Protein AF-0000000079760447 (afdb_homodimer)

Radius of gyration: 30.05 Å; Cα contacts (8 Å, |Δi|>4): 1840; chains: 2; bounding box: 47×90×66 Å

InterPro domains:
  IPR002328 Alcohol dehydrogenase, zinc-type, conserved site [PS00059] (59-73)
  IPR011032 GroES-like superfamily [SSF50129] (3-175)
  IPR013149 Alcohol dehydrogenase-like, C-terminal [PF00107] (178-305)
  IPR013154 Alcohol dehydrogenase-like, N-terminal [PF08240] (27-137)
  IPR036291 NAD(P)-binding domain superfamily [SSF51735] (146-305)
  IPR050129 Zinc-containing alcohol dehydrogenase [PTHR43401] (5-331)

Nearest PDB structures (foldseek):
  2dfv-assembly3_C  TM=8.912E-01  e=3.024E-33  Pyrococcus horikoshii OT3
  5k1s-assembly2_C  TM=8.774E-01  e=3.872E-32  Myxococcus xanthus DK 1622
  3gfb-assembly1_D  TM=8.968E-01  e=3.859E-30  Thermococcus kodakarensis KOD1
  2d8a-assembly1_A  TM=8.804E-01  e=3.202E-30  Pyrococcus horikoshii OT3
  4c4o-assembly1_A  TM=8.806E-01  e=7.138E-26  Candida parapsilosis

Structure (mmCIF, N/CA/C/O backbone):
data_AF-0000000079760447-model_v1
#
loop_
_entity.id
_entity.type
_entity.pdbx_description
1 polymer 'Putative zinc-type alcohol dehydrogenase-like protein YjmD'
#
loop_
_atom_site.group_PDB
_atom_site.id
_atom_site.type_symbol
_atom_site.label_atom_id
_atom_site.label_alt_id
_atom_site.label_comp_id
_atom_site.label_asym_id
_atom_site.label_entity_id
_atom_site.label_seq_id
_atom_site.pdbx_PDB_ins_code
_atom_site.Cartn_x
_atom_site.Cartn_y
_atom_site.Cartn_z
_atom_site.occupancy
_atom_site.B_iso_or_equiv
_atom_site.auth_seq_id
_atom_site.auth_comp_id
_atom_site.auth_asym_id
_atom_site.auth_atom_id
_atom_site.pdbx_PDB_model_num
ATOM 1 N N . MET A 1 1 ? 22.594 -48.438 -17.547 1 74 1 MET A N 1
ATOM 2 C CA . MET A 1 1 ? 22.047 -47.469 -16.594 1 74 1 MET A CA 1
ATOM 3 C C . MET A 1 1 ? 20.609 -47.094 -16.953 1 74 1 MET A C 1
ATOM 5 O O . MET A 1 1 ? 20.234 -47.062 -18.125 1 74 1 MET A O 1
ATOM 9 N N . GLU A 1 2 ? 19.734 -47 -15.984 1 92.75 2 GLU A N 1
ATOM 10 C CA . GLU A 1 2 ? 18.328 -46.688 -16.219 1 92.75 2 GLU A CA 1
ATOM 11 C C . GLU A 1 2 ? 18.156 -45.25 -16.672 1 92.75 2 GLU A C 1
ATOM 13 O O . GLU A 1 2 ? 18.859 -44.344 -16.203 1 92.75 2 GLU A O 1
ATOM 18 N N . THR A 1 3 ? 17.438 -45 -17.719 1 96.19 3 THR A N 1
ATOM 19 C CA . THR A 1 3 ? 17.156 -43.656 -18.219 1 96.19 3 THR A CA 1
ATOM 20 C C . THR A 1 3 ? 15.68 -43.312 -18.062 1 96.19 3 THR A C 1
ATOM 22 O O . THR A 1 3 ? 14.867 -44.188 -17.734 1 96.19 3 THR A O 1
ATOM 25 N N . PHE A 1 4 ? 15.336 -42.094 -18.141 1 96 4 PHE A N 1
ATOM 26 C CA . PHE A 1 4 ? 13.953 -41.656 -18.125 1 96 4 PHE A CA 1
ATOM 27 C C . PHE A 1 4 ? 13.742 -40.531 -19.156 1 96 4 PHE A C 1
ATOM 29 O O . PHE A 1 4 ? 14.711 -39.969 -19.656 1 96 4 PHE A O 1
ATOM 36 N N . LYS A 1 5 ? 12.492 -40.25 -19.391 1 96.88 5 LYS A N 1
ATOM 37 C CA . LYS A 1 5 ? 12.094 -39.344 -20.469 1 96.88 5 LYS A CA 1
ATOM 38 C C . LYS A 1 5 ? 11.906 -37.906 -19.938 1 96.88 5 LYS A C 1
ATOM 40 O O . LYS A 1 5 ? 11.258 -37.688 -18.906 1 96.88 5 LYS A O 1
ATOM 45 N N . VAL A 1 6 ? 12.531 -36.938 -20.641 1 96.94 6 VAL A N 1
ATOM 46 C CA . VAL A 1 6 ? 12.352 -35.531 -20.391 1 96.94 6 VAL A CA 1
ATOM 47 C C . VAL A 1 6 ? 11.852 -34.844 -21.672 1 96.94 6 VAL A C 1
ATOM 49 O O . VAL A 1 6 ? 12.438 -35 -22.734 1 96.94 6 VAL A O 1
ATOM 52 N N . ALA A 1 7 ? 10.734 -34.188 -21.594 1 97.56 7 ALA A N 1
ATOM 53 C CA . ALA A 1 7 ? 10.258 -33.406 -22.734 1 97.56 7 ALA A CA 1
ATOM 54 C C . ALA A 1 7 ? 10.891 -32.031 -22.75 1 97.56 7 ALA A C 1
ATOM 56 O O . ALA A 1 7 ? 10.992 -31.359 -21.703 1 97.56 7 ALA A O 1
ATOM 57 N N . VAL A 1 8 ? 11.336 -31.594 -23.859 1 97 8 VAL A N 1
ATOM 58 C CA . VAL A 1 8 ? 12.016 -30.312 -24.031 1 97 8 VAL A CA 1
ATOM 59 C C . VAL A 1 8 ? 11.375 -29.531 -25.188 1 97 8 VAL A C 1
ATOM 61 O O . VAL A 1 8 ? 11.141 -30.078 -26.266 1 97 8 VAL A O 1
ATOM 64 N N . LEU A 1 9 ? 10.922 -28.328 -24.922 1 97.06 9 LEU A N 1
ATOM 65 C CA . LEU A 1 9 ? 10.555 -27.422 -26 1 97.06 9 LEU A CA 1
ATOM 66 C C . LEU A 1 9 ? 11.781 -26.984 -26.797 1 97.06 9 LEU A C 1
ATOM 68 O O . LEU A 1 9 ? 12.594 -26.203 -26.312 1 97.06 9 LEU A O 1
ATOM 72 N N . GLU A 1 10 ? 11.875 -27.469 -28 1 97 10 GLU A N 1
ATOM 73 C CA . GLU A 1 10 ? 13.094 -27.281 -28.781 1 97 10 GLU A CA 1
ATOM 74 C C . GLU A 1 10 ? 13.039 -26.016 -29.609 1 97 10 GLU A C 1
ATOM 76 O O . GLU A 1 10 ? 14.055 -25.344 -29.797 1 97 10 GLU A O 1
ATOM 81 N N . GLU A 1 11 ? 11.969 -25.797 -30.219 1 95.88 11 GLU A N 1
ATOM 82 C CA . GLU A 1 11 ? 11.625 -24.625 -31.016 1 95.88 11 GLU A CA 1
ATOM 83 C C . GLU A 1 11 ? 10.125 -24.344 -30.969 1 95.88 11 GLU A C 1
ATOM 85 O O . GLU A 1 11 ? 9.391 -24.984 -30.203 1 95.88 11 GLU A O 1
ATOM 90 N N . GLU A 1 12 ? 9.742 -23.281 -31.656 1 96.38 12 GLU A N 1
ATOM 91 C CA . GLU A 1 12 ? 8.32 -22.984 -31.734 1 96.38 12 GLU A CA 1
ATOM 92 C C . GLU A 1 12 ? 7.512 -24.188 -32.188 1 96.38 12 GLU A C 1
ATOM 94 O O . GLU A 1 12 ? 7.801 -24.781 -33.219 1 96.38 12 GLU A O 1
ATOM 99 N N . ARG A 1 13 ? 6.613 -24.625 -31.328 1 96.25 13 ARG A N 1
ATOM 100 C CA . ARG A 1 13 ? 5.664 -25.703 -31.578 1 96.25 13 ARG A CA 1
ATOM 101 C C . ARG A 1 13 ? 6.391 -27.016 -31.891 1 96.25 13 ARG A C 1
ATOM 103 O O . ARG A 1 13 ? 5.91 -27.812 -32.688 1 96.25 13 ARG A O 1
ATOM 110 N N . LYS A 1 14 ? 7.551 -27.172 -31.328 1 96.56 14 LYS A N 1
ATOM 111 C CA . LYS A 1 14 ? 8.32 -28.406 -31.484 1 96.56 14 LYS A CA 1
ATOM 112 C C . LYS A 1 14 ? 8.773 -28.953 -30.141 1 96.56 14 LYS A C 1
ATOM 114 O O . LYS A 1 14 ? 9.477 -28.266 -29.391 1 96.56 14 LYS A O 1
ATOM 119 N N . ILE A 1 15 ? 8.336 -30.141 -29.891 1 97.25 15 ILE A N 1
ATOM 120 C CA . ILE A 1 15 ? 8.688 -30.797 -28.641 1 97.25 15 ILE A CA 1
ATOM 121 C C . ILE A 1 15 ? 9.562 -32 -28.922 1 97.25 15 ILE A C 1
ATOM 123 O O . ILE A 1 15 ? 9.266 -32.812 -29.812 1 97.25 15 ILE A O 1
ATOM 127 N N . GLY A 1 16 ? 10.648 -32.031 -28.281 1 97.06 16 GLY A N 1
ATOM 128 C CA . GLY A 1 16 ? 11.516 -33.188 -28.328 1 97.06 16 GLY A CA 1
ATOM 129 C C . GLY A 1 16 ? 11.555 -33.969 -27.031 1 97.06 16 GLY A C 1
ATOM 130 O O . GLY A 1 16 ? 11.305 -33.406 -25.953 1 97.06 16 GLY A O 1
ATOM 131 N N . TYR A 1 17 ? 11.844 -35.25 -27.109 1 96.81 17 TYR A N 1
ATOM 132 C CA . TYR A 1 17 ? 11.992 -36.125 -25.953 1 96.81 17 TYR A CA 1
ATOM 133 C C . TYR A 1 17 ? 13.43 -36.625 -25.812 1 96.81 17 TYR A C 1
ATOM 135 O O . TYR A 1 17 ? 14.008 -37.125 -26.766 1 96.81 17 TYR A O 1
ATOM 143 N N . HIS A 1 18 ? 13.938 -36.375 -24.688 1 96.62 18 HIS A N 1
ATOM 144 C CA . HIS A 1 18 ? 15.312 -36.781 -24.406 1 96.62 18 HIS A CA 1
ATOM 145 C C . HIS A 1 18 ? 15.367 -37.844 -23.328 1 96.62 18 HIS A C 1
ATOM 147 O O . HIS A 1 18 ? 14.586 -37.812 -22.375 1 96.62 18 HIS A O 1
ATOM 153 N N . GLU A 1 19 ? 16.312 -38.781 -23.531 1 96.56 19 GLU A N 1
ATOM 154 C CA . GLU A 1 19 ? 16.594 -39.75 -22.5 1 96.56 19 GLU A CA 1
ATOM 155 C C . GLU A 1 19 ? 17.75 -39.312 -21.609 1 96.56 19 GLU A C 1
ATOM 157 O O . GLU A 1 19 ? 18.859 -39.031 -22.078 1 96.56 19 GLU A O 1
ATOM 162 N N . VAL A 1 20 ? 17.438 -39.25 -20.375 1 95.69 20 VAL A N 1
ATOM 163 C CA . VAL A 1 20 ? 18.422 -38.781 -19.391 1 95.69 20 VAL A CA 1
ATOM 164 C C . VAL A 1 20 ? 18.719 -39.906 -18.391 1 95.69 20 VAL A C 1
ATOM 166 O O . VAL A 1 20 ? 17.828 -40.688 -18.031 1 95.69 20 VAL A O 1
ATOM 169 N N . GLU A 1 21 ? 19.938 -40 -17.953 1 95.5 21 GLU A N 1
ATOM 170 C CA . GLU A 1 21 ? 20.328 -41.031 -16.984 1 95.5 21 GLU A CA 1
ATOM 171 C C . GLU A 1 21 ? 19.672 -40.781 -15.625 1 95.5 21 GLU A C 1
ATOM 173 O O . GLU A 1 21 ? 19.656 -39.656 -15.133 1 95.5 21 GLU A O 1
ATOM 178 N N . LYS A 1 22 ? 19.078 -41.844 -15.078 1 96.62 22 LYS A N 1
ATOM 179 C CA . LYS A 1 22 ? 18.5 -41.75 -13.742 1 96.62 22 LYS A CA 1
ATOM 180 C C . LYS A 1 22 ? 19.562 -41.938 -12.672 1 96.62 22 LYS A C 1
ATOM 182 O O . LYS A 1 22 ? 19.891 -43.062 -12.289 1 96.62 22 LYS A O 1
ATOM 187 N N . LYS A 1 23 ? 20.031 -40.844 -12.141 1 95.5 23 LYS A N 1
ATOM 188 C CA . LYS A 1 23 ? 21.078 -40.875 -11.125 1 95.5 23 LYS A CA 1
ATOM 189 C C . LYS A 1 23 ? 20.5 -40.969 -9.719 1 95.5 23 LYS A C 1
ATOM 191 O O . LYS A 1 23 ? 19.344 -40.625 -9.5 1 95.5 23 LYS A O 1
ATOM 196 N N . GLN A 1 24 ? 21.297 -41.562 -8.883 1 95.81 24 GLN A N 1
ATOM 197 C CA . GLN A 1 24 ? 20.922 -41.562 -7.469 1 95.81 24 GLN A CA 1
ATOM 198 C C . GLN A 1 24 ? 21.203 -40.188 -6.832 1 95.81 24 GLN A C 1
ATOM 200 O O . GLN A 1 24 ? 22.203 -39.531 -7.125 1 95.81 24 GLN A O 1
ATOM 205 N N . PRO A 1 25 ? 20.266 -39.75 -5.969 1 96.88 25 PRO A N 1
ATOM 206 C CA . PRO A 1 25 ? 20.453 -38.438 -5.336 1 96.88 25 PRO A CA 1
ATOM 207 C C . PRO A 1 25 ? 21.609 -38.438 -4.34 1 96.88 25 PRO A C 1
ATOM 209 O O . PRO A 1 25 ? 21.828 -39.438 -3.627 1 96.88 25 PRO A O 1
ATOM 212 N N . LYS A 1 26 ? 22.312 -37.312 -4.305 1 96 26 LYS A N 1
ATOM 213 C CA . LYS A 1 26 ? 23.406 -37.125 -3.363 1 96 26 LYS A CA 1
ATOM 214 C C . LYS A 1 26 ? 23.078 -36 -2.361 1 96 26 LYS A C 1
ATOM 216 O O . LYS A 1 26 ? 22.312 -35.094 -2.67 1 96 26 LYS A O 1
ATOM 221 N N . ASP A 1 27 ? 23.641 -36.156 -1.084 1 95.69 27 ASP A N 1
ATOM 222 C CA . ASP A 1 27 ? 23.625 -35.125 -0.057 1 95.69 27 ASP A CA 1
ATOM 223 C C . ASP A 1 27 ? 22.203 -34.594 0.195 1 95.69 27 ASP A C 1
ATOM 225 O O . ASP A 1 27 ? 21.344 -35.344 0.679 1 95.69 27 ASP A O 1
ATOM 229 N N . LYS A 1 28 ? 21.891 -33.375 -0.307 1 95.81 28 LYS A N 1
ATOM 230 C CA . LYS A 1 28 ? 20.594 -32.75 -0.016 1 95.81 28 LYS A CA 1
ATOM 231 C C . LYS A 1 28 ? 19.672 -32.844 -1.221 1 95.81 28 LYS A C 1
ATOM 233 O O . LYS A 1 28 ? 18.688 -32.125 -1.311 1 95.81 28 LYS A O 1
ATOM 238 N N . GLN A 1 29 ? 19.938 -33.844 -2.029 1 97 29 GLN A N 1
ATOM 239 C CA . GLN A 1 29 ? 19.141 -34 -3.238 1 97 29 GLN A CA 1
ATOM 240 C C . GLN A 1 29 ? 18 -34.969 -3.021 1 97 29 GLN A C 1
ATOM 242 O O . GLN A 1 29 ? 18.109 -35.875 -2.184 1 97 29 GLN A O 1
ATOM 247 N N . VAL A 1 30 ? 16.953 -34.812 -3.744 1 97.38 30 VAL A N 1
ATOM 248 C CA . VAL A 1 30 ? 15.773 -35.688 -3.736 1 97.38 30 VAL A CA 1
ATOM 249 C C . VAL A 1 30 ? 15.383 -36.031 -5.168 1 97.38 30 VAL A C 1
ATOM 251 O O . VAL A 1 30 ? 15.266 -35.156 -6.027 1 97.38 30 VAL A O 1
ATOM 254 N N . LEU A 1 31 ? 15.266 -37.25 -5.41 1 98 31 LEU A N 1
ATOM 255 C CA . LEU A 1 31 ? 14.734 -37.719 -6.684 1 98 31 LEU A CA 1
ATOM 256 C C . LEU A 1 31 ? 13.227 -37.906 -6.617 1 98 31 LEU A C 1
ATOM 258 O O . LEU A 1 31 ? 12.727 -38.688 -5.789 1 98 31 LEU A O 1
ATOM 262 N N . ILE A 1 32 ? 12.562 -37.219 -7.445 1 98.12 32 ILE A N 1
ATOM 263 C CA . ILE A 1 32 ? 11.102 -37.25 -7.461 1 98.12 32 ILE A CA 1
ATOM 264 C C . ILE A 1 32 ? 10.609 -38 -8.703 1 98.12 32 ILE A C 1
ATOM 266 O O . ILE A 1 32 ? 11.07 -37.719 -9.812 1 98.12 32 ILE A O 1
ATOM 270 N N . LYS A 1 33 ? 9.789 -38.969 -8.531 1 98.5 33 LYS A N 1
ATOM 271 C CA . LYS A 1 33 ? 9 -39.469 -9.641 1 98.5 33 LYS A CA 1
ATOM 272 C C . LYS A 1 33 ? 7.793 -38.594 -9.922 1 98.5 33 LYS A C 1
ATOM 274 O O . LYS A 1 33 ? 6.84 -38.562 -9.141 1 98.5 33 LYS A O 1
ATOM 279 N N . VAL A 1 34 ? 7.809 -37.938 -11.047 1 98.56 34 VAL A N 1
ATOM 280 C CA . VAL A 1 34 ? 6.77 -36.969 -11.359 1 98.56 34 VAL A CA 1
ATOM 281 C C . VAL A 1 34 ? 5.453 -37.688 -11.641 1 98.56 34 VAL A C 1
ATOM 283 O O . VAL A 1 34 ? 5.426 -38.688 -12.352 1 98.56 34 VAL A O 1
ATOM 286 N N . ASP A 1 35 ? 4.449 -37.25 -10.977 1 98.5 35 ASP A N 1
ATOM 287 C CA . ASP A 1 35 ? 3.113 -37.812 -11.227 1 98.5 35 ASP A CA 1
ATOM 288 C C . ASP A 1 35 ? 2.299 -36.875 -12.109 1 98.5 35 ASP A C 1
ATOM 290 O O . ASP A 1 35 ? 1.688 -37.281 -13.086 1 98.5 35 ASP A O 1
ATOM 294 N N . SER A 1 36 ? 2.305 -35.625 -11.797 1 98.62 36 SER A N 1
ATOM 295 C CA . SER A 1 36 ? 1.492 -34.625 -12.469 1 98.62 36 SER A CA 1
ATOM 296 C C . SER A 1 36 ? 2.268 -33.312 -12.648 1 98.62 36 SER A C 1
ATOM 298 O O . SER A 1 36 ? 3.004 -32.875 -11.758 1 98.62 36 SER A O 1
ATOM 300 N N . CYS A 1 37 ? 2.154 -32.656 -13.773 1 98.5 37 CYS A N 1
ATOM 301 C CA . CYS A 1 37 ? 2.695 -31.344 -14.086 1 98.5 37 CYS A CA 1
ATOM 302 C C . CYS A 1 37 ? 1.715 -30.531 -14.922 1 98.5 37 CYS A C 1
ATOM 304 O O . CYS A 1 37 ? 1.365 -30.938 -16.031 1 98.5 37 CYS A O 1
ATOM 306 N N . ALA A 1 38 ? 1.253 -29.438 -14.375 1 98.31 38 ALA A N 1
ATOM 307 C CA . ALA A 1 38 ? 0.299 -28.625 -15.117 1 98.31 38 ALA A CA 1
ATOM 308 C C . ALA A 1 38 ? 1.018 -27.656 -16.062 1 98.31 38 ALA A C 1
ATOM 310 O O . ALA A 1 38 ? 2.123 -27.203 -15.773 1 98.31 38 ALA A O 1
ATOM 311 N N . ILE A 1 39 ? 0.434 -27.391 -17.188 1 97.69 39 ILE A N 1
ATOM 312 C CA . ILE A 1 39 ? 0.999 -26.469 -18.188 1 97.69 39 ILE A CA 1
ATOM 313 C C . ILE A 1 39 ? 0.559 -25.047 -17.875 1 97.69 39 ILE A C 1
ATOM 315 O O . ILE A 1 39 ? -0.637 -24.734 -17.891 1 97.69 39 ILE A O 1
ATOM 319 N N . CYS A 1 40 ? 1.49 -24.219 -17.609 1 95.31 40 CYS A N 1
ATOM 320 C CA . CYS A 1 40 ? 1.245 -22.812 -17.281 1 95.31 40 CYS A CA 1
ATOM 321 C C . CYS A 1 40 ? 1.332 -21.953 -18.531 1 95.31 40 CYS A C 1
ATOM 323 O O . CYS A 1 40 ? 1.808 -22.406 -19.578 1 95.31 40 CYS A O 1
ATOM 325 N N . THR A 1 41 ? 0.83 -20.75 -18.438 1 91.88 41 THR A N 1
ATOM 326 C CA . THR A 1 41 ? 0.905 -19.781 -19.531 1 91.88 41 THR A CA 1
ATOM 327 C C . THR A 1 41 ? 2.355 -19.531 -19.922 1 91.88 41 THR A C 1
ATOM 329 O O . THR A 1 41 ? 2.652 -19.281 -21.094 1 91.88 41 THR A O 1
ATOM 332 N N . LEU A 1 42 ? 3.27 -19.609 -18.953 1 89.94 42 LEU A N 1
ATOM 333 C CA . LEU A 1 42 ? 4.688 -19.453 -19.25 1 89.94 42 LEU A CA 1
ATOM 334 C C . LEU A 1 42 ? 5.129 -20.438 -20.312 1 89.94 42 LEU A C 1
ATOM 336 O O . LEU A 1 42 ? 5.723 -20.062 -21.328 1 89.94 42 LEU A O 1
ATOM 340 N N . GLU A 1 43 ? 4.863 -21.672 -20.172 1 93.62 43 GLU A N 1
ATOM 341 C CA . GLU A 1 43 ? 5.234 -22.703 -21.141 1 93.62 43 GLU A CA 1
ATOM 342 C C . GLU A 1 43 ? 4.484 -22.516 -22.453 1 93.62 43 GLU A C 1
ATOM 344 O O . GLU A 1 43 ? 5.016 -22.812 -23.531 1 93.62 43 GLU A O 1
ATOM 349 N N . GLN A 1 44 ? 3.223 -22.078 -22.297 1 95.62 44 GLN A N 1
ATOM 350 C CA . GLN A 1 44 ? 2.449 -21.812 -23.516 1 95.62 44 GLN A CA 1
ATOM 351 C C . GLN A 1 44 ? 3.127 -20.75 -24.375 1 95.62 44 GLN A C 1
ATOM 353 O O . GLN A 1 44 ? 3.223 -20.906 -25.594 1 95.62 44 GLN A O 1
ATOM 358 N N . ARG A 1 45 ? 3.588 -19.703 -23.719 1 94 45 ARG A N 1
ATOM 359 C CA . ARG A 1 45 ? 4.254 -18.625 -24.453 1 94 45 ARG A CA 1
ATOM 360 C C . ARG A 1 45 ? 5.543 -19.125 -25.094 1 94 45 ARG A C 1
ATOM 362 O O . ARG A 1 45 ? 5.883 -18.719 -26.203 1 94 45 ARG A O 1
ATOM 369 N N . VAL A 1 46 ? 6.277 -19.969 -24.406 1 94.69 46 VAL A N 1
ATOM 370 C CA . VAL A 1 46 ? 7.488 -20.547 -24.969 1 94.69 46 VAL A CA 1
ATOM 371 C C . VAL A 1 46 ? 7.125 -21.453 -26.156 1 94.69 46 VAL A C 1
ATOM 373 O O . VAL A 1 46 ? 7.723 -21.344 -27.234 1 94.69 46 VAL A O 1
ATOM 376 N N . TYR A 1 47 ? 6.07 -22.281 -26 1 97.25 47 TYR A N 1
ATOM 377 C CA . TYR A 1 47 ? 5.613 -23.203 -27.047 1 97.25 47 TYR A CA 1
ATOM 378 C C . TYR A 1 47 ? 5.191 -22.453 -28.297 1 97.25 47 TYR A C 1
ATOM 380 O O . TYR A 1 47 ? 5.484 -22.875 -29.406 1 97.25 47 TYR A O 1
ATOM 388 N N . LEU A 1 48 ? 4.629 -21.281 -28.062 1 96.25 48 LEU A N 1
ATOM 389 C CA . LEU A 1 48 ? 4.09 -20.484 -29.172 1 96.25 48 LEU A CA 1
ATOM 390 C C . LEU A 1 48 ? 5.164 -19.578 -29.766 1 96.25 48 LEU A C 1
ATOM 392 O O . LEU A 1 48 ? 4.918 -18.875 -30.75 1 96.25 48 LEU A O 1
ATOM 396 N N . GLY A 1 49 ? 6.34 -19.562 -29.188 1 94.62 49 GLY A N 1
ATOM 397 C CA . GLY A 1 49 ? 7.438 -18.75 -29.688 1 94.62 49 GLY A CA 1
ATOM 398 C C . GLY A 1 49 ? 7.355 -17.297 -29.281 1 94.62 49 GLY A C 1
ATOM 399 O O . GLY A 1 49 ? 8.148 -16.469 -29.719 1 94.62 49 GLY A O 1
ATOM 400 N N . VAL A 1 50 ? 6.41 -16.969 -28.453 1 91.31 50 VAL A N 1
ATOM 401 C CA . VAL A 1 50 ? 6.297 -15.617 -27.922 1 91.31 50 VAL A CA 1
ATOM 402 C C . VAL A 1 50 ? 7.496 -15.312 -27.031 1 91.31 50 VAL A C 1
ATOM 404 O O . VAL A 1 50 ? 8.016 -14.195 -27.047 1 91.31 50 VAL A O 1
ATOM 407 N N . MET A 1 51 ? 7.898 -16.266 -26.234 1 90.12 51 MET A N 1
ATOM 408 C CA . MET A 1 51 ? 9.117 -16.203 -25.438 1 90.12 51 MET A CA 1
ATOM 409 C C . MET A 1 51 ? 10.188 -17.125 -26 1 90.12 51 MET A C 1
ATOM 411 O O . MET A 1 51 ? 10 -18.344 -26.047 1 90.12 51 MET A O 1
ATOM 415 N N . ASN A 1 52 ? 11.266 -16.594 -26.422 1 90.38 52 ASN A N 1
ATOM 416 C CA . ASN A 1 52 ? 12.336 -17.375 -27.031 1 90.38 52 ASN A CA 1
ATOM 417 C C . ASN A 1 52 ? 13.328 -17.891 -26 1 90.38 52 ASN A C 1
ATOM 419 O O . ASN A 1 52 ? 14.312 -17.219 -25.688 1 90.38 52 ASN A O 1
ATOM 423 N N . ARG A 1 53 ? 13.102 -19.062 -25.453 1 90.38 53 ARG A N 1
ATOM 424 C CA . ARG A 1 53 ? 13.961 -19.688 -24.453 1 90.38 53 ARG A CA 1
ATOM 425 C C . ARG A 1 53 ? 14.312 -21.125 -24.859 1 90.38 53 ARG A C 1
ATOM 427 O O . ARG A 1 53 ? 13.992 -22.062 -24.141 1 90.38 53 ARG A O 1
ATOM 434 N N . TYR A 1 54 ? 14.719 -21.328 -26.047 1 93 54 TYR A N 1
ATOM 435 C CA . TYR A 1 54 ? 14.984 -22.688 -26.516 1 93 54 TYR A CA 1
ATOM 436 C C . TYR A 1 54 ? 16.453 -23.031 -26.375 1 93 54 TYR A C 1
ATOM 438 O O . TYR A 1 54 ? 17.328 -22.156 -26.531 1 93 54 TYR A O 1
ATOM 446 N N . PRO A 1 55 ? 16.672 -24.391 -26.172 1 94.69 55 PRO A N 1
ATOM 447 C CA . PRO A 1 55 ? 15.781 -25.422 -25.672 1 94.69 55 PRO A CA 1
ATOM 448 C C . PRO A 1 55 ? 15.328 -25.188 -24.234 1 94.69 55 PRO A C 1
ATOM 450 O O . PRO A 1 55 ? 16.078 -24.625 -23.422 1 94.69 55 PRO A O 1
ATOM 453 N N . PHE A 1 56 ? 14.086 -25.578 -23.953 1 94.44 56 PHE A N 1
ATOM 454 C CA . PHE A 1 56 ? 13.5 -25.266 -22.641 1 94.44 56 PHE A CA 1
ATOM 455 C C . PHE A 1 56 ? 12.805 -26.5 -22.062 1 94.44 56 PHE A C 1
ATOM 457 O O . PHE A 1 56 ? 11.836 -27 -22.641 1 94.44 56 PHE A O 1
ATOM 464 N N . ALA A 1 57 ? 13.383 -27.062 -21 1 94.75 57 ALA A N 1
ATOM 465 C CA . ALA A 1 57 ? 12.656 -28.078 -20.234 1 94.75 57 ALA A CA 1
ATOM 466 C C . ALA A 1 57 ? 11.586 -27.438 -19.359 1 94.75 57 ALA A C 1
ATOM 468 O O . ALA A 1 57 ? 11.859 -27.016 -18.234 1 94.75 57 ALA A O 1
ATOM 469 N N . GLY A 1 58 ? 10.367 -27.406 -19.781 1 93.75 58 GLY A N 1
ATOM 470 C CA . GLY A 1 58 ? 9.289 -26.703 -19.094 1 93.75 58 GLY A CA 1
ATOM 471 C C . GLY A 1 58 ? 8.695 -27.5 -17.953 1 93.75 58 GLY A C 1
ATOM 472 O O . GLY A 1 58 ? 9.156 -28.609 -17.656 1 93.75 58 GLY A O 1
ATOM 473 N N . GLY A 1 59 ? 7.715 -26.859 -17.266 1 95.88 59 GLY A N 1
ATOM 474 C CA . GLY A 1 59 ? 6.965 -27.516 -16.219 1 95.88 59 GLY A CA 1
ATOM 475 C C . GLY A 1 59 ? 7.363 -27.047 -14.828 1 95.88 59 GLY A C 1
ATOM 476 O O . GLY A 1 59 ? 8.141 -27.719 -14.141 1 95.88 59 GLY A O 1
ATOM 477 N N . HIS A 1 60 ? 6.793 -25.938 -14.352 1 95.75 60 HIS A N 1
ATOM 478 C CA . HIS A 1 60 ? 7.133 -25.469 -13.016 1 95.75 60 HIS A CA 1
ATOM 479 C C . HIS A 1 60 ? 5.984 -25.703 -12.039 1 95.75 60 HIS A C 1
ATOM 481 O O . HIS A 1 60 ? 6.09 -25.375 -10.859 1 95.75 60 HIS A O 1
ATOM 487 N N . GLU A 1 61 ? 4.895 -26.297 -12.484 1 97.88 61 GLU A N 1
ATOM 488 C CA . GLU A 1 61 ? 3.766 -26.719 -11.664 1 97.88 61 GLU A CA 1
ATOM 489 C C . GLU A 1 61 ? 3.73 -28.234 -11.508 1 97.88 61 GLU A C 1
ATOM 491 O O . GLU A 1 61 ? 2.969 -28.922 -12.195 1 97.88 61 GLU A O 1
ATOM 496 N N . ALA A 1 62 ? 4.516 -28.719 -10.539 1 97.88 62 ALA A N 1
ATOM 497 C CA . ALA A 1 62 ? 4.777 -30.156 -10.539 1 97.88 62 ALA A CA 1
ATOM 498 C C . ALA A 1 62 ? 4.508 -30.75 -9.164 1 97.88 62 ALA A C 1
ATOM 500 O O . ALA A 1 62 ? 4.719 -30.109 -8.141 1 97.88 62 ALA A O 1
ATOM 501 N N . ALA A 1 63 ? 4.023 -31.984 -9.164 1 98.62 63 ALA A N 1
ATOM 502 C CA . ALA A 1 63 ? 3.832 -32.844 -7.996 1 98.62 63 ALA A CA 1
ATOM 503 C C . ALA A 1 63 ? 4.215 -34.281 -8.305 1 98.62 63 ALA A C 1
ATOM 505 O O . ALA A 1 63 ? 4.191 -34.719 -9.461 1 98.62 63 ALA A O 1
ATOM 506 N N . GLY A 1 64 ? 4.578 -35 -7.297 1 98.5 64 GLY A N 1
ATOM 507 C CA . GLY A 1 64 ? 4.98 -36.375 -7.496 1 98.5 64 GLY A CA 1
ATOM 508 C C . GLY A 1 64 ? 5.227 -37.125 -6.195 1 98.5 64 GLY A C 1
ATOM 509 O O . GLY A 1 64 ? 4.668 -36.781 -5.156 1 98.5 64 GLY A O 1
ATOM 510 N N . VAL A 1 65 ? 5.973 -38.188 -6.363 1 98.62 65 VAL A N 1
ATOM 511 C CA . VAL A 1 65 ? 6.309 -39.062 -5.23 1 98.62 65 VAL A CA 1
ATOM 512 C C . VAL A 1 65 ? 7.824 -39.156 -5.078 1 98.62 65 VAL A C 1
ATOM 514 O O . VAL A 1 65 ? 8.547 -39.281 -6.066 1 98.62 65 VAL A O 1
ATOM 517 N N . VAL A 1 66 ? 8.258 -39.031 -3.816 1 98.62 66 VAL A N 1
ATOM 518 C CA . VAL A 1 66 ? 9.68 -39.156 -3.557 1 98.62 66 VAL A CA 1
ATOM 519 C C . VAL A 1 66 ? 10.125 -40.594 -3.889 1 98.62 66 VAL A C 1
ATOM 521 O O . VAL A 1 66 ? 9.594 -41.562 -3.338 1 98.62 66 VAL A O 1
ATOM 524 N N . GLU A 1 67 ? 11.031 -40.688 -4.785 1 98.31 67 GLU A N 1
ATOM 525 C CA . GLU A 1 67 ? 11.57 -41.969 -5.18 1 98.31 67 GLU A CA 1
ATOM 526 C C . GLU A 1 67 ? 12.781 -42.344 -4.328 1 98.31 67 GLU A C 1
ATOM 528 O O . GLU A 1 67 ? 12.906 -43.5 -3.887 1 98.31 67 GLU A O 1
ATOM 533 N N . ALA A 1 68 ? 13.695 -41.438 -4.121 1 98.25 68 ALA A N 1
ATOM 534 C CA . ALA A 1 68 ? 14.922 -41.625 -3.346 1 98.25 68 ALA A CA 1
ATOM 535 C C . ALA A 1 68 ? 15.414 -40.281 -2.777 1 98.25 68 ALA A C 1
ATOM 537 O O . ALA A 1 68 ? 15.031 -39.219 -3.264 1 98.25 68 ALA A O 1
ATOM 538 N N . VAL A 1 69 ? 16.188 -40.375 -1.686 1 98.12 69 VAL A N 1
ATOM 539 C CA . VAL A 1 69 ? 16.719 -39.188 -1.058 1 98.12 69 VAL A CA 1
ATOM 540 C C . VAL A 1 69 ? 18.203 -39.344 -0.784 1 98.12 69 VAL A C 1
ATOM 542 O O . VAL A 1 69 ? 18.688 -40.469 -0.572 1 98.12 69 VAL A O 1
ATOM 545 N N . GLY A 1 70 ? 18.906 -38.219 -0.86 1 97.38 70 GLY A N 1
ATOM 546 C CA . GLY A 1 70 ? 20.297 -38.25 -0.43 1 97.38 70 GLY A CA 1
ATOM 547 C C . GLY A 1 70 ? 20.453 -38.438 1.066 1 97.38 70 GLY A C 1
ATOM 548 O O . GLY A 1 70 ? 19.484 -38.281 1.821 1 97.38 70 GLY A O 1
ATOM 549 N N . LYS A 1 71 ? 21.672 -38.594 1.535 1 96.88 71 LYS A N 1
ATOM 550 C CA . LYS A 1 71 ? 21.969 -39 2.902 1 96.88 71 LYS A CA 1
ATOM 551 C C . LYS A 1 71 ? 21.703 -37.875 3.889 1 96.88 71 LYS A C 1
ATOM 553 O O . LYS A 1 71 ? 21.484 -38.125 5.078 1 96.88 71 LYS A O 1
ATOM 558 N N . LYS A 1 72 ? 21.703 -36.625 3.414 1 96.62 72 LYS A N 1
ATOM 559 C CA . LYS A 1 72 ? 21.562 -35.5 4.328 1 96.62 72 LYS A CA 1
ATOM 560 C C . LYS A 1 72 ? 20.141 -34.969 4.332 1 96.62 72 LYS A C 1
ATOM 562 O O . LYS A 1 72 ? 19.875 -33.906 4.922 1 96.62 72 LYS A O 1
ATOM 567 N N . VAL A 1 73 ? 19.25 -35.656 3.641 1 96.38 73 VAL A N 1
ATOM 568 C CA . VAL A 1 73 ? 17.844 -35.25 3.582 1 96.38 73 VAL A CA 1
ATOM 569 C C . VAL A 1 73 ? 17.094 -35.781 4.793 1 96.38 73 VAL A C 1
ATOM 571 O O . VAL A 1 73 ? 17.188 -36.969 5.117 1 96.38 73 VAL A O 1
ATOM 574 N N . ALA A 1 74 ? 16.344 -34.906 5.57 1 92 74 ALA A N 1
ATOM 575 C CA . ALA A 1 74 ? 15.617 -35.344 6.762 1 92 74 ALA A CA 1
ATOM 576 C C . ALA A 1 74 ? 14.133 -35 6.648 1 92 74 ALA A C 1
ATOM 578 O O . ALA A 1 74 ? 13.297 -35.625 7.324 1 92 74 ALA A O 1
ATOM 579 N N . GLY A 1 75 ? 13.656 -34.25 5.809 1 92.12 75 GLY A N 1
ATOM 580 C CA . GLY A 1 75 ? 12.305 -33.719 5.816 1 92.12 75 GLY A CA 1
ATOM 581 C C . GLY A 1 75 ? 11.32 -34.562 5.023 1 92.12 75 GLY A C 1
ATOM 582 O O . GLY A 1 75 ? 10.109 -34.469 5.227 1 92.12 75 GLY A O 1
ATOM 583 N N . VAL A 1 76 ? 11.797 -35.469 4.141 1 96.75 76 VAL A N 1
ATOM 584 C CA . VAL A 1 76 ? 10.953 -36.344 3.328 1 96.75 76 VAL A CA 1
ATOM 585 C C . VAL A 1 76 ? 11.602 -37.719 3.201 1 96.75 76 VAL A C 1
ATOM 587 O O . VAL A 1 76 ? 12.797 -37.875 3.465 1 96.75 76 VAL A O 1
ATOM 590 N N . LYS A 1 77 ? 10.828 -38.719 2.836 1 97.12 77 LYS A N 1
ATOM 591 C CA . LYS A 1 77 ? 11.297 -40.094 2.6 1 97.12 77 LYS A CA 1
ATOM 592 C C . LYS A 1 77 ? 10.617 -40.688 1.374 1 97.12 77 LYS A C 1
ATOM 594 O O . LYS A 1 77 ? 9.578 -40.219 0.932 1 97.12 77 LYS A O 1
ATOM 599 N N . PRO A 1 78 ? 11.258 -41.781 0.803 1 98.25 78 PRO A N 1
ATOM 600 C CA . PRO A 1 78 ? 10.633 -42.438 -0.341 1 98.25 78 PRO A CA 1
ATOM 601 C C . PRO A 1 78 ? 9.18 -42.812 -0.077 1 98.25 78 PRO A C 1
ATOM 603 O O . PRO A 1 78 ? 8.859 -43.312 1 1 98.25 78 PRO A O 1
ATOM 606 N N . GLY A 1 79 ? 8.344 -42.531 -1.026 1 98.31 79 GLY A N 1
ATOM 607 C CA . GLY A 1 79 ? 6.926 -42.812 -0.888 1 98.31 79 GLY A CA 1
ATOM 608 C C . GLY A 1 79 ? 6.082 -41.625 -0.54 1 98.31 79 GLY A C 1
ATOM 609 O O . GLY A 1 79 ? 4.867 -41.625 -0.741 1 98.31 79 GLY A O 1
ATOM 610 N N . ASP A 1 80 ? 6.699 -40.594 -0.007 1 98.31 80 ASP A N 1
ATOM 611 C CA . ASP A 1 80 ? 5.969 -39.375 0.332 1 98.31 80 ASP A CA 1
ATOM 612 C C . ASP A 1 80 ? 5.445 -38.688 -0.923 1 98.31 80 ASP A C 1
ATOM 614 O O . ASP A 1 80 ? 6.156 -38.562 -1.923 1 98.31 80 ASP A O 1
ATOM 618 N N . LYS A 1 81 ? 4.168 -38.25 -0.939 1 98.69 81 LYS A N 1
ATOM 619 C CA . LYS A 1 81 ? 3.646 -37.344 -1.96 1 98.69 81 LYS A CA 1
ATOM 620 C C . LYS A 1 81 ? 4.09 -35.906 -1.701 1 98.69 81 LYS A C 1
ATOM 622 O O . LYS A 1 81 ? 4.109 -35.438 -0.554 1 98.69 81 LYS A O 1
ATOM 627 N N . VAL A 1 82 ? 4.496 -35.188 -2.76 1 98.69 82 VAL A N 1
ATOM 628 C CA . VAL A 1 82 ? 5.113 -33.906 -2.527 1 98.69 82 VAL A CA 1
ATOM 629 C C . VAL A 1 82 ? 4.715 -32.938 -3.639 1 98.69 82 VAL A C 1
ATOM 631 O O . VAL A 1 82 ? 4.414 -33.344 -4.758 1 98.69 82 VAL A O 1
ATOM 634 N N . ALA A 1 83 ? 4.582 -31.672 -3.363 1 98.56 83 ALA A N 1
ATOM 635 C CA . ALA A 1 83 ? 4.656 -30.562 -4.309 1 98.56 83 ALA A CA 1
ATOM 636 C C . ALA A 1 83 ? 6.086 -30.031 -4.434 1 98.56 83 ALA A C 1
ATOM 638 O O . ALA A 1 83 ? 6.84 -30.031 -3.461 1 98.56 83 ALA A O 1
ATOM 639 N N . VAL A 1 84 ? 6.5 -29.578 -5.602 1 97.31 84 VAL A N 1
ATOM 640 C CA . VAL A 1 84 ? 7.879 -29.156 -5.832 1 97.31 84 VAL A CA 1
ATOM 641 C C . VAL A 1 84 ? 7.918 -27.672 -6.215 1 97.31 84 VAL A C 1
ATOM 643 O O . VAL A 1 84 ? 7.254 -27.266 -7.168 1 97.31 84 VAL A O 1
ATOM 646 N N . ARG A 1 85 ? 8.641 -26.891 -5.484 1 95.56 85 ARG A N 1
ATOM 647 C CA . ARG A 1 85 ? 8.875 -25.484 -5.812 1 95.56 85 ARG A CA 1
ATOM 648 C C . ARG A 1 85 ? 10.047 -25.328 -6.777 1 95.56 85 ARG A C 1
ATOM 650 O O . ARG A 1 85 ? 11.195 -25.562 -6.406 1 95.56 85 ARG A O 1
ATOM 657 N N . LEU A 1 86 ? 9.812 -24.938 -8.031 1 93.12 86 LEU A N 1
ATOM 658 C CA . LEU A 1 86 ? 10.82 -25.062 -9.078 1 93.12 86 LEU A CA 1
ATOM 659 C C . LEU A 1 86 ? 11.273 -23.688 -9.547 1 93.12 86 LEU A C 1
ATOM 661 O O . LEU A 1 86 ? 12.219 -23.562 -10.336 1 93.12 86 LEU A O 1
ATOM 665 N N . LEU A 1 87 ? 10.672 -22.594 -9.25 1 87.62 87 LEU A N 1
ATOM 666 C CA . LEU A 1 87 ? 11.148 -21.234 -9.547 1 87.62 87 LEU A CA 1
ATOM 667 C C . LEU A 1 87 ? 11.891 -20.656 -8.352 1 87.62 87 LEU A C 1
ATOM 669 O O . LEU A 1 87 ? 11.352 -19.812 -7.621 1 87.62 87 LEU A O 1
ATOM 673 N N . ASN A 1 88 ? 13.172 -21.016 -8.289 1 84.69 88 ASN A N 1
ATOM 674 C CA . ASN A 1 88 ? 13.969 -20.812 -7.082 1 84.69 88 ASN A CA 1
ATOM 675 C C . ASN A 1 88 ? 14.594 -19.422 -7.055 1 84.69 88 ASN A C 1
ATOM 677 O O . ASN A 1 88 ? 14.594 -18.719 -8.062 1 84.69 88 ASN A O 1
ATOM 681 N N . SER A 1 89 ? 15.008 -19.078 -5.848 1 89.44 89 SER A N 1
ATOM 682 C CA . SER A 1 89 ? 15.727 -17.828 -5.586 1 89.44 89 SER A CA 1
ATOM 683 C C . SER A 1 89 ? 17.203 -18.094 -5.281 1 89.44 89 SER A C 1
ATOM 685 O O . SER A 1 89 ? 17.578 -19.219 -4.926 1 89.44 89 SER A O 1
ATOM 687 N N . CYS A 1 90 ? 18.078 -17.078 -5.379 1 88.69 90 CYS A N 1
ATOM 688 C CA . CYS A 1 90 ? 19.516 -17.25 -5.289 1 88.69 90 CYS A CA 1
ATOM 689 C C . CYS A 1 90 ? 19.969 -17.359 -3.836 1 88.69 90 CYS A C 1
ATOM 691 O O . CYS A 1 90 ? 21.031 -17.906 -3.549 1 88.69 90 CYS A O 1
ATOM 693 N N . GLY A 1 91 ? 19.25 -16.781 -3.006 1 88.44 91 GLY A N 1
ATOM 694 C CA . GLY A 1 91 ? 19.562 -16.875 -1.585 1 88.44 91 GLY A CA 1
ATOM 695 C C . GLY A 1 91 ? 20.578 -15.844 -1.134 1 88.44 91 GLY A C 1
ATOM 696 O O . GLY A 1 91 ? 20.844 -15.695 0.064 1 88.44 91 GLY A O 1
ATOM 697 N N . GLU A 1 92 ? 21.156 -15.07 -2.143 1 90.38 92 GLU A N 1
ATOM 698 C CA . GLU A 1 92 ? 22.281 -14.258 -1.715 1 90.38 92 GLU A CA 1
ATOM 699 C C . GLU A 1 92 ? 22.094 -12.789 -2.107 1 90.38 92 GLU A C 1
ATOM 701 O O . GLU A 1 92 ? 22.828 -11.914 -1.646 1 90.38 92 GLU A O 1
ATOM 706 N N . CYS A 1 93 ? 21.141 -12.523 -2.947 1 91.06 93 CYS A N 1
ATOM 707 C CA . CYS A 1 93 ? 20.953 -11.133 -3.346 1 91.06 93 CYS A CA 1
ATOM 708 C C . CYS A 1 93 ? 20.297 -10.336 -2.227 1 91.06 93 CYS A C 1
ATOM 710 O O . CYS A 1 93 ? 19.906 -10.891 -1.199 1 91.06 93 CYS A O 1
ATOM 712 N N . TYR A 1 94 ? 20.172 -9.039 -2.369 1 93.12 94 TYR A N 1
ATOM 713 C CA . TYR A 1 94 ? 19.609 -8.125 -1.378 1 93.12 94 TYR A CA 1
ATOM 714 C C . TYR A 1 94 ? 18.219 -8.594 -0.933 1 93.12 94 TYR A C 1
ATOM 716 O O . TYR A 1 94 ? 17.938 -8.656 0.265 1 93.12 94 TYR A O 1
ATOM 724 N N . TYR A 1 95 ? 17.422 -8.984 -1.847 1 94.44 95 TYR A N 1
ATOM 725 C CA . TYR A 1 95 ? 16.031 -9.336 -1.56 1 94.44 95 TYR A CA 1
ATOM 726 C C . TYR A 1 95 ? 15.945 -10.703 -0.89 1 94.44 95 TYR A C 1
ATOM 728 O O . TYR A 1 95 ? 15.148 -10.906 0.025 1 94.44 95 TYR A O 1
ATOM 736 N N . CYS A 1 96 ? 16.703 -11.664 -1.296 1 91.75 96 CYS A N 1
ATOM 737 C CA . CYS A 1 96 ? 16.734 -12.961 -0.628 1 91.75 96 CYS A CA 1
ATOM 738 C C . CYS A 1 96 ? 17.172 -12.812 0.828 1 91.75 96 CYS A C 1
ATOM 740 O O . CYS A 1 96 ? 16.625 -13.484 1.709 1 91.75 96 CYS A O 1
ATOM 742 N N . ARG A 1 97 ? 18.078 -11.891 1.007 1 91 97 ARG A N 1
ATOM 743 C CA . ARG A 1 97 ? 18.641 -11.758 2.35 1 91 97 ARG A CA 1
ATOM 744 C C . ARG A 1 97 ? 17.688 -10.977 3.258 1 91 97 ARG A C 1
ATOM 746 O O . ARG A 1 97 ? 17.812 -11.039 4.484 1 91 97 ARG A O 1
ATOM 753 N N . ASN A 1 98 ? 16.812 -10.227 2.639 1 89.88 98 ASN A N 1
ATOM 754 C CA . ASN A 1 98 ? 15.922 -9.438 3.49 1 89.88 98 ASN A CA 1
ATOM 755 C C . ASN A 1 98 ? 14.547 -10.078 3.615 1 89.88 98 ASN A C 1
ATOM 757 O O . ASN A 1 98 ? 13.57 -9.406 3.93 1 89.88 98 ASN A O 1
ATOM 761 N N . GLY A 1 99 ? 14.453 -11.344 3.268 1 90.69 99 GLY A N 1
ATOM 762 C CA . GLY A 1 99 ? 13.242 -12.109 3.512 1 90.69 99 GLY A CA 1
ATOM 763 C C . GLY A 1 99 ? 12.242 -12.023 2.375 1 90.69 99 GLY A C 1
ATOM 764 O O . GLY A 1 99 ? 11.102 -12.484 2.506 1 90.69 99 GLY A O 1
ATOM 765 N N . HIS A 1 100 ? 12.641 -11.359 1.313 1 94.12 100 HIS A N 1
ATOM 766 C CA . HIS A 1 100 ? 11.766 -11.227 0.153 1 94.12 100 HIS A CA 1
ATOM 767 C C . HIS A 1 100 ? 12.328 -11.984 -1.047 1 94.12 100 HIS A C 1
ATOM 769 O O . HIS A 1 100 ? 12.469 -11.414 -2.131 1 94.12 100 HIS A O 1
ATOM 775 N N . GLU A 1 101 ? 12.539 -13.305 -0.832 1 91.88 101 GLU A N 1
ATOM 776 C CA . GLU A 1 101 ? 13.164 -14.133 -1.859 1 91.88 101 GLU A CA 1
ATOM 777 C C . GLU A 1 101 ? 12.266 -14.25 -3.088 1 91.88 101 GLU A C 1
ATOM 779 O O . GLU A 1 101 ? 12.734 -14.617 -4.172 1 91.88 101 GLU A O 1
ATOM 784 N N . ASN A 1 102 ? 10.938 -13.969 -2.973 1 93.31 102 ASN A N 1
ATOM 785 C CA . ASN A 1 102 ? 10.062 -13.93 -4.137 1 93.31 102 ASN A CA 1
ATOM 786 C C . ASN A 1 102 ? 10.469 -12.836 -5.113 1 93.31 102 ASN A C 1
ATOM 788 O O . ASN A 1 102 ? 10.07 -12.859 -6.281 1 93.31 102 ASN A O 1
ATOM 792 N N . GLN A 1 103 ? 11.266 -11.844 -4.66 1 95 103 GLN A N 1
ATOM 793 C CA . GLN A 1 103 ? 11.719 -10.719 -5.477 1 95 103 GLN A CA 1
ATOM 794 C C . GLN A 1 103 ? 13.18 -10.898 -5.887 1 95 103 GLN A C 1
ATOM 796 O O . GLN A 1 103 ? 13.844 -9.93 -6.262 1 95 103 GLN A O 1
ATOM 801 N N . CYS A 1 104 ? 13.688 -12.141 -5.824 1 93.69 104 CYS A N 1
ATOM 802 C CA . CYS A 1 104 ? 15.07 -12.438 -6.18 1 93.69 104 CYS A CA 1
ATOM 803 C C . CYS A 1 104 ? 15.414 -11.875 -7.555 1 93.69 104 CYS A C 1
ATOM 805 O O . CYS A 1 104 ? 14.625 -11.984 -8.492 1 93.69 104 CYS A O 1
ATOM 807 N N . VAL A 1 105 ? 16.609 -11.32 -7.738 1 91.19 105 VAL A N 1
ATOM 808 C CA . VAL A 1 105 ? 16.984 -10.68 -9 1 91.19 105 VAL A CA 1
ATOM 809 C C . VAL A 1 105 ? 17.625 -11.703 -9.93 1 91.19 105 VAL A C 1
ATOM 811 O O . VAL A 1 105 ? 17.875 -11.414 -11.094 1 91.19 105 VAL A O 1
ATOM 814 N N . LYS A 1 106 ? 18.031 -12.875 -9.57 1 83.88 106 LYS A N 1
ATOM 815 C CA . LYS A 1 106 ? 18.562 -13.953 -10.391 1 83.88 106 LYS A CA 1
ATOM 8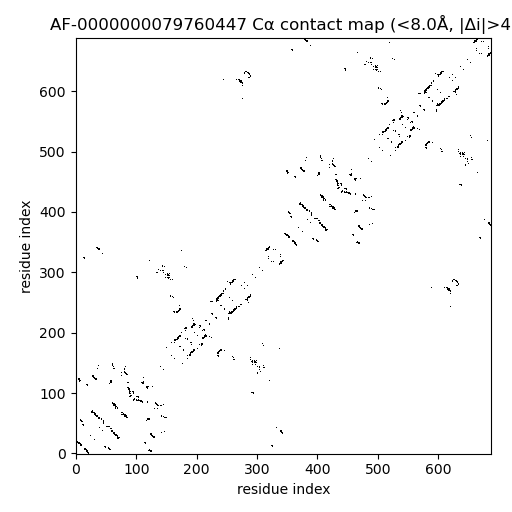16 C C . LYS A 1 106 ? 17.484 -15 -10.68 1 83.88 106 LYS A C 1
ATOM 818 O O . LYS A 1 106 ? 17.656 -15.852 -11.555 1 83.88 106 LYS A O 1
ATOM 823 N N . SER A 1 107 ? 16.203 -14.758 -10.391 1 68.44 107 SER A N 1
ATOM 824 C CA . SER A 1 107 ? 15.062 -15.664 -10.359 1 68.44 107 SER A CA 1
ATOM 825 C C . SER A 1 107 ? 15.109 -16.656 -11.516 1 68.44 107 SER A C 1
ATOM 827 O O . SER A 1 107 ? 15.773 -16.406 -12.523 1 68.44 107 SER A O 1
ATOM 829 N N . PHE A 1 108 ? 14.477 -17.781 -11.398 1 65.69 108 PHE A N 1
ATOM 830 C CA . PHE A 1 108 ? 14.141 -18.828 -12.352 1 65.69 108 PHE A CA 1
ATOM 831 C C . PHE A 1 108 ? 15.398 -19.562 -12.805 1 65.69 108 PHE A C 1
ATOM 833 O O . PHE A 1 108 ? 15.617 -19.734 -14.008 1 65.69 108 PHE A O 1
ATOM 840 N N . ILE A 1 109 ? 16.188 -19.938 -11.781 1 67.94 109 ILE A N 1
ATOM 841 C CA . ILE A 1 109 ? 17.484 -20.547 -12.07 1 67.94 109 ILE A CA 1
ATOM 842 C C . ILE A 1 109 ? 17.375 -22.062 -11.891 1 67.94 109 ILE A C 1
ATOM 844 O O . ILE A 1 109 ? 18.391 -22.766 -11.898 1 67.94 109 ILE A O 1
ATOM 848 N N . ALA A 1 110 ? 16.156 -22.484 -11.789 1 71.19 110 ALA A N 1
ATOM 849 C CA . ALA A 1 110 ? 16.047 -23.922 -11.555 1 71.19 110 ALA A CA 1
ATOM 850 C C . ALA A 1 110 ? 16.625 -24.719 -12.711 1 71.19 110 ALA A C 1
ATOM 852 O O . ALA A 1 110 ? 16.406 -24.391 -13.875 1 71.19 110 ALA A O 1
ATOM 853 N N . GLU A 1 111 ? 17.516 -25.578 -12.398 1 79.12 111 GLU A N 1
ATOM 854 C CA . GLU A 1 111 ? 18.094 -26.531 -13.328 1 79.12 111 GLU A CA 1
ATOM 855 C C . GLU A 1 111 ? 17.953 -27.969 -12.812 1 79.12 111 GLU A C 1
ATOM 857 O O . GLU A 1 111 ? 18.891 -28.516 -12.242 1 79.12 111 GLU A O 1
ATOM 862 N N . THR A 1 112 ? 16.75 -28.5 -13.133 1 85.81 112 THR A N 1
ATOM 863 C CA . THR A 1 112 ? 16.422 -29.797 -12.555 1 85.81 112 THR A CA 1
ATOM 864 C C . THR A 1 112 ? 16.781 -30.922 -13.523 1 85.81 112 THR A C 1
ATOM 866 O O . THR A 1 112 ? 16.766 -32.094 -13.148 1 85.81 112 THR A O 1
ATOM 869 N N . GLN A 1 113 ? 17.094 -30.516 -14.766 1 88.38 113 GLN A N 1
ATOM 870 C CA . GLN A 1 113 ? 17.422 -31.5 -15.797 1 88.38 113 GLN A CA 1
ATOM 871 C C . GLN A 1 113 ? 18.797 -31.219 -16.422 1 88.38 113 GLN A C 1
ATOM 873 O O . GLN A 1 113 ? 19.141 -30.047 -16.641 1 88.38 113 GLN A O 1
ATOM 878 N N . GLU A 1 114 ? 19.484 -32.219 -16.828 1 87.5 114 GLU A N 1
ATOM 879 C CA . GLU A 1 114 ? 20.828 -32.062 -17.391 1 87.5 114 GLU A CA 1
ATOM 880 C C . GLU A 1 114 ? 20.766 -31.688 -18.875 1 87.5 114 GLU A C 1
ATOM 882 O O . GLU A 1 114 ? 21.688 -31.078 -19.406 1 87.5 114 GLU A O 1
ATOM 887 N N . CYS A 1 115 ? 19.734 -32.062 -19.484 1 89.19 115 CYS A N 1
ATOM 888 C CA . CYS A 1 115 ? 19.656 -32 -20.938 1 89.19 115 CYS A CA 1
ATOM 889 C C . CYS A 1 115 ? 19.219 -30.609 -21.391 1 89.19 115 CYS A C 1
ATOM 891 O O . CYS A 1 115 ? 19.375 -30.25 -22.562 1 89.19 115 CYS A O 1
ATOM 893 N N . ALA A 1 116 ? 18.641 -29.828 -20.594 1 90.81 116 ALA A N 1
ATOM 894 C CA . ALA A 1 116 ? 18.172 -28.484 -20.938 1 90.81 116 ALA A CA 1
ATOM 895 C C . ALA A 1 116 ? 17.938 -27.641 -19.688 1 90.81 116 ALA A C 1
ATOM 897 O O . ALA A 1 116 ? 17.703 -28.172 -18.609 1 90.81 116 ALA A O 1
ATOM 898 N N . MET A 1 117 ? 17.984 -26.312 -19.859 1 89.5 117 MET A N 1
ATOM 899 C CA . MET A 1 117 ? 17.688 -25.391 -18.766 1 89.5 117 MET A CA 1
ATOM 900 C C . MET A 1 117 ? 16.172 -25.297 -18.547 1 89.5 117 MET A C 1
ATOM 902 O O . MET A 1 117 ? 15.391 -25.484 -19.484 1 89.5 117 MET A O 1
ATOM 906 N N . GLY A 1 118 ? 15.781 -24.953 -17.312 1 91.44 118 GLY A N 1
ATOM 907 C CA . GLY A 1 118 ? 14.375 -24.766 -16.969 1 91.44 118 GLY A CA 1
ATOM 908 C C . GLY A 1 118 ? 13.945 -25.562 -15.758 1 91.44 118 GLY A C 1
ATOM 909 O O . GLY A 1 118 ? 14.742 -26.297 -15.18 1 91.44 118 GLY A O 1
ATOM 910 N N . PRO A 1 119 ? 12.633 -25.422 -15.391 1 93.62 119 PRO A N 1
ATOM 911 C CA . PRO A 1 119 ? 12.125 -26.094 -14.188 1 93.62 119 PRO A CA 1
ATOM 912 C C . PRO A 1 119 ? 12.102 -27.609 -14.32 1 93.62 119 PRO A C 1
ATOM 914 O O . PRO A 1 119 ? 12.328 -28.328 -13.336 1 93.62 119 PRO A O 1
ATOM 917 N N . GLY A 1 120 ? 11.734 -28.172 -15.562 1 94.12 120 GLY A N 1
ATOM 918 C CA . GLY A 1 120 ? 11.992 -29.562 -15.891 1 94.12 120 GLY A CA 1
ATOM 919 C C . GLY A 1 120 ? 10.906 -30.5 -15.398 1 94.12 120 GLY A C 1
ATOM 920 O O . GLY A 1 120 ? 11.117 -31.703 -15.297 1 94.12 120 GLY A O 1
ATOM 921 N N . GLY A 1 121 ? 9.742 -30 -15.078 1 96.44 121 GLY A N 1
ATOM 922 C CA . GLY A 1 121 ? 8.68 -30.828 -14.523 1 96.44 121 GLY A CA 1
ATOM 923 C C . GLY A 1 121 ? 7.977 -31.672 -15.578 1 96.44 121 GLY A C 1
ATOM 924 O O . GLY A 1 121 ? 7.266 -32.625 -15.242 1 96.44 121 GLY A O 1
ATOM 925 N N . LEU A 1 122 ? 8.07 -31.328 -16.828 1 97.56 122 LEU A N 1
ATOM 926 C CA . LEU A 1 122 ? 7.539 -32.156 -17.906 1 97.56 122 LEU A CA 1
ATOM 927 C C . LEU A 1 122 ? 8.469 -33.344 -18.203 1 97.56 122 LEU A C 1
ATOM 929 O O . LEU A 1 122 ? 9.055 -33.406 -19.281 1 97.56 122 LEU A O 1
ATOM 933 N N . SER A 1 123 ? 8.578 -34.25 -17.281 1 97.75 123 SER A N 1
ATOM 934 C CA . SER A 1 123 ? 9.5 -35.375 -17.281 1 97.75 123 SER A CA 1
ATOM 935 C C . SER A 1 123 ? 9 -36.5 -16.359 1 97.75 123 SER A C 1
ATOM 937 O O . SER A 1 123 ? 8.039 -36.312 -15.617 1 97.75 123 SER A O 1
ATOM 939 N N . GLU A 1 124 ? 9.586 -37.656 -16.484 1 98.06 124 GLU A N 1
ATOM 940 C CA . GLU A 1 124 ? 9.203 -38.781 -15.633 1 98.06 124 GLU A CA 1
ATOM 941 C C . GLU A 1 124 ? 9.797 -38.625 -14.234 1 98.06 124 GLU A C 1
ATOM 943 O O . GLU A 1 124 ? 9.203 -39.094 -13.25 1 98.06 124 GLU A O 1
ATOM 948 N N . TYR A 1 125 ? 11.016 -38 -14.172 1 97.5 125 TYR A N 1
ATOM 949 C CA . TYR A 1 125 ? 11.695 -37.781 -12.898 1 97.5 125 TYR A CA 1
ATOM 950 C C . TYR A 1 125 ? 12.328 -36.406 -12.852 1 97.5 125 TYR A C 1
ATOM 952 O O . TYR A 1 125 ? 12.578 -35.781 -13.891 1 97.5 125 TYR A O 1
ATOM 960 N N . MET A 1 126 ? 12.562 -35.906 -11.688 1 96.19 126 MET A N 1
ATOM 961 C CA . MET A 1 126 ? 13.289 -34.688 -11.438 1 96.19 126 MET A CA 1
ATOM 962 C C . MET A 1 126 ? 14.25 -34.844 -10.266 1 96.19 126 MET A C 1
ATOM 964 O O . MET A 1 126 ? 13.914 -35.469 -9.266 1 96.19 126 MET A O 1
ATOM 968 N N . MET A 1 127 ? 15.422 -34.312 -10.406 1 96.12 127 MET A N 1
ATOM 969 C CA . MET A 1 127 ? 16.359 -34.188 -9.297 1 96.12 127 MET A CA 1
ATOM 970 C C . MET A 1 127 ? 16.312 -32.75 -8.719 1 96.12 127 MET A C 1
ATOM 972 O O . MET A 1 127 ? 16.625 -31.797 -9.414 1 96.12 127 MET A O 1
ATOM 976 N N . VAL A 1 128 ? 15.898 -32.625 -7.449 1 95.94 128 VAL A N 1
ATOM 977 C CA . VAL A 1 128 ? 15.734 -31.297 -6.875 1 95.94 128 VAL A CA 1
ATOM 978 C C . VAL A 1 128 ? 16.406 -31.234 -5.508 1 95.94 128 VAL A C 1
ATOM 980 O O . VAL A 1 128 ? 16.812 -32.25 -4.957 1 95.94 128 VAL A O 1
ATOM 983 N N . SER A 1 129 ? 16.594 -29.984 -5.012 1 94.12 129 SER A N 1
ATOM 984 C CA . SER A 1 129 ? 17.078 -29.797 -3.65 1 94.12 129 SER A CA 1
ATOM 985 C C . SER A 1 129 ? 15.992 -30.094 -2.625 1 94.12 129 SER A C 1
ATOM 987 O O . SER A 1 129 ? 14.82 -29.781 -2.857 1 94.12 129 SER A O 1
ATOM 989 N N . ALA A 1 130 ? 16.375 -30.625 -1.491 1 95 130 ALA A N 1
ATOM 990 C CA . ALA A 1 130 ? 15.43 -30.953 -0.433 1 95 130 ALA A CA 1
ATOM 991 C C . ALA A 1 130 ? 14.656 -29.719 0.015 1 95 130 ALA A C 1
ATOM 993 O O . ALA A 1 130 ? 13.484 -29.812 0.39 1 95 130 ALA A O 1
ATOM 994 N N . ASP A 1 131 ? 15.234 -28.562 -0.1 1 92.44 131 ASP A N 1
ATOM 995 C CA . ASP A 1 131 ? 14.617 -27.312 0.358 1 92.44 131 ASP A CA 1
ATOM 996 C C . ASP A 1 131 ? 13.484 -26.891 -0.576 1 92.44 131 ASP A C 1
ATOM 998 O O . ASP A 1 131 ? 12.688 -26.016 -0.232 1 92.44 131 ASP A O 1
ATOM 1002 N N . ASP A 1 132 ? 13.312 -27.594 -1.674 1 94.19 132 ASP A N 1
ATOM 1003 C CA . ASP A 1 132 ? 12.289 -27.219 -2.648 1 94.19 132 ASP A CA 1
ATOM 1004 C C . ASP A 1 132 ? 11.125 -28.219 -2.619 1 94.19 132 ASP A C 1
ATOM 1006 O O . ASP A 1 132 ? 10.203 -28.109 -3.43 1 94.19 132 ASP A O 1
ATOM 1010 N N . VAL A 1 133 ? 11.188 -29.141 -1.727 1 96.88 133 VAL A N 1
ATOM 1011 C CA . VAL A 1 133 ? 10.219 -30.234 -1.7 1 96.88 133 VAL A CA 1
ATOM 1012 C C . VAL A 1 133 ? 9.289 -30.078 -0.502 1 96.88 133 VAL A C 1
ATOM 1014 O O . VAL A 1 133 ? 9.742 -29.953 0.637 1 96.88 133 VAL A O 1
ATOM 1017 N N . TYR A 1 134 ? 7.988 -30.062 -0.752 1 97.88 134 TYR A N 1
ATOM 1018 C CA . TYR A 1 134 ? 6.988 -29.906 0.301 1 97.88 134 TYR A CA 1
ATOM 1019 C C . TYR A 1 134 ? 6.094 -31.125 0.392 1 97.88 134 TYR A C 1
ATOM 1021 O O . TYR A 1 134 ? 5.355 -31.438 -0.545 1 97.88 134 TYR A O 1
ATOM 1029 N N . LYS A 1 135 ? 6.102 -31.75 1.537 1 97.81 135 LYS A N 1
ATOM 1030 C CA . LYS A 1 135 ? 5.25 -32.906 1.745 1 97.81 135 LYS A CA 1
ATOM 1031 C C . LYS A 1 135 ? 3.775 -32.531 1.792 1 97.81 135 LYS A C 1
ATOM 1033 O O . LYS A 1 135 ? 3.422 -31.5 2.367 1 97.81 135 LYS A O 1
ATOM 1038 N N . VAL A 1 136 ? 2.92 -33.344 1.161 1 98 136 VAL A N 1
ATOM 1039 C CA . VAL A 1 136 ? 1.479 -33.125 1.179 1 98 136 VAL A CA 1
ATOM 1040 C C . VAL A 1 136 ? 0.771 -34.312 1.804 1 98 136 VAL A C 1
ATOM 1042 O O . VAL A 1 136 ? 1.417 -35.281 2.207 1 98 136 VAL A O 1
ATOM 1045 N N . ALA A 1 137 ? -0.532 -34.219 1.996 1 96.44 137 ALA A N 1
ATOM 1046 C CA . ALA A 1 137 ? -1.309 -35.312 2.611 1 96.44 137 ALA A CA 1
ATOM 1047 C C . ALA A 1 137 ? -1.205 -36.594 1.799 1 96.44 137 ALA A C 1
ATOM 1049 O O . ALA A 1 137 ? -1.181 -36.562 0.566 1 96.44 137 ALA A O 1
ATOM 1050 N N . ASP A 1 138 ? -1.255 -37.688 2.447 1 96.12 138 ASP A N 1
ATOM 1051 C CA . ASP A 1 138 ? -1.1 -39 1.804 1 96.12 138 ASP A CA 1
ATOM 1052 C C . ASP A 1 138 ? -2.258 -39.281 0.849 1 96.12 138 ASP A C 1
ATOM 1054 O O . ASP A 1 138 ? -2.092 -40 -0.142 1 96.12 138 ASP A O 1
ATOM 1058 N N . ASP A 1 139 ? -3.334 -38.719 1.089 1 97 139 ASP A N 1
ATOM 1059 C CA . ASP A 1 139 ? -4.504 -39.031 0.268 1 97 139 ASP A CA 1
ATOM 1060 C C . ASP A 1 139 ? -4.746 -37.906 -0.758 1 97 139 ASP A C 1
ATOM 1062 O O . ASP A 1 139 ? -5.789 -37.875 -1.414 1 97 139 ASP A O 1
ATOM 1066 N N . ALA A 1 140 ? -3.795 -37.031 -0.877 1 96.31 140 ALA A N 1
ATOM 1067 C CA . ALA A 1 140 ? -3.973 -35.906 -1.802 1 96.31 140 ALA A CA 1
ATOM 1068 C C . ALA A 1 140 ? -3.947 -36.375 -3.25 1 96.31 140 ALA A C 1
ATOM 1070 O O . ALA A 1 140 ? -3.182 -37.281 -3.602 1 96.31 140 ALA A O 1
ATOM 1071 N N . ASP A 1 141 ? -4.848 -35.844 -4.055 1 97.62 141 ASP A N 1
ATOM 1072 C CA . ASP A 1 141 ? -4.777 -36.031 -5.504 1 97.62 141 ASP A CA 1
ATOM 1073 C C . ASP A 1 141 ? -3.627 -35.219 -6.098 1 97.62 141 ASP A C 1
ATOM 1075 O O . ASP A 1 141 ? -3.66 -33.969 -6.102 1 97.62 141 ASP A O 1
ATOM 1079 N N . LEU A 1 142 ? -2.66 -35.875 -6.645 1 98.31 142 LEU A N 1
ATOM 1080 C CA . LEU A 1 142 ? -1.427 -35.219 -7.082 1 98.31 142 LEU A CA 1
ATOM 1081 C C . LEU A 1 142 ? -1.688 -34.312 -8.266 1 98.31 142 LEU A C 1
ATOM 1083 O O . LEU A 1 142 ? -0.939 -33.344 -8.492 1 98.31 142 LEU A O 1
ATOM 1087 N N . SER A 1 143 ? -2.742 -34.562 -9.07 1 98.31 143 SER A N 1
ATOM 1088 C CA . SER A 1 143 ? -3.113 -33.594 -10.102 1 98.31 143 SER A CA 1
ATOM 1089 C C . SER A 1 143 ? -3.549 -32.281 -9.492 1 98.31 143 SER A C 1
ATOM 1091 O O . SER A 1 143 ? -3.273 -31.219 -10.055 1 98.31 143 SER A O 1
ATOM 1093 N N . HIS A 1 144 ? -4.227 -32.312 -8.344 1 98.38 144 HIS A N 1
ATOM 1094 C CA . HIS A 1 144 ? -4.59 -31.109 -7.633 1 98.38 144 HIS A CA 1
ATOM 1095 C C . HIS A 1 144 ? -3.363 -30.438 -7.023 1 98.38 144 HIS A C 1
ATOM 1097 O O . HIS A 1 144 ? -3.219 -29.203 -7.098 1 98.38 144 HIS A O 1
ATOM 1103 N N . ILE A 1 145 ? -2.428 -31.25 -6.508 1 98.5 145 ILE A N 1
ATOM 1104 C CA . ILE A 1 145 ? -1.234 -30.734 -5.836 1 98.5 145 ILE A CA 1
ATOM 1105 C C . ILE A 1 145 ? -0.332 -30.047 -6.848 1 98.5 145 ILE A C 1
ATOM 1107 O O . ILE A 1 145 ? 0.387 -29.094 -6.504 1 98.5 145 ILE A O 1
ATOM 1111 N N . SER A 1 146 ? -0.408 -30.438 -8.133 1 98.44 146 SER A N 1
ATOM 1112 C CA . SER A 1 146 ? 0.396 -29.797 -9.164 1 98.44 146 SER A CA 1
ATOM 1113 C C . SER A 1 146 ? 0.018 -28.328 -9.32 1 98.44 146 SER A C 1
ATOM 1115 O O . SER A 1 146 ? 0.771 -27.531 -9.898 1 98.44 146 SER A O 1
ATOM 1117 N N . ILE A 1 147 ? -1.121 -27.891 -8.773 1 98.31 147 ILE A N 1
ATOM 1118 C CA . ILE A 1 147 ? -1.599 -26.516 -8.867 1 98.31 147 ILE A CA 1
ATOM 1119 C C . ILE A 1 147 ? -1.098 -25.719 -7.664 1 98.31 147 ILE A C 1
ATOM 1121 O O . ILE A 1 147 ? -1.533 -24.594 -7.441 1 98.31 147 ILE A O 1
ATOM 1125 N N . THR A 1 148 ? -0.119 -26.25 -6.941 1 98.44 148 THR A N 1
ATOM 1126 C CA . THR A 1 148 ? 0.396 -25.609 -5.738 1 98.44 148 THR A CA 1
ATOM 1127 C C . THR A 1 148 ? 1.065 -24.281 -6.086 1 98.44 148 THR A C 1
ATOM 1129 O O . THR A 1 148 ? 0.83 -23.266 -5.422 1 98.44 148 THR A O 1
ATOM 1132 N N . GLU A 1 149 ? 1.864 -24.312 -7.094 1 97.75 149 GLU A N 1
ATOM 1133 C CA . GLU A 1 149 ? 2.611 -23.109 -7.438 1 97.75 149 GLU A CA 1
ATOM 1134 C C . GLU A 1 149 ? 1.671 -21.953 -7.777 1 97.75 149 GLU A C 1
ATOM 1136 O O . GLU A 1 149 ? 1.773 -20.859 -7.203 1 97.75 149 GLU A O 1
ATOM 1141 N N . PRO A 1 150 ? 0.703 -22.109 -8.695 1 97.75 150 PRO A N 1
ATOM 1142 C CA . PRO A 1 150 ? -0.209 -21 -8.969 1 97.75 150 PRO A CA 1
ATOM 1143 C C . PRO A 1 150 ? -1.044 -20.609 -7.75 1 97.75 150 PRO A C 1
ATOM 1145 O O . PRO A 1 150 ? -1.336 -19.422 -7.551 1 97.75 150 PRO A O 1
ATOM 1148 N N . LEU A 1 151 ? -1.457 -21.578 -6.926 1 98.5 151 LEU A N 1
ATOM 1149 C CA . LEU A 1 151 ? -2.172 -21.234 -5.699 1 98.5 151 LEU A CA 1
ATOM 1150 C C . LEU A 1 151 ? -1.291 -20.406 -4.77 1 98.5 151 LEU A C 1
ATOM 1152 O O . LEU A 1 151 ? -1.761 -19.453 -4.148 1 98.5 151 LEU A O 1
ATOM 1156 N N . ALA A 1 152 ? -0.01 -20.828 -4.676 1 98.31 152 ALA A N 1
ATOM 1157 C CA . ALA A 1 152 ? 0.929 -20.078 -3.84 1 98.31 152 ALA A CA 1
ATOM 1158 C C . ALA A 1 152 ? 1.054 -18.641 -4.305 1 98.31 152 ALA A C 1
ATOM 1160 O O . ALA A 1 152 ? 1.136 -17.719 -3.486 1 98.31 152 ALA A O 1
ATOM 1161 N N . CYS A 1 153 ? 1.079 -18.438 -5.594 1 97.88 153 CYS A N 1
ATOM 1162 C CA . CYS A 1 153 ? 1.111 -17.078 -6.145 1 97.88 153 CYS A CA 1
ATOM 1163 C C . CYS A 1 153 ? -0.106 -16.281 -5.699 1 97.88 153 CYS A C 1
ATOM 1165 O O . CYS A 1 153 ? 0.019 -15.117 -5.316 1 97.88 153 CYS A O 1
ATOM 1167 N N . CYS A 1 154 ? -1.285 -16.891 -5.73 1 98.62 154 CYS A N 1
ATOM 1168 C CA . CYS A 1 154 ? -2.518 -16.203 -5.336 1 98.62 154 CYS A CA 1
ATOM 1169 C C . CYS A 1 154 ? -2.543 -15.953 -3.834 1 98.62 154 CYS A C 1
ATOM 1171 O O . CYS A 1 154 ? -3.084 -14.945 -3.381 1 98.62 154 CYS A O 1
ATOM 1173 N N . VAL A 1 155 ? -1.967 -16.938 -3.053 1 98.38 155 VAL A N 1
ATOM 1174 C CA . VAL A 1 155 ? -1.855 -16.734 -1.611 1 98.38 155 VAL A CA 1
ATOM 1175 C C . VAL A 1 155 ? -1.047 -15.469 -1.332 1 98.38 155 VAL A C 1
ATOM 1177 O O . VAL A 1 155 ? -1.452 -14.633 -0.522 1 98.38 155 VAL A O 1
ATOM 1180 N N . HIS A 1 156 ? 0.077 -15.352 -2.037 1 98.12 156 HIS A N 1
ATOM 1181 C CA . HIS A 1 156 ? 0.896 -14.156 -1.877 1 98.12 156 HIS A CA 1
ATOM 1182 C C . HIS A 1 156 ? 0.11 -12.898 -2.232 1 98.12 156 HIS A C 1
ATOM 1184 O O . HIS A 1 156 ? 0.176 -11.898 -1.515 1 98.12 156 HIS A O 1
ATOM 1190 N N . SER A 1 157 ? -0.614 -12.945 -3.27 1 98.31 157 SER A N 1
ATOM 1191 C CA . SER A 1 157 ? -1.415 -11.828 -3.756 1 98.31 157 SER A CA 1
ATOM 1192 C C . SER A 1 157 ? -2.477 -11.422 -2.738 1 98.31 157 SER A C 1
ATOM 1194 O O . SER A 1 157 ? -2.633 -10.242 -2.432 1 98.31 157 SER A O 1
ATOM 1196 N N . ILE A 1 158 ? -3.221 -12.422 -2.23 1 97.56 158 ILE A N 1
ATOM 1197 C CA . ILE A 1 158 ? -4.285 -12.188 -1.261 1 97.56 158 ILE A CA 1
ATOM 1198 C C . ILE A 1 158 ? -3.705 -11.539 -0.004 1 97.56 158 ILE A C 1
ATOM 1200 O O . ILE A 1 158 ? -4.328 -10.656 0.591 1 97.56 158 ILE A O 1
ATOM 1204 N N . GLU A 1 159 ? -2.547 -12.016 0.39 1 95.81 159 GLU A N 1
ATOM 1205 C CA . GLU A 1 159 ? -1.894 -11.406 1.545 1 95.81 159 GLU A CA 1
ATOM 1206 C C . GLU A 1 159 ? -1.562 -9.938 1.282 1 95.81 159 GLU A C 1
ATOM 1208 O O . GLU A 1 159 ? -1.693 -9.102 2.174 1 95.81 159 GLU A O 1
ATOM 1213 N N . ASN A 1 160 ? -1.133 -9.633 0.07 1 96.25 160 ASN A N 1
ATOM 1214 C CA . ASN A 1 160 ? -0.84 -8.25 -0.285 1 96.25 160 ASN A CA 1
ATOM 1215 C C . ASN A 1 160 ? -2.111 -7.406 -0.352 1 96.25 160 ASN A C 1
ATOM 1217 O O . ASN A 1 160 ? -2.053 -6.176 -0.266 1 96.25 160 ASN A O 1
ATOM 1221 N N . GLY A 1 161 ? -3.262 -8.055 -0.58 1 96.88 161 GLY A N 1
ATOM 1222 C CA . GLY A 1 161 ? -4.543 -7.363 -0.62 1 96.88 161 GLY A CA 1
ATOM 1223 C C . GLY A 1 161 ? -5.027 -6.922 0.749 1 96.88 161 GLY A C 1
ATOM 1224 O O . GLY A 1 161 ? -5.883 -6.043 0.856 1 96.88 161 GLY A O 1
ATOM 1225 N N . LYS A 1 162 ? -4.527 -7.551 1.84 1 96.5 162 LYS A N 1
ATOM 1226 C CA . LYS A 1 162 ? -4.832 -7.219 3.229 1 96.5 162 LYS A CA 1
ATOM 1227 C C . LYS A 1 162 ? -6.34 -7.23 3.479 1 96.5 162 LYS A C 1
ATOM 1229 O O . LYS A 1 162 ? -6.887 -6.277 4.039 1 96.5 162 LYS A O 1
ATOM 1234 N N . ILE A 1 163 ? -6.98 -8.281 3.029 1 95.44 163 ILE A N 1
ATOM 1235 C CA . ILE A 1 163 ? -8.43 -8.438 3.164 1 95.44 163 ILE A CA 1
ATOM 1236 C C . ILE A 1 163 ? -8.789 -8.633 4.633 1 95.44 163 ILE A C 1
ATOM 1238 O O . ILE A 1 163 ? -8.141 -9.414 5.34 1 95.44 163 ILE A O 1
ATOM 1242 N N . GLU A 1 164 ? -9.766 -7.91 5.148 1 92.31 164 GLU A N 1
ATOM 1243 C CA . GLU A 1 164 ? -10.336 -8.102 6.477 1 92.31 164 GLU A CA 1
ATOM 1244 C C . GLU A 1 164 ? -11.734 -8.719 6.395 1 92.31 164 GLU A C 1
ATOM 1246 O O . GLU A 1 164 ? -12.359 -8.703 5.332 1 92.31 164 GLU A O 1
ATOM 1251 N N . LEU A 1 165 ? -12.148 -9.266 7.516 1 92.81 165 LEU A N 1
ATOM 1252 C CA . LEU A 1 165 ? -13.484 -9.844 7.598 1 92.81 165 LEU A CA 1
ATOM 1253 C C . LEU A 1 165 ? -14.539 -8.82 7.195 1 92.81 165 LEU A C 1
ATOM 1255 O O . LEU A 1 165 ? -14.516 -7.676 7.656 1 92.81 165 LEU A O 1
ATOM 1259 N N . GLY A 1 166 ? -15.391 -9.242 6.246 1 94 166 GLY A N 1
ATOM 1260 C CA . GLY A 1 166 ? -16.516 -8.406 5.867 1 94 166 GLY A CA 1
ATOM 1261 C C . GLY A 1 166 ? -16.203 -7.465 4.723 1 94 166 GLY A C 1
ATOM 1262 O O . GLY A 1 166 ? -17.094 -6.758 4.234 1 94 166 GLY A O 1
ATOM 1263 N N . ASN A 1 167 ? -14.914 -7.41 4.234 1 96.94 167 ASN A N 1
ATOM 1264 C CA . ASN A 1 167 ? -14.531 -6.531 3.135 1 96.94 167 ASN A CA 1
ATOM 1265 C C . ASN A 1 167 ? -15.289 -6.875 1.854 1 96.94 167 ASN A C 1
ATOM 1267 O O . ASN A 1 167 ? -15.633 -8.039 1.624 1 96.94 167 ASN A O 1
ATOM 1271 N N . ASP A 1 168 ? -15.562 -5.883 1.066 1 98.12 168 ASP A N 1
ATOM 1272 C CA . ASP A 1 168 ? -15.961 -6.066 -0.327 1 98.12 168 ASP A CA 1
ATOM 1273 C C . ASP A 1 168 ? -14.734 -6.234 -1.227 1 98.12 168 ASP A C 1
ATOM 1275 O O . ASP A 1 168 ? -13.914 -5.324 -1.344 1 98.12 168 ASP A O 1
ATOM 1279 N N . VAL A 1 169 ? -14.664 -7.383 -1.895 1 98.81 169 VAL A N 1
ATOM 1280 C CA . VAL A 1 169 ? -13.5 -7.703 -2.713 1 98.81 169 VAL A CA 1
ATOM 1281 C C . VAL A 1 169 ? -13.93 -7.961 -4.152 1 98.81 169 VAL A C 1
ATOM 1283 O O . VAL A 1 169 ? -14.906 -8.68 -4.398 1 98.81 169 VAL A O 1
ATOM 1286 N N . VAL A 1 170 ? -13.258 -7.301 -5.109 1 98.94 170 VAL A N 1
ATOM 1287 C CA . VAL A 1 170 ? -13.531 -7.504 -6.527 1 98.94 170 VAL A CA 1
ATOM 1288 C C . VAL A 1 170 ? -12.406 -8.32 -7.164 1 98.94 170 VAL A C 1
ATOM 1290 O O . VAL A 1 170 ? -11.227 -8.07 -6.906 1 98.94 170 VAL A O 1
ATOM 1293 N N . VAL A 1 171 ? -12.734 -9.289 -7.918 1 98.94 171 VAL A N 1
ATOM 1294 C CA . VAL A 1 171 ? -11.797 -10.031 -8.75 1 98.94 171 VAL A CA 1
ATOM 1295 C C . VAL A 1 171 ? -12.148 -9.828 -10.227 1 98.94 171 VAL A C 1
ATOM 1297 O O . VAL A 1 171 ? -13.25 -10.164 -10.656 1 98.94 171 VAL A O 1
ATOM 1300 N N . ILE A 1 172 ? -11.195 -9.234 -10.984 1 98.69 172 ILE A N 1
ATOM 1301 C CA . ILE A 1 172 ? -11.398 -8.977 -12.406 1 98.69 172 ILE A CA 1
ATOM 1302 C C . ILE A 1 172 ? -10.742 -10.078 -13.227 1 98.69 172 ILE A C 1
ATOM 1304 O O . ILE A 1 172 ? -9.523 -10.234 -13.219 1 98.69 172 ILE A O 1
ATOM 1308 N N . GLY A 1 173 ? -11.531 -10.812 -14.008 1 97.75 173 GLY A N 1
ATOM 1309 C CA . GLY A 1 173 ? -11.039 -11.938 -14.797 1 97.75 173 GLY A CA 1
ATOM 1310 C C . GLY A 1 173 ? -11.117 -13.258 -14.055 1 97.75 173 GLY A C 1
ATOM 1311 O O . GLY A 1 173 ? -10.617 -13.383 -12.938 1 97.75 173 GLY A O 1
ATOM 1312 N N . ILE A 1 174 ? -11.797 -14.219 -14.789 1 97.44 174 ILE A N 1
ATOM 1313 C CA . ILE A 1 174 ? -11.992 -15.5 -14.117 1 97.44 174 ILE A CA 1
ATOM 1314 C C . ILE A 1 174 ? -11.297 -16.609 -14.914 1 97.44 174 ILE A C 1
ATOM 1316 O O . ILE A 1 174 ? -11.93 -17.562 -15.344 1 97.44 174 ILE A O 1
ATOM 1320 N N . GLY A 1 175 ? -9.984 -16.422 -15.148 1 96.38 175 GLY A N 1
ATOM 1321 C CA . GLY A 1 175 ? -9.117 -17.547 -15.43 1 96.38 175 GLY A CA 1
ATOM 1322 C C . GLY A 1 175 ? -8.789 -18.359 -14.195 1 96.38 175 GLY A C 1
ATOM 1323 O O . GLY A 1 175 ? -9.492 -18.281 -13.18 1 96.38 175 GLY A O 1
ATOM 1324 N N . ILE A 1 176 ? -7.75 -19.141 -14.305 1 96.5 176 ILE A N 1
ATOM 1325 C CA . ILE A 1 176 ? -7.41 -19.984 -13.156 1 96.5 176 ILE A CA 1
ATOM 1326 C C . ILE A 1 176 ? -7.012 -19.094 -11.977 1 96.5 176 ILE A C 1
ATOM 1328 O O . ILE A 1 176 ? -7.402 -19.359 -10.836 1 96.5 176 ILE A O 1
ATOM 1332 N N . MET A 1 177 ? -6.266 -18.031 -12.234 1 97.69 177 MET A N 1
ATOM 1333 C CA . MET A 1 177 ? -5.797 -17.172 -11.156 1 97.69 177 MET A CA 1
ATOM 1334 C C . MET A 1 177 ? -6.965 -16.438 -10.5 1 97.69 177 MET A C 1
ATOM 1336 O O . MET A 1 177 ? -7.027 -16.328 -9.273 1 97.69 177 MET A O 1
ATOM 1340 N N . GLY A 1 178 ? -7.852 -15.906 -11.32 1 98.44 178 GLY A N 1
ATOM 1341 C CA . GLY A 1 178 ? -9.039 -15.266 -10.766 1 98.44 178 GLY A CA 1
ATOM 1342 C C . GLY A 1 178 ? -9.883 -16.203 -9.93 1 98.44 178 GLY A C 1
ATOM 1343 O O . GLY A 1 178 ? -10.359 -15.828 -8.859 1 98.44 178 GLY A O 1
ATOM 1344 N N . ALA A 1 179 ? -10.086 -17.406 -10.422 1 98.5 179 ALA A N 1
ATOM 1345 C CA . ALA A 1 179 ? -10.867 -18.406 -9.703 1 98.5 179 ALA A CA 1
ATOM 1346 C C . ALA A 1 179 ? -10.25 -18.703 -8.336 1 98.5 179 ALA A C 1
ATOM 1348 O O . ALA A 1 179 ? -10.961 -18.812 -7.336 1 98.5 179 ALA A O 1
ATOM 1349 N N . LEU A 1 180 ? -8.945 -18.828 -8.328 1 98.69 180 LEU A N 1
ATOM 1350 C CA . LEU A 1 180 ? -8.25 -19.094 -7.066 1 98.69 180 LEU A CA 1
ATOM 1351 C C . LEU A 1 180 ? -8.359 -17.891 -6.129 1 98.69 180 LEU A C 1
ATOM 1353 O O . LEU A 1 180 ? -8.531 -18.062 -4.918 1 98.69 180 LEU A O 1
ATOM 1357 N N . HIS A 1 181 ? -8.297 -16.672 -6.648 1 98.81 181 HIS A N 1
ATOM 1358 C CA . HIS A 1 181 ? -8.461 -15.469 -5.836 1 98.81 181 HIS A CA 1
ATOM 1359 C C . HIS A 1 181 ? -9.828 -15.445 -5.16 1 98.81 181 HIS A C 1
ATOM 1361 O O . HIS A 1 181 ? -9.953 -15.047 -4 1 98.81 181 HIS A O 1
ATOM 1367 N N . ILE A 1 182 ? -10.875 -15.844 -5.91 1 98.75 182 ILE A N 1
ATOM 1368 C CA . ILE A 1 182 ? -12.227 -15.844 -5.363 1 98.75 182 ILE A CA 1
ATOM 1369 C C . ILE A 1 182 ? -12.281 -16.75 -4.133 1 98.75 182 ILE A C 1
ATOM 1371 O O . ILE A 1 182 ? -12.758 -16.344 -3.072 1 98.75 182 ILE A O 1
ATOM 1375 N N . GLN A 1 183 ? -11.781 -17.938 -4.242 1 98.62 183 GLN A N 1
ATOM 1376 C CA . GLN A 1 183 ? -11.828 -18.875 -3.127 1 98.62 183 GLN A CA 1
ATOM 1377 C C . GLN A 1 183 ? -11.055 -18.344 -1.925 1 98.62 183 GLN A C 1
ATOM 1379 O O . GLN A 1 183 ? -11.531 -18.422 -0.791 1 98.62 183 GLN A O 1
ATOM 1384 N N . LEU A 1 184 ? -9.859 -17.844 -2.184 1 98.69 184 LEU A N 1
ATOM 1385 C CA . LEU A 1 184 ? -9.016 -17.344 -1.098 1 98.69 184 LEU A CA 1
ATOM 1386 C C . LEU A 1 184 ? -9.656 -16.141 -0.418 1 98.69 184 LEU A C 1
ATOM 1388 O O . LEU A 1 184 ? -9.602 -16.016 0.806 1 98.69 184 LEU A O 1
ATOM 1392 N N . ALA A 1 185 ? -10.234 -15.211 -1.221 1 98.56 185 ALA A N 1
ATOM 1393 C CA . ALA A 1 185 ? -10.914 -14.047 -0.646 1 98.56 185 ALA A CA 1
ATOM 1394 C C . ALA A 1 185 ? -12.078 -14.477 0.235 1 98.56 185 ALA A C 1
ATOM 1396 O O . ALA A 1 185 ? -12.32 -13.891 1.294 1 98.56 185 ALA A O 1
ATOM 1397 N N . LYS A 1 186 ? -12.828 -15.492 -0.188 1 97.69 186 LYS A N 1
ATOM 1398 C CA . LYS A 1 186 ? -13.914 -16.031 0.618 1 97.69 186 LYS A CA 1
ATOM 1399 C C . LYS A 1 186 ? -13.398 -16.594 1.943 1 97.69 186 LYS A C 1
ATOM 1401 O O . LYS A 1 186 ? -14.031 -16.391 2.988 1 97.69 186 LYS A O 1
ATOM 1406 N N . LEU A 1 187 ? -12.305 -17.281 1.9 1 95.81 187 LEU A N 1
ATOM 1407 C CA . LEU A 1 187 ? -11.719 -17.859 3.109 1 95.81 187 LEU A CA 1
ATOM 1408 C C . LEU A 1 187 ? -11.312 -16.75 4.086 1 95.81 187 LEU A C 1
ATOM 1410 O O . LEU A 1 187 ? -11.234 -16.984 5.293 1 95.81 187 LEU A O 1
ATOM 1414 N N . LYS A 1 188 ? -11.078 -15.531 3.582 1 96.06 188 LYS A N 1
ATOM 1415 C CA . LYS A 1 188 ? -10.734 -14.398 4.43 1 96.06 188 LYS A CA 1
ATOM 1416 C C . LYS A 1 188 ? -11.992 -13.711 4.957 1 96.06 188 LYS A C 1
ATOM 1418 O O . LYS A 1 188 ? -11.906 -12.688 5.645 1 96.06 188 LYS A O 1
ATOM 1423 N N . GLY A 1 189 ? -13.203 -14.234 4.602 1 95.31 189 GLY A N 1
ATOM 1424 C CA . GLY A 1 189 ? -14.461 -13.711 5.125 1 95.31 189 GLY A CA 1
ATOM 1425 C C . GLY A 1 189 ? -14.992 -12.539 4.332 1 95.31 189 GLY A C 1
ATOM 1426 O O . GLY A 1 189 ? -15.773 -11.734 4.848 1 95.31 189 GLY A O 1
ATOM 1427 N N . ALA A 1 190 ? -14.586 -12.383 3.053 1 97.38 190 ALA A N 1
ATOM 1428 C CA . ALA A 1 190 ? -14.977 -11.242 2.23 1 97.38 190 ALA A CA 1
ATOM 1429 C C . ALA A 1 190 ? -16.281 -11.523 1.485 1 97.38 190 ALA A C 1
ATOM 1431 O O . ALA A 1 190 ? -16.625 -12.688 1.255 1 97.38 190 ALA A O 1
ATOM 1432 N N . ARG A 1 191 ? -17.094 -10.516 1.197 1 97.31 191 ARG A N 1
ATOM 1433 C CA . ARG A 1 191 ? -18.062 -10.539 0.112 1 97.31 191 ARG A CA 1
ATOM 1434 C C . ARG A 1 191 ? -17.391 -10.352 -1.24 1 97.31 191 ARG A C 1
ATOM 1436 O O . ARG A 1 191 ? -16.828 -9.289 -1.519 1 97.31 191 ARG A O 1
ATOM 1443 N N . VAL A 1 192 ? -17.422 -11.359 -2.133 1 98.81 192 VAL A N 1
ATOM 1444 C CA . VAL A 1 192 ? -16.609 -11.359 -3.344 1 98.81 192 VAL A CA 1
ATOM 1445 C C . VAL A 1 192 ? -17.484 -11.055 -4.555 1 98.81 192 VAL A C 1
ATOM 1447 O O . VAL A 1 192 ? -18.5 -11.703 -4.77 1 98.81 192 VAL A O 1
ATOM 1450 N N . ILE A 1 193 ? -17.109 -10.047 -5.312 1 98.81 193 ILE A N 1
ATOM 1451 C CA . ILE A 1 193 ? -17.719 -9.641 -6.574 1 98.81 193 ILE A CA 1
ATOM 1452 C C . ILE A 1 193 ? -16.812 -10.031 -7.738 1 98.81 193 ILE A C 1
ATOM 1454 O O . ILE A 1 193 ? -15.688 -9.547 -7.84 1 98.81 193 ILE A O 1
ATOM 1458 N N . ALA A 1 194 ? -17.281 -10.906 -8.633 1 98.81 194 ALA A N 1
ATOM 1459 C CA . ALA A 1 194 ? -16.5 -11.344 -9.789 1 98.81 194 ALA A CA 1
ATOM 1460 C C . ALA A 1 194 ? -16.922 -10.586 -11.047 1 98.81 194 ALA A C 1
ATOM 1462 O O . ALA A 1 194 ? -18.109 -10.492 -11.359 1 98.81 194 ALA A O 1
ATOM 1463 N N . CYS A 1 195 ? -15.953 -10.008 -11.719 1 98.69 195 CYS A N 1
ATOM 1464 C CA . CYS A 1 195 ? -16.172 -9.32 -12.992 1 98.69 195 CYS A CA 1
ATOM 1465 C C . CYS A 1 195 ? -15.57 -10.109 -14.148 1 98.69 195 CYS A C 1
ATOM 1467 O O . CYS A 1 195 ? -14.375 -10.414 -14.148 1 98.69 195 CYS A O 1
ATOM 1469 N N . GLU A 1 196 ? -16.328 -10.445 -15.133 1 97.88 196 GLU A N 1
ATOM 1470 C CA . GLU A 1 196 ? -15.938 -11.297 -16.25 1 97.88 196 GLU A CA 1
ATOM 1471 C C . GLU A 1 196 ? -16.859 -11.109 -17.438 1 97.88 196 GLU A C 1
ATOM 1473 O O . GLU A 1 196 ? -18.047 -10.82 -17.281 1 97.88 196 GLU A O 1
ATOM 1478 N N . LEU A 1 197 ? -16.281 -11.219 -18.656 1 95.81 197 LEU A N 1
ATOM 1479 C CA . LEU A 1 197 ? -17.031 -11.047 -19.891 1 95.81 197 LEU A CA 1
ATOM 1480 C C . LEU A 1 197 ? -17.797 -12.328 -20.25 1 95.81 197 LEU A C 1
ATOM 1482 O O . LEU A 1 197 ? -18.906 -12.266 -20.766 1 95.81 197 LEU A O 1
ATOM 1486 N N . ASP A 1 198 ? -17.188 -13.516 -19.984 1 96.19 198 ASP A N 1
ATOM 1487 C CA . ASP A 1 198 ? -17.688 -14.812 -20.438 1 96.19 198 ASP A CA 1
ATOM 1488 C C . ASP A 1 198 ? -18.656 -15.422 -19.422 1 96.19 198 ASP A C 1
ATOM 1490 O O . ASP A 1 198 ? -18.281 -15.656 -18.281 1 96.19 198 ASP A O 1
ATOM 1494 N N . GLU A 1 199 ? -19.828 -15.719 -19.859 1 96.75 199 GLU A N 1
ATOM 1495 C CA . GLU A 1 199 ? -20.859 -16.25 -18.984 1 96.75 199 GLU A CA 1
ATOM 1496 C C . GLU A 1 199 ? -20.438 -17.609 -18.406 1 96.75 199 GLU A C 1
ATOM 1498 O O . GLU A 1 199 ? -20.75 -17.922 -17.25 1 96.75 199 GLU A O 1
ATOM 1503 N N . LYS A 1 200 ? -19.797 -18.375 -19.188 1 96.62 200 LYS A N 1
ATOM 1504 C CA . LYS A 1 200 ? -19.344 -19.672 -18.703 1 96.62 200 LYS A CA 1
ATOM 1505 C C . LYS A 1 200 ? -18.344 -19.516 -17.578 1 96.62 200 LYS A C 1
ATOM 1507 O O . LYS A 1 200 ? -18.375 -20.297 -16.609 1 96.62 200 LYS A O 1
ATOM 1512 N N . ARG A 1 201 ? -17.484 -18.562 -17.688 1 96.94 201 ARG A N 1
ATOM 1513 C CA . ARG A 1 201 ? -16.484 -18.328 -16.641 1 96.94 201 ARG A CA 1
ATOM 1514 C C . ARG A 1 201 ? -17.141 -17.734 -15.398 1 96.94 201 ARG A C 1
ATOM 1516 O O . ARG A 1 201 ? -16.688 -17.984 -14.273 1 96.94 201 ARG A O 1
ATOM 1523 N N . LEU A 1 202 ? -18.219 -16.969 -15.609 1 98.12 202 LEU A N 1
ATOM 1524 C CA . LEU A 1 202 ? -18.969 -16.469 -14.461 1 98.12 202 LEU A CA 1
ATOM 1525 C C . LEU A 1 202 ? -19.594 -17.625 -13.68 1 98.12 202 LEU A C 1
ATOM 1527 O O . LEU A 1 202 ? -19.688 -17.562 -12.453 1 98.12 202 LEU A O 1
ATOM 1531 N N . GLU A 1 203 ? -20.031 -18.656 -14.406 1 97.75 203 GLU A N 1
ATOM 1532 C CA . GLU A 1 203 ? -20.547 -19.844 -13.719 1 97.75 203 GLU A CA 1
ATOM 1533 C C . GLU A 1 203 ? -19.453 -20.5 -12.867 1 97.75 203 GLU A C 1
ATOM 1535 O O . GLU A 1 203 ? -19.734 -20.969 -11.766 1 97.75 203 GLU A O 1
ATOM 1540 N N . VAL A 1 204 ? -18.266 -20.531 -13.406 1 97.69 204 VAL A N 1
ATOM 1541 C CA . VAL A 1 204 ? -17.141 -21.047 -12.633 1 97.69 204 VAL A CA 1
ATOM 1542 C C . VAL A 1 204 ? -16.906 -20.172 -11.406 1 97.69 204 VAL A C 1
ATOM 1544 O O . VAL A 1 204 ? -16.688 -20.688 -10.305 1 97.69 204 VAL A O 1
ATOM 1547 N N . ALA A 1 205 ? -16.984 -18.859 -11.57 1 98.5 205 ALA A N 1
ATOM 1548 C CA . ALA A 1 205 ? -16.812 -17.938 -10.445 1 98.5 205 ALA A CA 1
ATOM 1549 C C . ALA A 1 205 ? -17.812 -18.234 -9.336 1 98.5 205 ALA A C 1
ATOM 1551 O O . ALA A 1 205 ? -17.453 -18.234 -8.156 1 98.5 205 ALA A O 1
ATOM 1552 N N . LYS A 1 206 ? -19 -18.484 -9.711 1 98.25 206 LYS A N 1
ATOM 1553 C CA . LYS A 1 206 ? -20.047 -18.828 -8.75 1 98.25 206 LYS A CA 1
ATOM 1554 C C . LYS A 1 206 ? -19.672 -20.094 -7.977 1 98.25 206 LYS A C 1
ATOM 1556 O O . LYS A 1 206 ? -19.797 -20.141 -6.75 1 98.25 206 LYS A O 1
ATOM 1561 N N . LYS A 1 207 ? -19.219 -21.078 -8.711 1 97.56 207 LYS A N 1
ATOM 1562 C CA . LYS A 1 207 ? -18.828 -22.328 -8.094 1 97.56 207 LYS A CA 1
ATOM 1563 C C . LYS A 1 207 ? -17.656 -22.141 -7.133 1 97.56 207 LYS A C 1
ATOM 1565 O O . LYS A 1 207 ? -17.516 -22.875 -6.152 1 97.56 207 LYS A O 1
ATOM 1570 N N . MET A 1 208 ? -16.812 -21.156 -7.449 1 97.88 208 MET A N 1
ATOM 1571 C CA . MET A 1 208 ? -15.648 -20.875 -6.613 1 97.88 208 MET A CA 1
ATOM 1572 C C . MET A 1 208 ? -16.047 -20.094 -5.371 1 97.88 208 MET A C 1
ATOM 1574 O O . MET A 1 208 ? -15.234 -19.875 -4.473 1 97.88 208 MET A O 1
ATOM 1578 N N . GLY A 1 209 ? -17.281 -19.516 -5.309 1 97.88 209 GLY A N 1
ATOM 1579 C CA . GLY A 1 209 ? -17.797 -18.906 -4.09 1 97.88 209 GLY A CA 1
ATOM 1580 C C . GLY A 1 209 ? -18.125 -17.438 -4.254 1 97.88 209 GLY A C 1
ATOM 1581 O O . GLY A 1 209 ? -18.516 -16.766 -3.295 1 97.88 209 GLY A O 1
ATOM 1582 N N . ALA A 1 210 ? -18 -16.891 -5.449 1 98.56 210 ALA A N 1
ATOM 1583 C CA . ALA A 1 210 ? -18.328 -15.477 -5.645 1 98.56 210 ALA A CA 1
ATOM 1584 C C . ALA A 1 210 ? -19.766 -15.188 -5.223 1 98.56 210 ALA A C 1
ATOM 1586 O O . ALA A 1 210 ? -20.672 -15.977 -5.496 1 98.56 210 ALA A O 1
ATOM 1587 N N . ASP A 1 211 ? -19.984 -14.094 -4.523 1 98.38 211 ASP A N 1
ATOM 1588 C CA . ASP A 1 211 ? -21.312 -13.727 -4.031 1 98.38 211 ASP A CA 1
ATOM 1589 C C . ASP A 1 211 ? -22.109 -12.977 -5.102 1 98.38 211 ASP A C 1
ATOM 1591 O O . ASP A 1 211 ? -23.328 -13.07 -5.152 1 98.38 211 ASP A O 1
ATOM 1595 N N . ILE A 1 212 ? -21.422 -12.203 -5.883 1 98.56 212 ILE A N 1
ATOM 1596 C CA . ILE A 1 212 ? -22.031 -11.391 -6.926 1 98.56 212 ILE A CA 1
ATOM 1597 C C . ILE A 1 212 ? -21.266 -11.555 -8.234 1 98.56 212 ILE A C 1
ATOM 1599 O O . ILE A 1 212 ? -20.031 -11.586 -8.242 1 98.56 212 ILE A O 1
ATOM 1603 N N . LEU A 1 213 ? -21.984 -11.719 -9.32 1 98.75 213 LEU A N 1
ATOM 1604 C CA . LEU A 1 213 ? -21.406 -11.844 -10.656 1 98.75 213 LEU A CA 1
ATOM 1605 C C . LEU A 1 213 ? -21.75 -10.625 -11.516 1 98.75 213 LEU A C 1
ATOM 1607 O O . LEU A 1 213 ? -22.922 -10.242 -11.609 1 98.75 213 LEU A O 1
ATOM 1611 N N . ILE A 1 214 ? -20.75 -9.969 -12.062 1 98.56 214 ILE A N 1
ATOM 1612 C CA . ILE A 1 214 ? -20.938 -8.852 -12.984 1 98.56 214 ILE A CA 1
ATOM 1613 C C . ILE A 1 214 ? -20.406 -9.234 -14.367 1 98.56 214 ILE A C 1
ATOM 1615 O O . ILE A 1 214 ? -19.234 -9.539 -14.531 1 98.56 214 ILE A O 1
ATOM 1619 N N . ASN A 1 215 ? -21.281 -9.281 -15.344 1 98.38 215 ASN A N 1
ATOM 1620 C CA . ASN A 1 215 ? -20.844 -9.375 -16.734 1 98.38 215 ASN A CA 1
ATOM 1621 C C . ASN A 1 215 ? -20.406 -8.016 -17.266 1 98.38 215 ASN A C 1
ATOM 1623 O O . ASN A 1 215 ? -21.25 -7.18 -17.625 1 98.38 215 ASN A O 1
ATOM 1627 N N . SER A 1 216 ? -19.125 -7.801 -17.344 1 96.06 216 SER A N 1
ATOM 1628 C CA . SER A 1 216 ? -18.547 -6.496 -17.672 1 96.06 216 SER A CA 1
ATOM 1629 C C . SER A 1 216 ? -18.766 -6.168 -19.156 1 96.06 216 SER A C 1
ATOM 1631 O O . SER A 1 216 ? -18.422 -5.07 -19.594 1 96.06 216 SER A O 1
ATOM 1633 N N . GLY A 1 217 ? -19.25 -7.121 -19.938 1 95.5 217 GLY A N 1
ATOM 1634 C CA . GLY A 1 217 ? -19.656 -6.859 -21.297 1 95.5 217 GLY A CA 1
ATOM 1635 C C . GLY A 1 217 ? -21.031 -6.238 -21.406 1 95.5 217 GLY A C 1
ATOM 1636 O O . GLY A 1 217 ? -21.391 -5.684 -22.453 1 95.5 217 GLY A O 1
ATOM 1637 N N . LYS A 1 218 ? -21.781 -6.32 -20.359 1 96.62 218 LYS A N 1
ATOM 1638 C CA . LYS A 1 218 ? -23.172 -5.895 -20.406 1 96.62 218 LYS A CA 1
ATOM 1639 C C . LYS A 1 218 ? -23.375 -4.609 -19.609 1 96.62 218 LYS A C 1
ATOM 1641 O O . LYS A 1 218 ? -24.312 -3.854 -19.859 1 96.62 218 LYS A O 1
ATOM 1646 N N . VAL A 1 219 ? -22.594 -4.34 -18.625 1 97 219 VAL A N 1
ATOM 1647 C CA . VAL A 1 219 ? -22.719 -3.15 -17.797 1 97 219 VAL A CA 1
ATOM 1648 C C . VAL A 1 219 ? -21.344 -2.559 -17.516 1 97 219 VAL A C 1
ATOM 1650 O O . VAL A 1 219 ? -20.328 -3.215 -17.75 1 97 219 VAL A O 1
ATOM 1653 N N . ASP A 1 220 ? -21.328 -1.296 -17.062 1 97.81 220 ASP A N 1
ATOM 1654 C CA . ASP A 1 220 ? -20.094 -0.68 -16.562 1 97.81 220 ASP A CA 1
ATOM 1655 C C . ASP A 1 220 ? -19.703 -1.246 -15.203 1 97.81 220 ASP A C 1
ATOM 1657 O O . ASP A 1 220 ? -20.344 -0.936 -14.195 1 97.81 220 ASP A O 1
ATOM 1661 N N . ALA A 1 221 ? -18.703 -2.037 -15.172 1 98 221 ALA A N 1
ATOM 1662 C CA . ALA A 1 221 ? -18.328 -2.764 -13.961 1 98 221 ALA A CA 1
ATOM 1663 C C . ALA A 1 221 ? -17.969 -1.8 -12.836 1 98 221 ALA A C 1
ATOM 1665 O O . ALA A 1 221 ? -18.281 -2.061 -11.664 1 98 221 ALA A O 1
ATOM 1666 N N . VAL A 1 222 ? -17.328 -0.672 -13.125 1 98.44 222 VAL A N 1
ATOM 1667 C CA . VAL A 1 222 ? -16.922 0.308 -12.117 1 98.44 222 VAL A CA 1
ATOM 1668 C C . VAL A 1 222 ? -18.172 0.884 -11.438 1 98.44 222 VAL A C 1
ATOM 1670 O O . VAL A 1 222 ? -18.25 0.911 -10.211 1 98.44 222 VAL A O 1
ATOM 1673 N N . GLU A 1 223 ? -19.078 1.326 -12.188 1 98.12 223 GLU A N 1
ATOM 1674 C CA . GLU A 1 223 ? -20.312 1.895 -11.656 1 98.12 223 GLU A CA 1
ATOM 1675 C C . GLU A 1 223 ? -21.094 0.861 -10.844 1 98.12 223 GLU A C 1
ATOM 1677 O O . GLU A 1 223 ? -21.656 1.182 -9.805 1 98.12 223 GLU A O 1
ATOM 1682 N N . GLU A 1 224 ? -21.172 -0.387 -11.367 1 98.19 224 GLU A N 1
ATOM 1683 C CA . GLU A 1 224 ? -21.891 -1.439 -10.664 1 98.19 224 GLU A CA 1
ATOM 1684 C C . GLU A 1 224 ? -21.266 -1.728 -9.297 1 98.19 224 GLU A C 1
ATOM 1686 O O . GLU A 1 224 ? -21.984 -1.914 -8.312 1 98.19 224 GLU A O 1
ATOM 1691 N N . VAL A 1 225 ? -19.953 -1.791 -9.219 1 98.44 225 VAL A N 1
ATOM 1692 C CA . VAL A 1 225 ? -19.25 -2.027 -7.957 1 98.44 225 VAL A CA 1
ATOM 1693 C C . VAL A 1 225 ? -19.547 -0.884 -6.988 1 98.44 225 VAL A C 1
ATOM 1695 O O . VAL A 1 225 ? -19.797 -1.117 -5.805 1 98.44 225 VAL A O 1
ATOM 1698 N N . LYS A 1 226 ? -19.469 0.378 -7.449 1 97.62 226 LYS A N 1
ATOM 1699 C CA . LYS A 1 226 ? -19.781 1.525 -6.598 1 97.62 226 LYS A CA 1
ATOM 1700 C C . LYS A 1 226 ? -21.203 1.444 -6.051 1 97.62 226 LYS A C 1
ATOM 1702 O O . LYS A 1 226 ? -21.438 1.718 -4.871 1 97.62 226 LYS A O 1
ATOM 1707 N N . LYS A 1 227 ? -22.141 1.044 -6.922 1 96.94 227 LYS A N 1
ATOM 1708 C CA . LYS A 1 227 ? -23.516 0.874 -6.484 1 96.94 227 LYS A CA 1
ATOM 1709 C C . LYS A 1 227 ? -23.625 -0.195 -5.402 1 96.94 227 LYS A C 1
ATOM 1711 O O . LYS A 1 227 ? -24.297 0.006 -4.387 1 96.94 227 LYS A O 1
ATOM 1716 N N . LEU A 1 228 ? -22.922 -1.313 -5.547 1 97 228 LEU A N 1
ATOM 1717 C CA . LEU A 1 228 ? -22.984 -2.457 -4.645 1 97 228 LEU A CA 1
ATOM 1718 C C . LEU A 1 228 ? -22.297 -2.145 -3.314 1 97 228 LEU A C 1
ATOM 1720 O O . LEU A 1 228 ? -22.469 -2.877 -2.338 1 97 228 LEU A O 1
ATOM 1724 N N . THR A 1 229 ? -21.516 -1.08 -3.266 1 96.56 229 THR A N 1
ATOM 1725 C CA . THR A 1 229 ? -20.75 -0.738 -2.066 1 96.56 229 THR A CA 1
ATOM 1726 C C . THR A 1 229 ? -21.188 0.621 -1.522 1 96.56 229 THR A C 1
ATOM 1728 O O . THR A 1 229 ? -20.391 1.324 -0.894 1 96.56 229 THR A O 1
ATOM 1731 N N . ASP A 1 230 ? -22.375 1.07 -1.865 1 93.56 230 ASP A N 1
ATOM 1732 C CA . ASP A 1 230 ? -22.984 2.299 -1.368 1 93.56 230 ASP A CA 1
ATOM 1733 C C . ASP A 1 230 ? -22.156 3.52 -1.743 1 93.56 230 ASP A C 1
ATOM 1735 O O . ASP A 1 230 ? -21.969 4.426 -0.93 1 93.56 230 ASP A O 1
ATOM 1739 N N . GLY A 1 231 ? -21.5 3.412 -2.906 1 95.06 231 GLY A N 1
ATOM 1740 C CA . GLY A 1 231 ? -20.766 4.543 -3.465 1 95.06 231 GLY A CA 1
ATOM 1741 C C . GLY A 1 231 ? -19.328 4.605 -3.025 1 95.06 231 GLY A C 1
ATOM 1742 O O . GLY A 1 231 ? -18.547 5.43 -3.52 1 95.06 231 GLY A O 1
ATOM 1743 N N . ARG A 1 232 ? -18.781 3.826 -2.143 1 94.81 232 ARG A N 1
ATOM 1744 C CA . ARG A 1 232 ? -17.453 3.9 -1.553 1 94.81 232 ARG A CA 1
ATOM 1745 C C . ARG A 1 232 ? -16.391 3.365 -2.514 1 94.81 232 ARG A C 1
ATOM 1747 O O . ARG A 1 232 ? -15.297 3.912 -2.604 1 94.81 232 ARG A O 1
ATOM 1754 N N . GLY A 1 233 ? -16.75 2.219 -3.248 1 97.69 233 GLY A N 1
ATOM 1755 C CA . GLY A 1 233 ? -15.766 1.379 -3.91 1 97.69 233 GLY A CA 1
ATOM 1756 C C . GLY A 1 233 ? -15.359 0.177 -3.08 1 97.69 233 GLY A C 1
ATOM 1757 O O . GLY A 1 233 ? -15.695 0.088 -1.897 1 97.69 233 GLY A O 1
ATOM 1758 N N . ALA A 1 234 ? -14.688 -0.706 -3.68 1 98.56 234 ALA A N 1
ATOM 1759 C CA . ALA A 1 234 ? -14.312 -1.967 -3.041 1 98.56 234 ALA A CA 1
ATOM 1760 C C . ALA A 1 234 ? -13.148 -1.771 -2.076 1 98.56 234 ALA A C 1
ATOM 1762 O O . ALA A 1 234 ? -12.359 -0.831 -2.223 1 98.56 234 ALA A O 1
ATOM 1763 N N . ASP A 1 235 ? -13.047 -2.621 -1.07 1 98.38 235 ASP A N 1
ATOM 1764 C CA . ASP A 1 235 ? -11.945 -2.604 -0.111 1 98.38 235 ASP A CA 1
ATOM 1765 C C . ASP A 1 235 ? -10.664 -3.174 -0.727 1 98.38 235 ASP A C 1
ATOM 1767 O O . ASP A 1 235 ? -9.562 -2.777 -0.355 1 98.38 235 ASP A O 1
ATOM 1771 N N . ALA A 1 236 ? -10.828 -4.113 -1.627 1 98.75 236 ALA A N 1
ATOM 1772 C CA . ALA A 1 236 ? -9.711 -4.688 -2.371 1 98.75 236 ALA A CA 1
ATOM 1773 C C . ALA A 1 236 ? -10.141 -5.109 -3.773 1 98.75 236 ALA A C 1
ATOM 1775 O O . ALA A 1 236 ? -11.25 -5.609 -3.963 1 98.75 236 ALA A O 1
ATOM 1776 N N . VAL A 1 237 ? -9.312 -4.852 -4.746 1 98.88 237 VAL A N 1
ATOM 1777 C CA . VAL A 1 237 ? -9.555 -5.246 -6.129 1 98.88 237 VAL A CA 1
ATOM 1778 C C . VAL A 1 237 ? -8.344 -5.996 -6.676 1 98.88 237 VAL A C 1
ATOM 1780 O O . VAL A 1 237 ? -7.215 -5.5 -6.598 1 98.88 237 VAL A O 1
ATOM 1783 N N . PHE A 1 238 ? -8.531 -7.164 -7.164 1 98.81 238 PHE A N 1
ATOM 1784 C CA . PHE A 1 238 ? -7.488 -7.961 -7.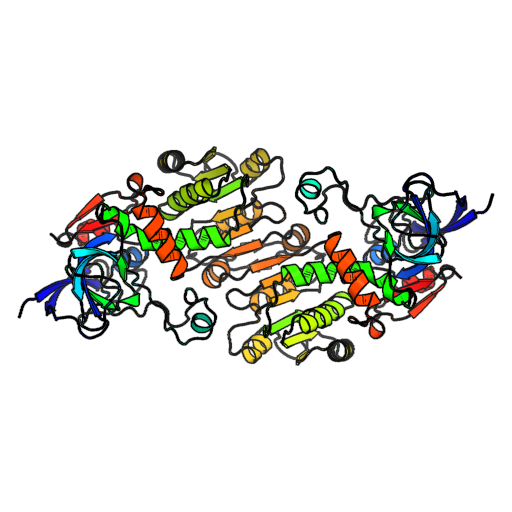805 1 98.81 238 PHE A CA 1
ATOM 1785 C C . PHE A 1 238 ? -7.688 -7.996 -9.312 1 98.81 238 PHE A C 1
ATOM 1787 O O . PHE A 1 238 ? -8.68 -8.547 -9.805 1 98.81 238 PHE A O 1
ATOM 1794 N N . CYS A 1 239 ? -6.785 -7.371 -10.031 1 98.62 239 CYS A N 1
ATOM 1795 C CA . CYS A 1 239 ? -6.789 -7.426 -11.492 1 98.62 239 CYS A CA 1
ATOM 1796 C C . CYS A 1 239 ? -5.953 -8.602 -11.992 1 98.62 239 CYS A C 1
ATOM 1798 O O . CYS A 1 239 ? -4.723 -8.547 -11.969 1 98.62 239 CYS A O 1
ATOM 1800 N N . THR A 1 240 ? -6.621 -9.641 -12.477 1 97.69 240 THR A N 1
ATOM 1801 C CA . THR A 1 240 ? -5.91 -10.852 -12.875 1 97.69 240 THR A CA 1
ATOM 1802 C C . THR A 1 240 ? -5.906 -11 -14.391 1 97.69 240 THR A C 1
ATOM 1804 O O . THR A 1 240 ? -5.648 -12.086 -14.914 1 97.69 240 THR A O 1
ATOM 1807 N N . VAL A 1 241 ? -6.219 -9.969 -15.141 1 95.25 241 VAL A N 1
ATOM 1808 C CA . VAL A 1 241 ? -6.211 -9.93 -16.594 1 95.25 241 VAL A CA 1
ATOM 1809 C C . VAL A 1 241 ? -5.137 -8.961 -17.078 1 95.25 241 VAL A C 1
ATOM 1811 O O . VAL A 1 241 ? -5.027 -7.84 -16.578 1 95.25 241 VAL A O 1
ATOM 1814 N N . PRO A 1 242 ? -4.355 -9.32 -18.047 1 93.31 242 PRO A N 1
ATOM 1815 C CA . PRO A 1 242 ? -3.246 -8.477 -18.5 1 93.31 242 PRO A CA 1
ATOM 1816 C C . PRO A 1 242 ? -3.684 -7.414 -19.5 1 93.31 242 PRO A C 1
ATOM 1818 O O . PRO A 1 242 ? -3.105 -7.309 -20.578 1 93.31 242 PRO A O 1
ATOM 1821 N N . VAL A 1 243 ? -4.684 -6.629 -19.172 1 94.56 243 VAL A N 1
ATOM 1822 C CA . VAL A 1 243 ? -5.203 -5.555 -20.016 1 94.56 243 VAL A CA 1
ATOM 1823 C C . VAL A 1 243 ? -5.137 -4.23 -19.266 1 94.56 243 VAL A C 1
ATOM 1825 O O . VAL A 1 243 ? -5.727 -4.086 -18.188 1 94.56 243 VAL A O 1
ATOM 1828 N N . ALA A 1 244 ? -4.504 -3.279 -19.844 1 95.56 244 ALA A N 1
ATOM 1829 C CA . ALA A 1 244 ? -4.246 -2.002 -19.188 1 95.56 244 ALA A CA 1
ATOM 1830 C C . ALA A 1 244 ? -5.551 -1.312 -18.797 1 95.56 244 ALA A C 1
ATOM 1832 O O . ALA A 1 244 ? -5.664 -0.743 -17.719 1 95.56 244 ALA A O 1
ATOM 1833 N N . ALA A 1 245 ? -6.5 -1.354 -19.688 1 95.31 245 ALA A N 1
ATOM 1834 C CA . ALA A 1 245 ? -7.781 -0.709 -19.422 1 95.31 245 ALA A CA 1
ATOM 1835 C C . ALA A 1 245 ? -8.43 -1.285 -18.172 1 95.31 245 ALA A C 1
ATOM 1837 O O . ALA A 1 245 ? -9.102 -0.566 -17.422 1 95.31 245 ALA A O 1
ATOM 1838 N N . LEU A 1 246 ? -8.25 -2.566 -17.938 1 96.81 246 LEU A N 1
ATOM 1839 C CA . LEU A 1 246 ? -8.82 -3.211 -16.766 1 96.81 246 LEU A CA 1
ATOM 1840 C C . LEU A 1 246 ? -8.039 -2.855 -15.508 1 96.81 246 LEU A C 1
ATOM 1842 O O . LEU A 1 246 ? -8.609 -2.752 -14.422 1 96.81 246 LEU A O 1
ATOM 1846 N N . ALA A 1 247 ? -6.738 -2.68 -15.711 1 97.5 247 ALA A N 1
ATOM 1847 C CA . ALA A 1 247 ? -5.945 -2.154 -14.602 1 97.5 247 ALA A CA 1
ATOM 1848 C C . ALA A 1 247 ? -6.453 -0.783 -14.164 1 97.5 247 ALA A C 1
ATOM 1850 O O . ALA A 1 247 ? -6.59 -0.515 -12.969 1 97.5 247 ALA A O 1
ATOM 1851 N N . ASP A 1 248 ? -6.699 0.073 -15.141 1 97.31 248 ASP A N 1
ATOM 1852 C CA . ASP A 1 248 ? -7.258 1.394 -14.867 1 97.31 248 ASP A CA 1
ATOM 1853 C C . ASP A 1 248 ? -8.602 1.283 -14.148 1 97.31 248 ASP A C 1
ATOM 1855 O O . ASP A 1 248 ? -8.836 1.979 -13.156 1 97.31 248 ASP A O 1
ATOM 1859 N N . GLN A 1 249 ? -9.461 0.391 -14.602 1 97.44 249 GLN A N 1
ATOM 1860 C CA . GLN A 1 249 ? -10.766 0.175 -13.977 1 97.44 249 GLN A CA 1
ATOM 1861 C C . GLN A 1 249 ? -10.609 -0.321 -12.547 1 97.44 249 GLN A C 1
ATOM 1863 O O . GLN A 1 249 ? -11.391 0.048 -11.664 1 97.44 249 GLN A O 1
ATOM 1868 N N . ALA A 1 250 ? -9.609 -1.195 -12.352 1 98.5 250 ALA A N 1
ATOM 1869 C CA . ALA A 1 250 ? -9.359 -1.716 -11.008 1 98.5 250 ALA A CA 1
ATOM 1870 C C . ALA A 1 250 ? -9.086 -0.583 -10.023 1 98.5 250 ALA A C 1
ATOM 1872 O O . ALA A 1 250 ? -9.633 -0.571 -8.914 1 98.5 250 ALA A O 1
ATOM 1873 N N . VAL A 1 251 ? -8.297 0.387 -10.438 1 98.44 251 VAL A N 1
ATOM 1874 C CA . VAL A 1 251 ? -7.977 1.537 -9.602 1 98.44 251 VAL A CA 1
ATOM 1875 C C . VAL A 1 251 ? -9.242 2.352 -9.336 1 98.44 251 VAL A C 1
ATOM 1877 O O . VAL A 1 251 ? -9.484 2.793 -8.211 1 98.44 251 VAL A O 1
ATOM 1880 N N . GLN A 1 252 ? -10.039 2.455 -10.312 1 97.81 252 GLN A N 1
ATOM 1881 C CA . GLN A 1 252 ? -11.242 3.271 -10.219 1 97.81 252 GLN A CA 1
ATOM 1882 C C . GLN A 1 252 ? -12.281 2.621 -9.305 1 97.81 252 GLN A C 1
ATOM 1884 O O . GLN A 1 252 ? -13.055 3.316 -8.641 1 97.81 252 GLN A O 1
ATOM 1889 N N . MET A 1 253 ? -12.258 1.25 -9.227 1 97.5 253 MET A N 1
ATOM 1890 C CA . MET A 1 253 ? -13.234 0.512 -8.422 1 97.5 253 MET A CA 1
ATOM 1891 C C . MET A 1 253 ? -12.828 0.5 -6.953 1 97.5 253 MET A C 1
ATOM 1893 O O . MET A 1 253 ? -13.641 0.181 -6.082 1 97.5 253 MET A O 1
ATOM 1897 N N . THR A 1 254 ? -11.656 0.853 -6.719 1 98.44 254 THR A N 1
ATOM 1898 C CA . THR A 1 254 ? -11.133 0.76 -5.359 1 98.44 254 THR A CA 1
ATOM 1899 C C . THR A 1 254 ? -11.539 1.982 -4.539 1 98.44 254 THR A C 1
ATOM 1901 O O . THR A 1 254 ? -11.43 3.117 -5.012 1 98.44 254 THR A O 1
ATOM 1904 N N . GLY A 1 255 ? -12.078 1.771 -3.318 1 97.25 255 GLY A N 1
ATOM 1905 C CA . GLY A 1 255 ? -12.492 2.85 -2.438 1 97.25 255 GLY A CA 1
ATOM 1906 C C . GLY A 1 255 ? -11.352 3.447 -1.639 1 97.25 255 GLY A C 1
ATOM 1907 O O . GLY A 1 255 ? -10.195 3.062 -1.819 1 97.25 255 GLY A O 1
ATOM 1908 N N . LYS A 1 256 ? -11.703 4.438 -0.758 1 97.56 256 LYS A N 1
ATOM 1909 C CA . LYS A 1 256 ? -10.727 4.984 0.182 1 97.56 256 LYS A CA 1
ATOM 1910 C C . LYS A 1 256 ? -10.094 3.881 1.021 1 97.56 256 LYS A C 1
ATOM 1912 O O . LYS A 1 256 ? -10.773 2.947 1.446 1 97.56 256 LYS A O 1
ATOM 1917 N N . LEU A 1 257 ? -8.781 3.998 1.201 1 97.12 257 LEU A N 1
ATOM 1918 C CA . LEU A 1 257 ? -8.016 3.086 2.039 1 97.12 257 LEU A CA 1
ATOM 1919 C C . LEU A 1 257 ? -7.965 1.69 1.425 1 97.12 257 LEU A C 1
ATOM 1921 O O . LEU A 1 257 ? -7.316 0.791 1.965 1 97.12 257 LEU A O 1
ATOM 1925 N N . GLY A 1 258 ? -8.742 1.506 0.334 1 98.19 258 GLY A N 1
ATOM 1926 C CA . GLY A 1 258 ? -8.758 0.203 -0.311 1 98.19 258 GLY A CA 1
ATOM 1927 C C . GLY A 1 258 ? -7.465 -0.113 -1.04 1 98.19 258 GLY A C 1
ATOM 1928 O O . GLY A 1 258 ? -6.57 0.734 -1.129 1 98.19 258 GLY A O 1
ATOM 1929 N N . ARG A 1 259 ? -7.371 -1.336 -1.603 1 98.38 259 ARG A N 1
ATOM 1930 C CA . ARG A 1 259 ? -6.145 -1.78 -2.26 1 98.38 259 ARG A CA 1
ATOM 1931 C C . ARG A 1 259 ? -6.445 -2.369 -3.635 1 98.38 259 ARG A C 1
ATOM 1933 O O . ARG A 1 259 ? -7.383 -3.15 -3.789 1 98.38 259 ARG A O 1
ATOM 1940 N N . THR A 1 260 ? -5.691 -1.905 -4.578 1 98.69 260 THR A N 1
ATOM 1941 C CA . THR A 1 260 ? -5.656 -2.531 -5.895 1 98.69 260 THR A CA 1
ATOM 1942 C C . THR A 1 260 ? -4.391 -3.365 -6.066 1 98.69 260 THR A C 1
ATOM 1944 O O . THR A 1 260 ? -3.283 -2.873 -5.84 1 98.69 260 THR A O 1
ATOM 1947 N N . VAL A 1 261 ? -4.523 -4.594 -6.461 1 98.69 261 VAL A N 1
ATOM 1948 C CA . VAL A 1 261 ? -3.389 -5.484 -6.68 1 98.69 261 VAL A CA 1
ATOM 1949 C C . VAL A 1 261 ? -3.336 -5.906 -8.148 1 98.69 261 VAL A C 1
ATOM 1951 O O . VAL A 1 261 ? -4.219 -6.621 -8.625 1 98.69 261 VAL A O 1
ATOM 1954 N N . PHE A 1 262 ? -2.322 -5.418 -8.812 1 98.19 262 PHE A N 1
ATOM 1955 C CA . PHE A 1 262 ? -2.035 -5.922 -10.148 1 98.19 262 PHE A CA 1
ATOM 1956 C C . PHE A 1 262 ? -1.351 -7.281 -10.078 1 98.19 262 PHE A C 1
ATOM 1958 O O . PHE A 1 262 ? -0.181 -7.375 -9.703 1 98.19 262 PHE A O 1
ATOM 1965 N N . TYR A 1 263 ? -2.002 -8.391 -10.438 1 96.25 263 TYR A N 1
ATOM 1966 C CA . TYR A 1 263 ? -1.523 -9.75 -10.219 1 96.25 263 TYR A CA 1
ATOM 1967 C C . TYR A 1 263 ? -0.819 -10.281 -11.461 1 96.25 263 TYR A C 1
ATOM 1969 O O . TYR A 1 263 ? -0.011 -11.211 -11.367 1 96.25 263 TYR A O 1
ATOM 1977 N N . THR A 1 264 ? -1.028 -9.711 -12.648 1 91.31 264 THR A N 1
ATOM 1978 C CA . THR A 1 264 ? -0.526 -10.352 -13.852 1 91.31 264 THR A CA 1
ATOM 1979 C C . THR A 1 264 ? 0.439 -9.438 -14.602 1 91.31 264 THR A C 1
ATOM 1981 O O . THR A 1 264 ? 0.47 -8.227 -14.352 1 91.31 264 THR A O 1
ATOM 1984 N N . SER A 1 265 ? 1.223 -10.164 -15.438 1 88.75 265 SER A N 1
ATOM 1985 C CA . SER A 1 265 ? 2.105 -9.414 -16.328 1 88.75 265 SER A CA 1
ATOM 1986 C C . SER A 1 265 ? 1.331 -8.805 -17.484 1 88.75 265 SER A C 1
ATOM 1988 O O . SER A 1 265 ? 0.588 -9.5 -18.172 1 88.75 265 SER A O 1
ATOM 1990 N N . PHE A 1 266 ? 1.527 -7.555 -17.625 1 87.81 266 PHE A N 1
ATOM 1991 C CA . PHE A 1 266 ? 0.83 -6.844 -18.688 1 87.81 266 PHE A CA 1
ATOM 1992 C C . PHE A 1 266 ? 1.679 -6.793 -19.953 1 87.81 266 PHE A C 1
ATOM 1994 O O . PHE A 1 266 ? 2.74 -6.172 -19.969 1 87.81 266 PHE A O 1
ATOM 2001 N N . HIS A 1 267 ? 1.171 -7.484 -20.938 1 83.75 267 HIS A N 1
ATOM 2002 C CA . HIS A 1 267 ? 1.827 -7.477 -22.234 1 83.75 267 HIS A CA 1
ATOM 2003 C C . HIS A 1 267 ? 0.823 -7.227 -23.359 1 83.75 267 HIS A C 1
ATOM 2005 O O . HIS A 1 267 ? -0.046 -8.062 -23.609 1 83.75 267 HIS A O 1
ATOM 2011 N N . PRO A 1 268 ? 0.787 -6.074 -24.031 1 88.25 268 PRO A N 1
ATOM 2012 C CA . PRO A 1 268 ? 1.803 -5.023 -23.922 1 88.25 268 PRO A CA 1
ATOM 2013 C C . PRO A 1 268 ? 1.683 -4.215 -22.641 1 88.25 268 PRO A C 1
ATOM 2015 O O . PRO A 1 268 ? 0.608 -4.168 -22.031 1 88.25 268 PRO A O 1
ATOM 2018 N N . ASP A 1 269 ? 2.789 -3.68 -22.344 1 89.19 269 ASP A N 1
ATOM 2019 C CA . ASP A 1 269 ? 2.809 -2.799 -21.188 1 89.19 269 ASP A CA 1
ATOM 2020 C C . ASP A 1 269 ? 2.371 -1.384 -21.562 1 89.19 269 ASP A C 1
ATOM 2022 O O . ASP A 1 269 ? 3.191 -0.564 -21.969 1 89.19 269 ASP A O 1
ATOM 2026 N N . LYS A 1 270 ? 1.147 -1.115 -21.453 1 94 270 LYS A N 1
ATOM 2027 C CA . LYS A 1 270 ? 0.596 0.218 -21.672 1 94 270 LYS A CA 1
ATOM 2028 C C . LYS A 1 270 ? 0.357 0.94 -20.359 1 94 270 LYS A C 1
ATOM 2030 O O . LYS A 1 270 ? -0.381 0.449 -19.5 1 94 270 LYS A O 1
ATOM 2035 N N . PRO A 1 271 ? 0.987 2.01 -20.203 1 96 271 PRO A N 1
ATOM 2036 C CA . PRO A 1 271 ? 0.785 2.742 -18.953 1 96 271 PRO A CA 1
ATOM 2037 C C . PRO A 1 271 ? -0.664 3.182 -18.75 1 96 271 PRO A C 1
ATOM 2039 O O . PRO A 1 271 ? -1.393 3.379 -19.734 1 96 271 PRO A O 1
ATOM 2042 N N . ILE A 1 272 ? -1.041 3.246 -17.562 1 96.5 272 ILE A N 1
ATOM 2043 C CA . ILE A 1 272 ? -2.354 3.791 -17.219 1 96.5 272 ILE A CA 1
ATOM 2044 C C . ILE A 1 272 ? -2.189 5.141 -16.531 1 96.5 272 ILE A C 1
ATOM 2046 O O . ILE A 1 272 ? -1.125 5.441 -15.984 1 96.5 272 ILE A O 1
ATOM 2050 N N . GLU A 1 273 ? -3.246 5.941 -16.562 1 96.38 273 GLU A N 1
ATOM 2051 C CA . GLU A 1 273 ? -3.238 7.254 -15.922 1 96.38 273 GLU A CA 1
ATOM 2052 C C . GLU A 1 273 ? -3.844 7.188 -14.523 1 96.38 273 GLU A C 1
ATOM 2054 O O . GLU A 1 273 ? -4.945 6.668 -14.336 1 96.38 273 GLU A O 1
ATOM 2059 N N . ILE A 1 274 ? -3.092 7.691 -13.586 1 96.31 274 ILE A N 1
ATOM 2060 C CA . ILE A 1 274 ? -3.637 7.77 -12.234 1 96.31 274 ILE A CA 1
ATOM 2061 C C . ILE A 1 274 ? -3.594 9.219 -11.742 1 96.31 274 ILE A C 1
ATOM 2063 O O . ILE A 1 274 ? -2.662 9.961 -12.062 1 96.31 274 ILE A O 1
ATOM 2067 N N . SER A 1 275 ? -4.59 9.617 -11.055 1 96.75 275 SER A N 1
ATOM 2068 C CA . SER A 1 275 ? -4.613 10.93 -10.406 1 96.75 275 SER A CA 1
ATOM 2069 C C . SER A 1 275 ? -3.879 10.891 -9.07 1 96.75 275 SER A C 1
ATOM 2071 O O . SER A 1 275 ? -4.355 10.281 -8.109 1 96.75 275 SER A O 1
ATOM 2073 N N . PRO A 1 276 ? -2.713 11.539 -9 1 95.88 276 PRO A N 1
ATOM 2074 C CA . PRO A 1 276 ? -2.041 11.586 -7.695 1 95.88 276 PRO A CA 1
ATOM 2075 C C . PRO A 1 276 ? -2.908 12.211 -6.605 1 95.88 276 PRO A C 1
ATOM 2077 O O . PRO A 1 276 ? -2.805 11.836 -5.438 1 95.88 276 PRO A O 1
ATOM 2080 N N . ASN A 1 277 ? -3.736 13.109 -6.969 1 95.56 277 ASN A N 1
ATOM 2081 C CA . ASN A 1 277 ? -4.621 13.75 -6 1 95.56 277 ASN A CA 1
ATOM 2082 C C . ASN A 1 277 ? -5.656 12.773 -5.457 1 95.56 277 ASN A C 1
ATOM 2084 O O . ASN A 1 277 ? -5.961 12.781 -4.266 1 95.56 277 ASN A O 1
ATOM 2088 N N . LYS A 1 278 ? -6.188 11.969 -6.375 1 95 278 LYS A N 1
ATOM 2089 C CA . LYS A 1 278 ? -7.145 10.961 -5.922 1 95 278 LYS A CA 1
ATOM 2090 C C . LYS A 1 278 ? -6.484 9.961 -4.969 1 95 278 LYS A C 1
ATOM 2092 O O . LYS A 1 278 ? -7.062 9.609 -3.941 1 95 278 LYS A O 1
ATOM 2097 N N . VAL A 1 279 ? -5.285 9.531 -5.34 1 97.12 279 VAL A N 1
ATOM 2098 C CA . VAL A 1 279 ? -4.555 8.594 -4.492 1 97.12 279 VAL A CA 1
ATOM 2099 C C . VAL A 1 279 ? -4.238 9.25 -3.15 1 97.12 279 VAL A C 1
ATOM 2101 O O . VAL A 1 279 ? -4.43 8.641 -2.096 1 97.12 279 VAL A O 1
ATOM 2104 N N . HIS A 1 280 ? -3.814 10.484 -3.184 1 96 280 HIS A N 1
ATOM 2105 C CA . HIS A 1 280 ? -3.529 11.258 -1.981 1 96 280 HIS A CA 1
ATOM 2106 C C . HIS A 1 280 ? -4.742 11.305 -1.06 1 96 280 HIS A C 1
ATOM 2108 O O . HIS A 1 280 ? -4.652 10.93 0.112 1 96 280 HIS A O 1
ATOM 2114 N N . SER A 1 281 ? -5.895 11.695 -1.579 1 95.44 281 SER A N 1
ATOM 2115 C CA . SER A 1 281 ? -7.066 12 -0.763 1 95.44 281 SER A CA 1
ATOM 2116 C C . SER A 1 281 ? -7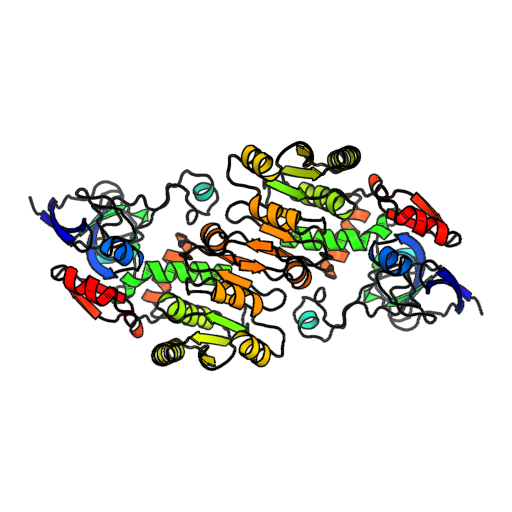.754 10.719 -0.294 1 95.44 281 SER A C 1
ATOM 2118 O O . SER A 1 281 ? -8.406 10.711 0.753 1 95.44 281 SER A O 1
ATOM 2120 N N . SER A 1 282 ? -7.59 9.609 -1.036 1 96.31 282 SER A N 1
ATOM 2121 C CA . SER A 1 282 ? -8.281 8.367 -0.7 1 96.31 282 SER A CA 1
ATOM 2122 C C . SER A 1 282 ? -7.383 7.441 0.112 1 96.31 282 SER A C 1
ATOM 2124 O O . SER A 1 282 ? -7.855 6.469 0.7 1 96.31 282 SER A O 1
ATOM 2126 N N . GLU A 1 283 ? -6.078 7.742 0.039 1 97.75 283 GLU A N 1
ATOM 2127 C CA . GLU A 1 283 ? -5.074 6.871 0.645 1 97.75 283 GLU A CA 1
ATOM 2128 C C . GLU A 1 283 ? -5.207 5.438 0.135 1 97.75 283 GLU A C 1
ATOM 2130 O O . GLU A 1 283 ? -4.855 4.488 0.837 1 97.75 283 GLU A O 1
ATOM 2135 N N . GLN A 1 284 ? -5.863 5.301 -1.022 1 98.06 284 GLN A N 1
ATOM 2136 C CA . GLN A 1 284 ? -5.875 3.953 -1.586 1 98.06 284 GLN A CA 1
ATOM 2137 C C . GLN A 1 284 ? -4.461 3.461 -1.869 1 98.06 284 GLN A C 1
ATOM 2139 O O . GLN A 1 284 ? -3.537 4.266 -2.021 1 98.06 284 GLN A O 1
ATOM 2144 N N . VAL A 1 285 ? -4.301 2.174 -1.886 1 98.56 285 VAL A N 1
ATOM 2145 C CA . VAL A 1 285 ? -3.008 1.548 -2.148 1 98.56 285 VAL A CA 1
ATOM 2146 C C . VAL A 1 285 ? -3.039 0.848 -3.506 1 98.56 285 VAL A C 1
ATOM 2148 O O . VAL A 1 285 ? -3.941 0.053 -3.781 1 98.56 285 VAL A O 1
ATOM 2151 N N . ILE A 1 286 ? -2.162 1.244 -4.379 1 98.62 286 ILE A N 1
ATOM 2152 C CA . ILE A 1 286 ? -1.94 0.558 -5.645 1 98.62 286 ILE A CA 1
ATOM 2153 C C . ILE A 1 286 ? -0.649 -0.255 -5.574 1 98.62 286 ILE A C 1
ATOM 2155 O O . ILE A 1 286 ? 0.419 0.291 -5.285 1 98.62 286 ILE A O 1
ATOM 2159 N N . THR A 1 287 ? -0.755 -1.547 -5.773 1 98.56 287 THR A N 1
ATOM 2160 C CA . THR A 1 287 ? 0.416 -2.412 -5.68 1 98.56 287 THR A CA 1
ATOM 2161 C C . THR A 1 287 ? 0.282 -3.607 -6.617 1 98.56 287 THR A C 1
ATOM 2163 O O . THR A 1 287 ? -0.597 -3.629 -7.484 1 98.56 287 THR A O 1
ATOM 2166 N N . GLY A 1 288 ? 1.244 -4.438 -6.559 1 97.69 288 GLY A N 1
ATOM 2167 C CA . GLY A 1 288 ? 1.258 -5.66 -7.348 1 97.69 288 GLY A CA 1
ATOM 2168 C C . GLY A 1 288 ? 1.751 -6.863 -6.57 1 97.69 288 GLY A C 1
ATOM 2169 O O . GLY A 1 288 ? 1.978 -6.781 -5.363 1 97.69 288 GLY A O 1
ATOM 2170 N N . THR A 1 289 ? 1.793 -7.887 -7.246 1 97.06 289 THR A N 1
ATOM 2171 C CA . THR A 1 289 ? 2.318 -9.125 -6.68 1 97.06 289 THR A CA 1
ATOM 2172 C C . THR A 1 289 ? 3.033 -9.945 -7.746 1 97.06 289 THR A C 1
ATOM 2174 O O . THR A 1 289 ? 2.598 -9.992 -8.898 1 97.06 289 THR A O 1
ATOM 2177 N N . VAL A 1 290 ? 4.129 -10.5 -7.273 1 94.81 290 VAL A N 1
ATOM 2178 C CA . VAL A 1 290 ? 4.863 -11.367 -8.188 1 94.81 290 VAL A CA 1
ATOM 2179 C C . VAL A 1 290 ? 5.473 -12.531 -7.414 1 94.81 290 VAL A C 1
ATOM 2181 O O . VAL A 1 290 ? 5.926 -12.367 -6.281 1 94.81 290 VAL A O 1
ATOM 2184 N N . ASN A 1 291 ? 5.426 -13.727 -7.977 1 94.12 291 ASN A N 1
ATOM 2185 C CA . ASN A 1 291 ? 6.043 -14.93 -7.422 1 94.12 291 ASN A CA 1
ATOM 2186 C C . ASN A 1 291 ? 5.613 -15.164 -5.98 1 94.12 291 ASN A C 1
ATOM 2188 O O . ASN A 1 291 ? 5.309 -14.219 -5.254 1 94.12 291 ASN A O 1
ATOM 2192 N N . PRO A 1 292 ? 5.531 -16.344 -5.598 1 95.5 292 PRO A N 1
ATOM 2193 C CA . PRO A 1 292 ? 5.246 -16.656 -4.195 1 95.5 292 PRO A CA 1
ATOM 2194 C C . PRO A 1 292 ? 6.512 -16.797 -3.354 1 95.5 292 PRO A C 1
ATOM 2196 O O . PRO A 1 292 ? 7.574 -17.141 -3.881 1 95.5 292 PRO A O 1
ATOM 2199 N N . SER A 1 293 ? 6.461 -16.516 -2.068 1 94.44 293 SER A N 1
ATOM 2200 C CA . SER A 1 293 ? 7.523 -16.844 -1.126 1 94.44 293 SER A CA 1
ATOM 2201 C C . SER A 1 293 ? 7.461 -18.312 -0.716 1 94.44 293 SER A C 1
ATOM 2203 O O . SER A 1 293 ? 6.504 -19.016 -1.054 1 94.44 293 SER A O 1
ATOM 2205 N N . LYS A 1 294 ? 8.461 -18.734 0.007 1 94.31 294 LYS A N 1
ATOM 2206 C CA . LYS A 1 294 ? 8.453 -20.078 0.581 1 94.31 294 LYS A CA 1
ATOM 2207 C C . LYS A 1 294 ? 7.273 -20.266 1.537 1 94.31 294 LYS A C 1
ATOM 2209 O O . LYS A 1 294 ? 6.645 -21.328 1.561 1 94.31 294 LYS A O 1
ATOM 2214 N N . LYS A 1 295 ? 6.996 -19.25 2.285 1 94.81 295 LYS A N 1
ATOM 2215 C CA . LYS A 1 295 ? 5.867 -19.266 3.213 1 94.81 295 LYS A CA 1
ATOM 2216 C C . LYS A 1 295 ? 4.547 -19.438 2.467 1 94.81 295 LYS A C 1
ATOM 2218 O O . LYS A 1 295 ? 3.674 -20.188 2.902 1 94.81 295 LYS A O 1
ATOM 2223 N N . ASP A 1 296 ? 4.414 -18.719 1.37 1 97.06 296 ASP A N 1
ATOM 2224 C CA . ASP A 1 296 ? 3.207 -18.812 0.552 1 97.06 296 ASP A CA 1
ATOM 2225 C C . ASP A 1 296 ? 3.043 -20.234 -0.004 1 97.06 296 ASP A C 1
ATOM 2227 O O . ASP A 1 296 ? 1.931 -20.766 -0.051 1 97.06 296 ASP A O 1
ATOM 2231 N N . PHE A 1 297 ? 4.121 -20.797 -0.473 1 97.56 297 PHE A N 1
ATOM 2232 C CA . PHE A 1 297 ? 4.086 -22.141 -1.039 1 97.56 297 PHE A CA 1
ATOM 2233 C C . PHE A 1 297 ? 3.662 -23.172 0.011 1 97.56 297 PHE A C 1
ATOM 2235 O O . PHE A 1 297 ? 2.832 -24.031 -0.261 1 97.56 297 PHE A O 1
ATOM 2242 N N . LEU A 1 298 ? 4.195 -23.031 1.218 1 96.62 298 LEU A N 1
ATOM 2243 C CA . LEU A 1 298 ? 3.795 -23.906 2.314 1 96.62 298 LEU A CA 1
ATOM 2244 C C . LEU A 1 298 ? 2.301 -23.781 2.592 1 96.62 298 LEU A C 1
ATOM 2246 O O . LEU A 1 298 ? 1.606 -24.797 2.734 1 96.62 298 LEU A O 1
ATOM 2250 N N . ALA A 1 299 ? 1.815 -22.594 2.641 1 97.38 299 ALA A N 1
ATOM 2251 C CA . ALA A 1 299 ? 0.39 -22.359 2.869 1 97.38 299 ALA A CA 1
ATOM 2252 C C . ALA A 1 299 ? -0.45 -23.031 1.784 1 97.38 299 ALA A C 1
ATOM 2254 O O . ALA A 1 299 ? -1.463 -23.672 2.08 1 97.38 299 ALA A O 1
ATOM 2255 N N . ALA A 1 300 ? -0.026 -22.859 0.52 1 98.38 300 ALA A N 1
ATOM 2256 C CA . ALA A 1 300 ? -0.757 -23.453 -0.602 1 98.38 300 ALA A CA 1
ATOM 2257 C C . ALA A 1 300 ? -0.819 -24.969 -0.482 1 98.38 300 ALA A C 1
ATOM 2259 O O . ALA A 1 300 ? -1.862 -25.578 -0.74 1 98.38 300 ALA A O 1
ATOM 2260 N N . THR A 1 301 ? 0.28 -25.609 -0.051 1 97.75 301 THR A N 1
ATOM 2261 C CA . THR A 1 301 ? 0.293 -27.062 0.117 1 97.75 301 THR A CA 1
ATOM 2262 C C . THR A 1 301 ? -0.704 -27.484 1.19 1 97.75 301 THR A C 1
ATOM 2264 O O . THR A 1 301 ? -1.406 -28.484 1.029 1 97.75 301 THR A O 1
ATOM 2267 N N . ARG A 1 302 ? -0.776 -26.719 2.232 1 96.88 302 ARG A N 1
ATOM 2268 C CA . ARG A 1 302 ? -1.692 -27.047 3.322 1 96.88 302 ARG A CA 1
ATOM 2269 C C . ARG A 1 302 ? -3.145 -26.891 2.877 1 96.88 302 ARG A C 1
ATOM 2271 O O . ARG A 1 302 ? -3.99 -27.719 3.213 1 96.88 302 ARG A O 1
ATOM 2278 N N . LEU A 1 303 ? -3.436 -25.859 2.127 1 98 303 LEU A N 1
ATOM 2279 C CA . LEU A 1 303 ? -4.789 -25.594 1.651 1 98 303 LEU A CA 1
ATOM 2280 C C . LEU A 1 303 ? -5.273 -26.703 0.737 1 98 303 LEU A C 1
ATOM 2282 O O . LEU A 1 303 ? -6.426 -27.141 0.83 1 98 303 LEU A O 1
ATOM 2286 N N . LEU A 1 304 ? -4.445 -27.172 -0.151 1 98.06 304 LEU A N 1
ATOM 2287 C CA . LEU A 1 304 ? -4.816 -28.25 -1.059 1 98.06 304 LEU A CA 1
ATOM 2288 C C . LEU A 1 304 ? -4.883 -29.594 -0.321 1 98.06 304 LEU A C 1
ATOM 2290 O O . LEU A 1 304 ? -5.789 -30.391 -0.553 1 98.06 304 LEU A O 1
ATOM 2294 N N . SER A 1 305 ? -3.922 -29.812 0.595 1 97.19 305 SER A N 1
ATOM 2295 C CA . SER A 1 305 ? -3.889 -31.047 1.37 1 97.19 305 SER A CA 1
ATOM 2296 C C . SER A 1 305 ? -5.156 -31.219 2.197 1 97.19 305 SER A C 1
ATOM 2298 O O . SER A 1 305 ? -5.691 -32.312 2.307 1 97.19 305 SER A O 1
ATOM 2300 N N . ALA A 1 306 ? -5.613 -30.109 2.768 1 95.44 306 ALA A N 1
ATOM 2301 C CA . ALA A 1 306 ? -6.785 -30.141 3.639 1 95.44 306 ALA A CA 1
ATOM 2302 C C . ALA A 1 306 ? -8.07 -30.016 2.83 1 95.44 306 ALA A C 1
ATOM 2304 O O . ALA A 1 306 ? -9.172 -30.047 3.391 1 95.44 306 ALA A O 1
ATOM 2305 N N . LYS A 1 307 ? -7.961 -29.812 1.523 1 95.75 307 LYS A N 1
ATOM 2306 C CA . LYS A 1 307 ? -9.086 -29.672 0.605 1 95.75 307 LYS A CA 1
ATOM 2307 C C . LYS A 1 307 ? -9.945 -28.469 0.954 1 95.75 307 LYS A C 1
ATOM 2309 O O . LYS A 1 307 ? -11.172 -28.5 0.794 1 95.75 307 LYS A O 1
ATOM 2314 N N . ILE A 1 308 ? -9.281 -27.469 1.549 1 95.5 308 ILE A N 1
ATOM 2315 C CA . ILE A 1 308 ? -9.938 -26.203 1.844 1 95.5 308 ILE A CA 1
ATOM 2316 C C . ILE A 1 308 ? -10.172 -25.422 0.549 1 95.5 308 ILE A C 1
ATOM 2318 O O . ILE A 1 308 ? -11.188 -24.75 0.398 1 95.5 308 ILE A O 1
ATOM 2322 N N . VAL A 1 309 ? -9.18 -25.516 -0.394 1 97.25 309 VAL A N 1
ATOM 2323 C CA . VAL A 1 309 ? -9.328 -25.016 -1.754 1 97.25 309 VAL A CA 1
ATOM 2324 C C . VAL A 1 309 ? -9.562 -26.172 -2.717 1 97.25 309 VAL A C 1
ATOM 2326 O O . VAL A 1 309 ? -8.852 -27.188 -2.664 1 97.25 309 VAL A O 1
ATOM 2329 N N . ASP A 1 310 ? -10.547 -26.031 -3.516 1 96.94 310 ASP A N 1
ATOM 2330 C CA . ASP A 1 310 ? -10.883 -27.047 -4.504 1 96.94 310 ASP A CA 1
ATOM 2331 C C . ASP A 1 310 ? -10.516 -26.578 -5.914 1 96.94 310 ASP A C 1
ATOM 2333 O O . ASP A 1 310 ? -11.039 -25.578 -6.398 1 96.94 310 ASP A O 1
ATOM 2337 N N . VAL A 1 311 ? -9.68 -27.375 -6.59 1 98.19 311 VAL A N 1
ATOM 2338 C CA . VAL A 1 311 ? -9.203 -26.953 -7.902 1 98.19 311 VAL A CA 1
ATOM 2339 C C . VAL A 1 311 ? -9.75 -27.891 -8.977 1 98.19 311 VAL A C 1
ATOM 2341 O O . VAL A 1 311 ? -9.32 -27.844 -10.133 1 98.19 311 VAL A O 1
ATOM 2344 N N . SER A 1 312 ? -10.719 -28.719 -8.602 1 97.31 312 SER A N 1
ATOM 2345 C CA . SER A 1 312 ? -11.242 -29.734 -9.516 1 97.31 312 SER A CA 1
ATOM 2346 C C . SER A 1 312 ? -11.781 -29.109 -10.789 1 97.31 312 SER A C 1
ATOM 2348 O O . SER A 1 312 ? -11.523 -29.594 -11.891 1 97.31 312 SER A O 1
ATOM 2350 N N . GLU A 1 313 ? -12.492 -27.953 -10.602 1 95.81 313 GLU A N 1
ATOM 2351 C CA . GLU A 1 313 ? -13.109 -27.281 -11.734 1 95.81 313 GLU A CA 1
ATOM 2352 C C . GLU A 1 313 ? -12.07 -26.562 -12.594 1 95.81 313 GLU A C 1
ATOM 2354 O O . GLU A 1 313 ? -12.367 -26.141 -13.711 1 95.81 313 GLU A O 1
ATOM 2359 N N . LEU A 1 314 ? -10.828 -26.469 -12.102 1 97.75 314 LEU A N 1
ATOM 2360 C CA . LEU A 1 314 ? -9.805 -25.672 -12.766 1 97.75 314 LEU A CA 1
ATOM 2361 C C . LEU A 1 314 ? -8.828 -26.562 -13.523 1 97.75 314 LEU A C 1
ATOM 2363 O O . LEU A 1 314 ? -7.824 -26.078 -14.055 1 97.75 314 LEU A O 1
ATOM 2367 N N . ILE A 1 315 ? -9.055 -27.844 -13.5 1 97.94 315 ILE A N 1
ATOM 2368 C CA . ILE A 1 315 ? -8.336 -28.812 -14.32 1 97.94 315 ILE A CA 1
ATOM 2369 C C . ILE A 1 315 ? -9.219 -29.266 -15.477 1 97.94 315 ILE A C 1
ATOM 2371 O O . ILE A 1 315 ? -10.195 -30 -15.266 1 97.94 315 ILE A O 1
ATOM 2375 N N . SER A 1 316 ? -8.859 -28.844 -16.641 1 97.5 316 SER A N 1
ATOM 2376 C CA . SER A 1 316 ? -9.695 -29.094 -17.812 1 97.5 316 SER A CA 1
ATOM 2377 C C . SER A 1 316 ? -9.508 -30.516 -18.328 1 97.5 316 SER A C 1
ATOM 2379 O O . SER A 1 316 ? -10.438 -31.109 -18.875 1 97.5 316 SER A O 1
ATOM 2381 N N . ASP A 1 317 ? -8.289 -30.953 -18.266 1 97.5 317 ASP A N 1
ATOM 2382 C CA . ASP A 1 317 ? -7.988 -32.281 -18.781 1 97.5 317 ASP A CA 1
ATOM 2383 C C . ASP A 1 317 ? -6.68 -32.812 -18.188 1 97.5 317 ASP A C 1
ATOM 2385 O O . ASP A 1 317 ? -5.906 -32.062 -17.594 1 97.5 317 ASP A O 1
ATOM 2389 N N . ARG A 1 318 ? -6.555 -34.125 -18.266 1 97.88 318 ARG A N 1
ATOM 2390 C CA . ARG A 1 318 ? -5.328 -34.844 -17.938 1 97.88 318 ARG A CA 1
ATOM 2391 C C . ARG A 1 318 ? -4.801 -35.594 -19.156 1 97.88 318 ARG A C 1
ATOM 2393 O O . ARG A 1 318 ? -5.547 -36.344 -19.812 1 97.88 318 ARG A O 1
ATOM 2400 N N . MET A 1 319 ? -3.568 -35.375 -19.469 1 98 319 MET A N 1
ATOM 2401 C CA . MET A 1 319 ? -3.01 -35.938 -20.688 1 98 319 MET A CA 1
ATOM 2402 C C . MET A 1 319 ? -1.657 -36.594 -20.406 1 98 319 MET A C 1
ATOM 2404 O O . MET A 1 319 ? -1.028 -36.312 -19.391 1 98 319 MET A O 1
ATOM 2408 N N . SER A 1 320 ? -1.186 -37.438 -21.328 1 97.69 320 SER A N 1
ATOM 2409 C CA . SER A 1 320 ? 0.059 -38.188 -21.156 1 97.69 320 SER A CA 1
ATOM 2410 C C . SER A 1 320 ? 1.264 -37.344 -21.578 1 97.69 320 SER A C 1
ATOM 2412 O O . SER A 1 320 ? 1.176 -36.531 -22.516 1 97.69 320 SER A O 1
ATOM 2414 N N . LEU A 1 321 ? 2.373 -37.562 -20.922 1 97.81 321 LEU A N 1
ATOM 2415 C CA . LEU A 1 321 ? 3.641 -36.938 -21.297 1 97.81 321 LEU A CA 1
ATOM 2416 C C . LEU A 1 321 ? 3.992 -37.25 -22.75 1 97.81 321 LEU A C 1
ATOM 2418 O O . LEU A 1 321 ? 4.633 -36.438 -23.422 1 97.81 321 LEU A O 1
ATOM 2422 N N . ASP A 1 322 ? 3.482 -38.375 -23.25 1 95.81 322 ASP A N 1
ATOM 2423 C CA . ASP A 1 322 ? 3.77 -38.812 -24.609 1 95.81 322 ASP A CA 1
ATOM 2424 C C . ASP A 1 322 ? 2.963 -38 -25.641 1 95.81 322 ASP A C 1
ATOM 2426 O O . ASP A 1 322 ? 3.266 -38.031 -26.828 1 95.81 322 ASP A O 1
ATOM 2430 N N . ASP A 1 323 ? 1.942 -37.281 -25.203 1 95.38 323 ASP A N 1
ATOM 2431 C CA . ASP A 1 323 ? 1.058 -36.5 -26.078 1 95.38 323 ASP A CA 1
ATOM 2432 C C . ASP A 1 323 ? 1.178 -35 -25.797 1 95.38 323 ASP A C 1
ATOM 2434 O O . ASP A 1 323 ? 0.17 -34.312 -25.734 1 95.38 323 ASP A O 1
ATOM 2438 N N . LEU A 1 324 ? 2.35 -34.625 -25.578 1 96.56 324 LEU A N 1
ATOM 2439 C CA . LEU A 1 324 ? 2.564 -33.281 -25.078 1 96.56 324 LEU A CA 1
ATOM 2440 C C . LEU A 1 324 ? 2.17 -32.25 -26.125 1 96.56 324 LEU A C 1
ATOM 2442 O O . LEU A 1 324 ? 1.698 -31.156 -25.781 1 96.56 324 LEU A O 1
ATOM 2446 N N . GLU A 1 325 ? 2.4 -32.531 -27.422 1 96.06 325 GLU A N 1
ATOM 2447 C CA . GLU A 1 325 ? 1.974 -31.594 -28.453 1 96.06 325 GLU A CA 1
ATOM 2448 C C . GLU A 1 325 ? 0.47 -31.344 -28.391 1 96.06 325 GLU A C 1
ATOM 2450 O O . GLU A 1 325 ? 0.024 -30.188 -28.438 1 96.06 325 GLU A O 1
ATOM 2455 N N . ALA A 1 326 ? -0.246 -32.406 -28.281 1 96.94 326 ALA A N 1
ATOM 2456 C CA . ALA A 1 326 ? -1.695 -32.281 -28.156 1 96.94 326 ALA A CA 1
ATOM 2457 C C . ALA A 1 326 ? -2.074 -31.562 -26.875 1 96.94 326 ALA A C 1
ATOM 2459 O O . ALA A 1 326 ? -3.031 -30.781 -26.859 1 96.94 326 ALA A O 1
ATOM 2460 N N . ALA A 1 327 ? -1.371 -31.828 -25.812 1 97.88 327 ALA A N 1
ATOM 2461 C CA . ALA A 1 327 ? -1.623 -31.172 -24.531 1 97.88 327 ALA A CA 1
ATOM 2462 C C . ALA A 1 327 ? -1.44 -29.672 -24.641 1 97.88 327 ALA A C 1
ATOM 2464 O O . ALA A 1 327 ? -2.27 -28.891 -24.156 1 97.88 327 ALA A O 1
ATOM 2465 N N . PHE A 1 328 ? -0.368 -29.25 -25.281 1 98.06 328 PHE A N 1
ATOM 2466 C CA . PHE A 1 328 ? -0.102 -27.828 -25.469 1 98.06 328 PHE A CA 1
ATOM 2467 C C . PHE A 1 328 ? -1.157 -27.188 -26.359 1 98.06 328 PHE A C 1
ATOM 2469 O O . PHE A 1 328 ? -1.6 -26.062 -26.094 1 98.06 328 PHE A O 1
ATOM 2476 N N . GLU A 1 329 ? -1.562 -27.875 -27.406 1 97.62 329 GLU A N 1
ATOM 2477 C CA . GLU A 1 329 ? -2.578 -27.344 -28.312 1 97.62 329 GLU A CA 1
ATOM 2478 C C . GLU A 1 329 ? -3.908 -27.141 -27.578 1 97.62 329 GLU A C 1
ATOM 2480 O O . GLU A 1 329 ? -4.648 -26.203 -27.875 1 97.62 329 GLU A O 1
ATOM 2485 N N . LYS A 1 330 ? -4.172 -27.984 -26.703 1 97 330 LYS A N 1
ATOM 2486 C CA . LYS A 1 330 ? -5.375 -27.828 -25.906 1 97 330 LYS A CA 1
ATOM 2487 C C . LYS A 1 330 ? -5.219 -26.703 -24.891 1 97 330 LYS A C 1
ATOM 2489 O O . LYS A 1 330 ? -6.152 -25.922 -24.672 1 97 330 LYS A O 1
ATOM 2494 N N . ALA A 1 331 ? -4.066 -26.641 -24.297 1 97.06 331 ALA A N 1
ATOM 2495 C CA . ALA A 1 331 ? -3.797 -25.688 -23.234 1 97.06 331 ALA A CA 1
ATOM 2496 C C . ALA A 1 331 ? -3.924 -24.25 -23.734 1 97.06 331 ALA A C 1
ATOM 2498 O O . ALA A 1 331 ? -4.277 -23.344 -22.984 1 97.06 331 ALA A O 1
ATOM 2499 N N . ILE A 1 332 ? -3.695 -23.984 -25.016 1 95.94 332 ILE A N 1
ATOM 2500 C CA . ILE A 1 332 ? -3.645 -22.625 -25.516 1 95.94 332 ILE A CA 1
ATOM 2501 C C . ILE A 1 332 ? -5.039 -22.172 -25.953 1 95.94 332 ILE A C 1
ATOM 2503 O O . ILE A 1 332 ? -5.238 -21.031 -26.344 1 95.94 332 ILE A O 1
ATOM 2507 N N . LEU A 1 333 ? -6.035 -23.109 -25.891 1 93.69 333 LEU A N 1
ATOM 2508 C CA . LEU A 1 333 ? -7.41 -22.734 -26.203 1 93.69 333 LEU A CA 1
ATOM 2509 C C . LEU A 1 333 ? -7.957 -21.781 -25.125 1 93.69 333 LEU A C 1
ATOM 2511 O O . LEU A 1 333 ? -7.715 -21.984 -23.938 1 93.69 333 LEU A O 1
ATOM 2515 N N . PRO A 1 334 ? -8.664 -20.734 -25.484 1 87.44 334 PRO A N 1
ATOM 2516 C CA . PRO A 1 334 ? -9.078 -19.672 -24.562 1 87.44 334 PRO A CA 1
ATOM 2517 C C . PRO A 1 334 ? -9.977 -20.188 -23.438 1 87.44 334 PRO A C 1
ATOM 2519 O O . PRO A 1 334 ? -9.984 -19.609 -22.344 1 87.44 334 PRO A O 1
ATOM 2522 N N . ASP A 1 335 ? -10.727 -21.188 -23.609 1 90.19 335 ASP A N 1
ATOM 2523 C CA . ASP A 1 335 ? -11.695 -21.625 -22.609 1 90.19 335 ASP A CA 1
ATOM 2524 C C . ASP A 1 335 ? -11.102 -22.703 -21.719 1 90.19 335 ASP A C 1
ATOM 2526 O O . ASP A 1 335 ? -11.773 -23.203 -20.812 1 90.19 335 ASP A O 1
ATOM 2530 N N . THR A 1 336 ? -9.867 -22.984 -21.938 1 94.94 336 THR A N 1
ATOM 2531 C CA . THR A 1 336 ? -9.234 -24.078 -21.188 1 94.94 336 THR A CA 1
ATOM 2532 C C . THR A 1 336 ? -8.586 -23.547 -19.922 1 94.94 336 THR A C 1
ATOM 2534 O O . THR A 1 336 ? -7.957 -22.484 -19.922 1 94.94 336 THR A O 1
ATOM 2537 N N . TYR A 1 337 ? -8.891 -24.219 -18.812 1 96.94 337 TYR A N 1
ATOM 2538 C CA . TYR A 1 337 ? -8.102 -23.969 -17.609 1 96.94 337 TYR A CA 1
ATOM 2539 C C . TYR A 1 337 ? -6.812 -24.781 -17.625 1 96.94 337 TYR A C 1
ATOM 2541 O O . TYR A 1 337 ? -6.098 -24.797 -18.625 1 96.94 337 TYR A O 1
ATOM 2549 N N . ARG A 1 338 ? -6.43 -25.484 -16.625 1 97.5 338 ARG A N 1
ATOM 2550 C CA . ARG A 1 338 ? -5.141 -26.156 -16.641 1 97.5 338 ARG A CA 1
ATOM 2551 C C . ARG A 1 338 ? -5.262 -27.531 -17.297 1 97.5 338 ARG A C 1
ATOM 2553 O O . ARG A 1 338 ? -6.227 -28.266 -17.047 1 97.5 338 ARG A O 1
ATOM 2560 N N . ILE A 1 339 ? -4.316 -27.828 -18.141 1 98.5 339 ILE A N 1
ATOM 2561 C CA . ILE A 1 339 ? -4.07 -29.188 -18.609 1 98.5 339 ILE A CA 1
ATOM 2562 C C . ILE A 1 339 ? -2.963 -29.828 -17.766 1 98.5 339 ILE A C 1
ATOM 2564 O O . ILE A 1 339 ? -1.859 -29.281 -17.672 1 98.5 339 ILE A O 1
ATOM 2568 N N . VAL A 1 340 ? -3.299 -30.938 -17.125 1 98.62 340 VAL A N 1
ATOM 2569 C CA . VAL A 1 340 ? -2.32 -31.641 -16.312 1 98.62 340 VAL A CA 1
ATOM 2570 C C . VAL A 1 340 ? -1.699 -32.781 -17.125 1 98.62 340 VAL A C 1
ATOM 2572 O O . VAL A 1 340 ? -2.416 -33.594 -17.703 1 98.62 340 VAL A O 1
ATOM 2575 N N . VAL A 1 341 ? -0.388 -32.781 -17.188 1 98.62 341 VAL A N 1
ATOM 2576 C CA . VAL A 1 341 ? 0.369 -33.812 -17.891 1 98.62 341 VAL A CA 1
ATOM 2577 C C . VAL A 1 341 ? 0.861 -34.844 -16.906 1 98.62 341 VAL A C 1
ATOM 2579 O O . VAL A 1 341 ? 1.458 -34.531 -15.883 1 98.62 341 VAL A O 1
ATOM 2582 N N . GLN A 1 342 ? 0.63 -36.062 -17.234 1 97.88 342 GLN A N 1
ATOM 2583 C CA . GLN A 1 342 ? 1.021 -37.188 -16.391 1 97.88 342 GLN A CA 1
ATOM 2584 C C . GLN A 1 342 ? 1.882 -38.188 -17.156 1 97.88 342 GLN A C 1
ATOM 2586 O O . GLN A 1 342 ? 1.445 -38.75 -18.172 1 97.88 342 GLN A O 1
ATOM 2591 N N . PRO A 1 343 ? 3.111 -38.375 -16.781 1 92.25 343 PRO A N 1
ATOM 2592 C CA . PRO A 1 343 ? 3.975 -39.312 -17.484 1 92.25 343 PRO A CA 1
ATOM 2593 C C . PRO A 1 343 ? 3.418 -40.75 -17.484 1 92.25 343 PRO A C 1
ATOM 2595 O O . PRO A 1 343 ? 3.42 -41.406 -18.516 1 92.25 343 PRO A O 1
ATOM 2598 N N . GLU A 1 344 ? 3.021 -41.75 -17.406 1 77.75 344 GLU A N 1
ATOM 2599 C CA . GLU A 1 344 ? 2.516 -43.125 -17.312 1 77.75 344 GLU A CA 1
ATOM 2600 C C . GLU A 1 344 ? 2.988 -43.812 -16.031 1 77.75 344 GLU A C 1
ATOM 2602 O O . GLU A 1 344 ? 4.078 -43.5 -15.531 1 77.75 344 GLU A O 1
ATOM 2607 N N . MET B 1 1 ? -21.141 42.344 29.156 1 74.25 1 MET B N 1
ATOM 2608 C CA . MET B 1 1 ? -20.547 41.031 28.938 1 74.25 1 MET B CA 1
ATOM 2609 C C . MET B 1 1 ? -19.172 41.156 28.266 1 74.25 1 MET B C 1
ATOM 2611 O O . MET B 1 1 ? -18.953 42.094 27.469 1 74.25 1 MET B O 1
ATOM 2615 N N . GLU B 1 2 ? -18.219 40.375 28.672 1 92.75 2 GLU B N 1
ATOM 2616 C CA . GLU B 1 2 ? -16.875 40.438 28.109 1 92.75 2 GLU B CA 1
ATOM 2617 C C . GLU B 1 2 ? -16.828 39.906 26.688 1 92.75 2 GLU B C 1
ATOM 2619 O O . GLU B 1 2 ? -17.531 38.938 26.375 1 92.75 2 GLU B O 1
ATOM 2624 N N . THR B 1 3 ? -16.266 40.594 25.766 1 96.19 3 THR B N 1
ATOM 2625 C CA . THR B 1 3 ? -16.141 40.156 24.375 1 96.19 3 THR B CA 1
ATOM 2626 C C . THR B 1 3 ? -14.672 39.906 24.031 1 96.19 3 THR B C 1
ATOM 2628 O O . THR B 1 3 ? -13.773 40.25 24.797 1 96.19 3 THR B O 1
ATOM 2631 N N . PHE B 1 4 ? -14.414 39.219 23 1 96 4 PHE B N 1
ATOM 2632 C CA . PHE B 1 4 ? -13.07 39 22.469 1 96 4 PHE B CA 1
ATOM 2633 C C . PHE B 1 4 ? -13.055 39.094 20.953 1 96 4 PHE B C 1
ATOM 2635 O O . PHE B 1 4 ? -14.109 39.062 20.312 1 96 4 PHE B O 1
ATOM 2642 N N . LYS B 1 5 ? -11.852 39.188 20.422 1 96.81 5 LYS B N 1
ATOM 2643 C CA . LYS B 1 5 ? -11.648 39.469 19 1 96.81 5 LYS B CA 1
ATOM 2644 C C . LYS B 1 5 ? -11.477 38.188 18.203 1 96.81 5 LYS B C 1
ATOM 2646 O O . LYS B 1 5 ? -10.727 37.281 18.594 1 96.81 5 LYS B O 1
ATOM 2651 N N . VAL B 1 6 ? -12.25 38.062 17.109 1 96.94 6 VAL B N 1
ATOM 2652 C CA . VAL B 1 6 ? -12.117 37 16.125 1 96.94 6 VAL B CA 1
ATOM 2653 C C . VAL B 1 6 ? -11.82 37.594 14.75 1 96.94 6 VAL B C 1
ATOM 2655 O O . VAL B 1 6 ? -12.531 38.469 14.281 1 96.94 6 VAL B O 1
ATOM 2658 N N . ALA B 1 7 ? -10.742 37.188 14.148 1 97.56 7 ALA B N 1
ATOM 2659 C CA . ALA B 1 7 ? -10.453 37.594 12.781 1 97.56 7 ALA B CA 1
ATOM 2660 C C . ALA B 1 7 ? -11.172 36.719 11.773 1 97.56 7 ALA B C 1
ATOM 2662 O O . ALA B 1 7 ? -11.18 35.469 11.922 1 97.56 7 ALA B O 1
ATOM 2663 N N . VAL B 1 8 ? -11.781 37.281 10.805 1 97 8 VAL B N 1
ATOM 2664 C CA . VAL B 1 8 ? -12.555 36.562 9.789 1 97 8 VAL B CA 1
ATOM 2665 C C . VAL B 1 8 ? -12.109 37 8.398 1 97 8 VAL B C 1
ATOM 2667 O O . VAL B 1 8 ? -11.977 38.219 8.125 1 97 8 VAL B O 1
ATOM 2670 N N . LEU B 1 9 ? -11.703 36.062 7.57 1 97.06 9 LEU B N 1
ATOM 2671 C CA . LEU B 1 9 ? -11.516 36.375 6.152 1 97.06 9 LEU B CA 1
ATOM 2672 C C . LEU B 1 9 ? -12.859 36.656 5.477 1 97.06 9 LEU B C 1
ATOM 2674 O O . LEU B 1 9 ? -13.648 35.75 5.254 1 97.06 9 LEU B O 1
ATOM 2678 N N . GLU B 1 10 ? -13.062 37.875 5.109 1 97.06 10 GLU B N 1
ATOM 2679 C CA . GLU B 1 10 ? -14.383 38.312 4.641 1 97.06 10 GLU B CA 1
ATOM 2680 C C . GLU B 1 10 ? -14.5 38.156 3.129 1 97.06 10 GLU B C 1
ATOM 2682 O O . GLU B 1 10 ? -15.57 37.812 2.615 1 97.06 10 GLU B O 1
ATOM 2687 N N . GLU B 1 11 ? -13.516 38.562 2.457 1 95.81 11 GLU B N 1
ATOM 2688 C CA . GLU B 1 11 ? -13.344 38.469 1.012 1 95.81 11 GLU B CA 1
ATOM 2689 C C . GLU B 1 11 ? -11.867 38.344 0.643 1 95.81 11 GLU B C 1
ATOM 2691 O O . GLU B 1 11 ? -11.016 38.188 1.519 1 95.81 11 GLU B O 1
ATOM 2696 N N . GLU B 1 12 ? -11.656 38.219 -0.644 1 96.38 12 GLU B N 1
ATOM 2697 C CA . GLU B 1 12 ? -10.266 38.156 -1.103 1 96.38 12 GLU B CA 1
ATOM 2698 C C . GLU B 1 12 ? -9.453 39.312 -0.535 1 96.38 12 GLU B C 1
ATOM 2700 O O . GLU B 1 12 ? -9.828 40.469 -0.683 1 96.38 12 GLU B O 1
ATOM 2705 N N . ARG B 1 13 ? -8.414 38.969 0.206 1 96.25 13 ARG B N 1
ATOM 27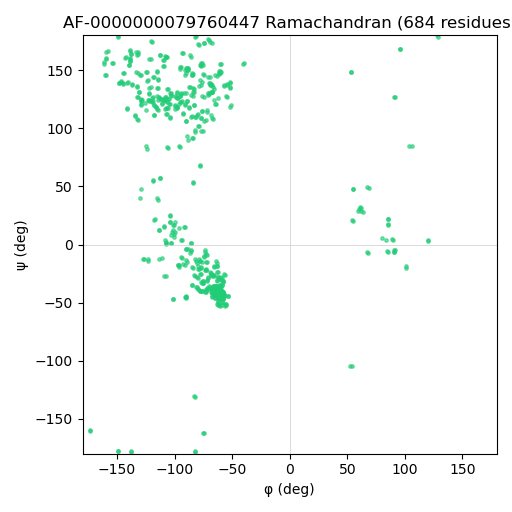06 C CA . ARG B 1 13 ? -7.445 39.906 0.773 1 96.25 13 ARG B CA 1
ATOM 2707 C C . ARG B 1 13 ? -8.125 40.906 1.688 1 96.25 13 ARG B C 1
ATOM 2709 O O . ARG B 1 13 ? -7.695 42.062 1.771 1 96.25 13 ARG B O 1
ATOM 2716 N N . LYS B 1 14 ? -9.203 40.531 2.303 1 96.62 14 LYS B N 1
ATOM 2717 C CA . LYS B 1 14 ? -9.906 41.375 3.254 1 96.62 14 LYS B CA 1
ATOM 2718 C C . LYS B 1 14 ? -10.164 40.625 4.566 1 96.62 14 LYS B C 1
ATOM 2720 O O . LYS B 1 14 ? -10.812 39.594 4.582 1 96.62 14 LYS B O 1
ATOM 2725 N N . ILE B 1 15 ? -9.633 41.219 5.582 1 97.25 15 ILE B N 1
ATOM 2726 C CA . ILE B 1 15 ? -9.789 40.625 6.91 1 97.25 15 ILE B CA 1
ATOM 2727 C C . ILE B 1 15 ? -10.617 41.562 7.789 1 97.25 15 ILE B C 1
ATOM 2729 O O . ILE B 1 15 ? -10.375 42.781 7.816 1 97.25 15 ILE B O 1
ATOM 2733 N N . GLY B 1 16 ? -11.594 41.031 8.344 1 97.12 16 GLY B N 1
ATOM 2734 C CA . GLY B 1 16 ? -12.391 41.75 9.32 1 97.12 16 GLY B CA 1
ATOM 2735 C C . GLY B 1 16 ? -12.227 41.219 10.734 1 97.12 16 GLY B C 1
ATOM 2736 O O . GLY B 1 16 ? -11.883 40.062 10.922 1 97.12 16 GLY B O 1
ATOM 2737 N N . TYR B 1 17 ? -12.445 42.094 11.711 1 96.81 17 TYR B N 1
ATOM 2738 C CA . TYR B 1 17 ? -12.406 41.719 13.125 1 96.81 17 TYR B CA 1
ATOM 2739 C C . TYR B 1 17 ? -13.781 41.844 13.758 1 96.81 17 TYR B C 1
ATOM 2741 O O . TYR B 1 17 ? -14.438 42.875 13.648 1 96.81 17 TYR B O 1
ATOM 2749 N N . HIS B 1 18 ? -14.164 40.781 14.344 1 96.69 18 HIS B N 1
ATOM 2750 C CA . HIS B 1 18 ? -15.469 40.719 14.992 1 96.69 18 HIS B CA 1
ATOM 2751 C C . HIS B 1 18 ? -15.328 40.562 16.5 1 96.69 18 HIS B C 1
ATOM 2753 O O . HIS B 1 18 ? -14.445 39.844 16.984 1 96.69 18 HIS B O 1
ATOM 2759 N N . GLU B 1 19 ? -16.234 41.25 17.203 1 96.62 19 GLU B N 1
ATOM 2760 C CA . GLU B 1 19 ? -16.328 41.062 18.641 1 96.62 19 GLU B CA 1
ATOM 2761 C C . GLU B 1 19 ? -17.391 40 18.984 1 96.62 19 GLU B C 1
ATOM 2763 O O . GLU B 1 19 ? -18.562 40.156 18.625 1 96.62 19 GLU B O 1
ATOM 2768 N N . VAL B 1 20 ? -16.938 39.031 19.672 1 95.75 20 VAL B N 1
ATOM 2769 C CA . VAL B 1 20 ? -17.812 37.938 20.047 1 95.75 20 VAL B CA 1
ATOM 2770 C C . VAL B 1 20 ? -17.922 37.844 21.562 1 95.75 20 VAL B C 1
ATOM 2772 O O . VAL B 1 20 ? -16.953 38.094 22.281 1 95.75 20 VAL B O 1
ATOM 2775 N N . GLU B 1 21 ? -19.062 37.5 22.062 1 95.56 21 GLU B N 1
ATOM 2776 C CA . GLU B 1 21 ? -19.281 37.375 23.5 1 95.56 21 GLU B CA 1
ATOM 2777 C C . GLU B 1 21 ? -18.469 36.188 24.062 1 95.56 21 GLU B C 1
ATOM 2779 O O . GLU B 1 21 ? -18.484 35.094 23.5 1 95.56 21 GLU B O 1
ATOM 2784 N N . LYS B 1 22 ? -17.75 36.469 25.156 1 96.56 22 LYS B N 1
ATOM 2785 C CA . LYS B 1 22 ? -17.016 35.438 25.844 1 96.56 22 LYS B CA 1
ATOM 2786 C C . LYS B 1 22 ? -17.922 34.656 26.781 1 96.56 22 LYS B C 1
ATOM 2788 O O . LYS B 1 22 ? -18.141 35.031 27.938 1 96.56 22 LYS B O 1
ATOM 2793 N N . LYS B 1 23 ? -18.406 33.531 26.344 1 95.44 23 LYS B N 1
ATOM 2794 C CA . LYS B 1 23 ? -19.328 32.688 27.094 1 95.44 23 LYS B CA 1
ATOM 2795 C C . LYS B 1 23 ? -18.562 31.703 27.984 1 95.44 23 LYS B C 1
ATOM 2797 O O . LYS B 1 23 ? -17.406 31.375 27.719 1 95.44 23 LYS B O 1
ATOM 2802 N N . GLN B 1 24 ? -19.25 31.359 29.047 1 95.75 24 GLN B N 1
ATOM 2803 C CA . GLN B 1 24 ? -18.703 30.297 29.875 1 95.75 24 GLN B CA 1
ATOM 2804 C C . GLN B 1 24 ? -18.969 28.922 29.25 1 95.75 24 GLN B C 1
ATOM 2806 O O . GLN B 1 24 ? -20.031 28.688 28.703 1 95.75 24 GLN B O 1
ATOM 2811 N N . PRO B 1 25 ? -17.969 28.031 29.359 1 96.88 25 PRO B N 1
ATOM 2812 C CA . PRO B 1 25 ? -18.156 26.703 28.75 1 96.88 25 PRO B CA 1
ATOM 2813 C C . PRO B 1 25 ? -19.172 25.859 29.516 1 96.88 25 PRO B C 1
ATOM 2815 O O . PRO B 1 25 ? -19.25 25.906 30.734 1 96.88 25 PRO B O 1
ATOM 2818 N N . LYS B 1 26 ? -19.922 25.078 28.719 1 95.94 26 LYS B N 1
ATOM 2819 C CA . LYS B 1 26 ? -20.906 24.156 29.297 1 95.94 26 LYS B CA 1
ATOM 2820 C C . LYS B 1 26 ? -20.531 22.703 29.016 1 95.94 26 LYS B C 1
ATOM 2822 O O . LYS B 1 26 ? -19.859 22.406 28.016 1 95.94 26 LYS B O 1
ATOM 2827 N N . ASP B 1 27 ? -20.906 21.781 30 1 95.94 27 ASP B N 1
ATOM 2828 C CA . ASP B 1 27 ? -20.844 20.344 29.844 1 95.94 27 ASP B CA 1
ATOM 2829 C C . ASP B 1 27 ? -19.438 19.906 29.422 1 95.94 27 ASP B C 1
ATOM 2831 O O . ASP B 1 27 ? -18.484 20.047 30.203 1 95.94 27 ASP B O 1
ATOM 2835 N N . LYS B 1 28 ? -19.266 19.547 28.125 1 95.69 28 LYS B N 1
ATOM 2836 C CA . LYS B 1 28 ? -17.984 19 27.672 1 95.69 28 LYS B CA 1
ATOM 2837 C C . LYS B 1 28 ? -17.203 20.047 26.891 1 95.69 28 LYS B C 1
ATOM 2839 O O . LYS B 1 28 ? -16.281 19.703 26.141 1 95.69 28 LYS B O 1
ATOM 2844 N N . GLN B 1 29 ? -17.516 21.281 27.172 1 96.94 29 GLN B N 1
ATOM 2845 C CA . GLN B 1 29 ? -16.859 22.359 26.438 1 96.94 29 GLN B CA 1
ATOM 2846 C C . GLN B 1 29 ? -15.641 22.875 27.203 1 96.94 29 GLN B C 1
ATOM 2848 O O . GLN B 1 29 ? -15.594 22.797 28.422 1 96.94 29 GLN B O 1
ATOM 2853 N N . VAL B 1 30 ? -14.703 23.391 26.484 1 97.38 30 VAL B N 1
ATOM 2854 C CA . VAL B 1 30 ? -13.484 24 27.016 1 97.38 30 VAL B CA 1
ATOM 2855 C C . VAL B 1 30 ? -13.25 25.359 26.359 1 97.38 30 VAL B C 1
ATOM 2857 O O . VAL B 1 30 ? -13.297 25.469 25.125 1 97.38 3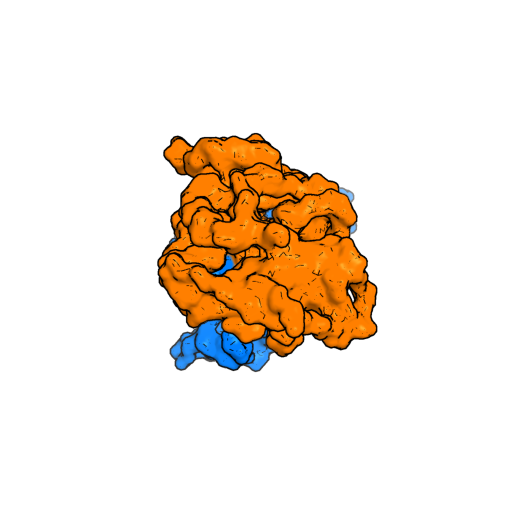0 VAL B O 1
ATOM 2860 N N . LEU B 1 31 ? -13.086 26.328 27.141 1 97.94 31 LEU B N 1
ATOM 2861 C CA . LEU B 1 31 ? -12.688 27.641 26.656 1 97.94 31 LEU B CA 1
ATOM 2862 C C . LEU B 1 31 ? -11.172 27.797 26.656 1 97.94 31 LEU B C 1
ATOM 2864 O O . LEU B 1 31 ? -10.531 27.656 27.703 1 97.94 31 LEU B O 1
ATOM 2868 N N . ILE B 1 32 ? -10.648 28.031 25.516 1 98.12 32 ILE B N 1
ATOM 2869 C CA . ILE B 1 32 ? -9.203 28.141 25.344 1 98.12 32 ILE B CA 1
ATOM 2870 C C . ILE B 1 32 ? -8.828 29.609 25.094 1 98.12 32 ILE B C 1
ATOM 2872 O O . ILE B 1 32 ? -9.43 30.266 24.25 1 98.12 32 ILE B O 1
ATOM 2876 N N . LYS B 1 33 ? -7.926 30.125 25.844 1 98.5 33 LYS B N 1
ATOM 2877 C CA . LYS B 1 33 ? -7.246 31.359 25.469 1 98.5 33 LYS B CA 1
ATOM 2878 C C . LYS B 1 33 ? -6.137 31.094 24.453 1 98.5 33 LYS B C 1
ATOM 2880 O O . LYS B 1 33 ? -5.102 30.516 24.797 1 98.5 33 LYS B O 1
ATOM 2885 N N . VAL B 1 34 ? -6.344 31.562 23.266 1 98.56 34 VAL B N 1
ATOM 2886 C CA . VAL B 1 34 ? -5.41 31.25 22.188 1 98.56 34 VAL B CA 1
ATOM 2887 C C . VAL B 1 34 ? -4.094 31.984 22.422 1 98.56 34 VAL B C 1
ATOM 2889 O O . VAL B 1 34 ? -4.09 33.188 22.75 1 98.56 34 VAL B O 1
ATOM 2892 N N . ASP B 1 35 ? -3.039 31.25 22.359 1 98.5 35 ASP B N 1
ATOM 2893 C CA . ASP B 1 35 ? -1.716 31.859 22.469 1 98.5 35 ASP B CA 1
ATOM 2894 C C . ASP B 1 35 ? -1.072 32 21.078 1 98.5 35 ASP B C 1
ATOM 2896 O O . ASP B 1 35 ? -0.558 33.062 20.75 1 98.5 35 ASP B O 1
ATOM 2900 N N . SER B 1 36 ? -1.117 30.984 20.328 1 98.62 36 SER B N 1
ATOM 2901 C CA . SER B 1 36 ? -0.455 30.922 19.016 1 98.62 36 SER B CA 1
ATOM 2902 C C . SER B 1 36 ? -1.324 30.203 18 1 98.62 36 SER B C 1
ATOM 2904 O O . SER B 1 36 ? -1.974 29.203 18.312 1 98.62 36 SER B O 1
ATOM 2906 N N . CYS B 1 37 ? -1.382 30.672 16.781 1 98.5 37 CYS B N 1
ATOM 2907 C CA . CYS B 1 37 ? -2.035 30.047 15.625 1 98.5 37 CYS B CA 1
ATOM 2908 C C . CYS B 1 37 ? -1.214 30.25 14.359 1 98.5 37 CYS B C 1
ATOM 2910 O O . CYS B 1 37 ? -0.971 31.391 13.945 1 98.5 37 CYS B O 1
ATOM 2912 N N . ALA B 1 38 ? -0.764 29.156 13.797 1 98.31 38 ALA B N 1
ATOM 2913 C CA . ALA B 1 38 ? 0.043 29.266 12.586 1 98.31 38 ALA B CA 1
ATOM 2914 C C . ALA B 1 38 ? -0.84 29.359 11.344 1 98.31 38 ALA B C 1
ATOM 2916 O O . ALA B 1 38 ? -1.93 28.781 11.305 1 98.31 38 ALA B O 1
ATOM 2917 N N . ILE B 1 39 ? -0.417 30.109 10.352 1 97.69 39 ILE B N 1
ATOM 2918 C CA . ILE B 1 39 ? -1.149 30.266 9.102 1 97.69 39 ILE B CA 1
ATOM 2919 C C . ILE B 1 39 ? -0.762 29.156 8.125 1 97.69 39 ILE B C 1
ATOM 2921 O O . ILE B 1 39 ? 0.404 29.047 7.742 1 97.69 39 ILE B O 1
ATOM 2925 N N . CYS B 1 40 ? -1.7 28.375 7.773 1 95.25 40 CYS B N 1
ATOM 2926 C CA . CYS B 1 40 ? -1.499 27.25 6.855 1 95.25 40 CYS B CA 1
ATOM 2927 C C . CYS B 1 40 ? -1.792 27.672 5.418 1 95.25 40 CYS B C 1
ATOM 2929 O O . CYS B 1 40 ? -2.35 28.75 5.184 1 95.25 40 CYS B O 1
ATOM 2931 N N . THR 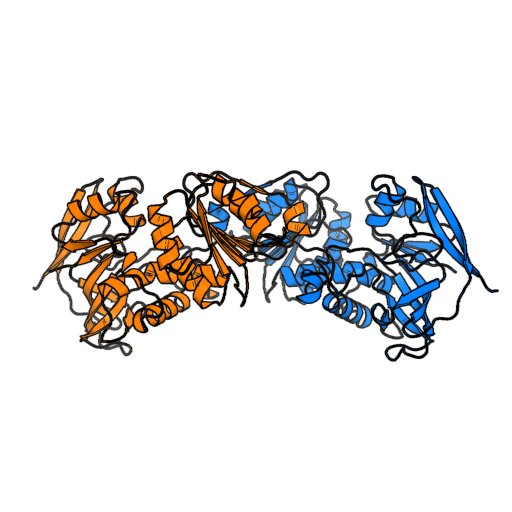B 1 41 ? -1.358 26.859 4.492 1 91.81 41 THR B N 1
ATOM 2932 C CA . THR B 1 41 ? -1.623 27.109 3.08 1 91.81 41 THR B CA 1
ATOM 2933 C C . THR B 1 41 ? -3.125 27.156 2.812 1 91.81 41 THR B C 1
ATOM 293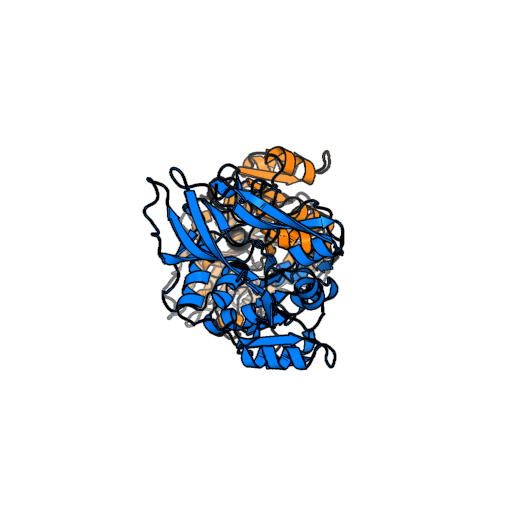5 O O . THR B 1 41 ? -3.576 27.891 1.923 1 91.81 41 THR B O 1
ATOM 2938 N N . LEU B 1 42 ? -3.916 26.406 3.602 1 89.81 42 LEU B N 1
ATOM 2939 C CA . LEU B 1 42 ? -5.367 26.469 3.471 1 89.81 42 LEU B CA 1
ATOM 2940 C C . LEU B 1 42 ? -5.875 27.891 3.627 1 89.81 42 LEU B C 1
ATOM 2942 O O . LEU B 1 42 ? -6.609 28.391 2.773 1 89.81 42 LEU B O 1
ATOM 2946 N N . GLU B 1 43 ? -5.516 28.562 4.637 1 93.56 43 GLU B N 1
ATOM 2947 C CA . GLU B 1 43 ? -5.941 29.953 4.875 1 93.56 43 GLU B CA 1
ATOM 2948 C C . GLU B 1 43 ? -5.367 30.891 3.818 1 93.56 43 GLU B C 1
ATOM 2950 O O . GLU B 1 43 ? -6.008 31.875 3.443 1 93.56 43 GLU B O 1
ATOM 2955 N N . GLN B 1 44 ? -4.121 30.562 3.414 1 95.5 44 GLN B N 1
ATOM 2956 C CA . GLN B 1 44 ? -3.52 31.375 2.363 1 95.5 44 GLN B CA 1
ATOM 2957 C C . GLN B 1 44 ? -4.359 31.344 1.091 1 95.5 44 GLN B C 1
ATOM 2959 O O . GLN B 1 44 ? -4.598 32.375 0.47 1 95.5 44 GLN B O 1
ATOM 2964 N N . ARG B 1 45 ? -4.801 30.141 0.743 1 93.94 45 ARG B N 1
ATOM 2965 C CA . ARG B 1 45 ? -5.617 29.984 -0.458 1 93.94 45 ARG B CA 1
ATOM 2966 C C . ARG B 1 45 ? -6.941 30.734 -0.315 1 93.94 45 ARG B C 1
ATOM 2968 O O . ARG B 1 45 ? -7.434 31.328 -1.278 1 93.94 45 ARG B O 1
ATOM 2975 N N . VAL B 1 46 ? -7.535 30.688 0.852 1 94.62 46 VAL B N 1
ATOM 2976 C CA . VAL B 1 46 ? -8.773 31.422 1.099 1 94.62 46 VAL B CA 1
ATOM 2977 C C . VAL B 1 46 ? -8.5 32.938 1.017 1 94.62 46 VAL B C 1
ATOM 2979 O O . VAL B 1 46 ? -9.227 33.656 0.343 1 94.62 46 VAL B O 1
ATOM 2982 N N . TYR B 1 47 ? -7.391 33.406 1.629 1 97.25 47 TYR B N 1
ATOM 2983 C CA . TYR B 1 47 ? -7.012 34.812 1.645 1 97.25 47 TYR B CA 1
ATOM 2984 C C . TYR B 1 47 ? -6.793 35.344 0.23 1 97.25 47 TYR B C 1
ATOM 2986 O O . TYR B 1 47 ? -7.184 36.469 -0.093 1 97.25 47 TYR B O 1
ATOM 2994 N N . LEU B 1 48 ? -6.266 34.469 -0.606 1 96.19 48 LEU B N 1
ATOM 2995 C CA . LEU B 1 48 ? -5.918 34.844 -1.97 1 96.19 48 LEU B CA 1
ATOM 2996 C C . LEU B 1 48 ? -7.109 34.688 -2.906 1 96.19 48 LEU B C 1
ATOM 2998 O O . LEU B 1 48 ? -7.027 35 -4.09 1 96.19 48 LEU B O 1
ATOM 3002 N N . GLY B 1 49 ? -8.203 34.125 -2.42 1 94.5 49 GLY B N 1
ATOM 3003 C CA . GLY B 1 49 ? -9.398 33.969 -3.227 1 94.5 49 GLY B CA 1
ATOM 3004 C C . GLY B 1 49 ? -9.352 32.719 -4.105 1 94.5 49 GLY B C 1
ATOM 3005 O O . GLY B 1 49 ? -10.25 32.5 -4.922 1 94.5 49 GLY B O 1
ATOM 3006 N N . VAL B 1 50 ? -8.336 31.953 -3.975 1 91.19 50 VAL B N 1
ATOM 3007 C CA . VAL B 1 50 ? -8.242 30.688 -4.711 1 91.19 50 VAL B CA 1
ATOM 3008 C C . VAL B 1 50 ? -9.336 29.734 -4.246 1 91.19 50 VAL B C 1
ATOM 3010 O O . VAL B 1 50 ? -9.906 29 -5.051 1 91.19 50 VAL B O 1
ATOM 3013 N N . MET B 1 51 ? -9.578 29.703 -2.955 1 89.94 51 MET B N 1
ATOM 3014 C CA . MET B 1 51 ? -10.688 28.953 -2.355 1 89.94 51 MET B CA 1
ATOM 3015 C C . MET B 1 51 ? -11.766 29.906 -1.847 1 89.94 51 MET B C 1
ATOM 3017 O O . MET B 1 51 ? -11.516 30.703 -0.937 1 89.94 51 MET B O 1
ATOM 3021 N N . ASN B 1 52 ? -12.914 29.844 -2.391 1 90.06 52 ASN B N 1
ATOM 3022 C CA . ASN B 1 52 ? -14.008 30.75 -2.029 1 90.06 52 ASN B CA 1
ATOM 3023 C C . ASN B 1 52 ? -14.828 30.188 -0.87 1 90.06 52 ASN B C 1
ATOM 3025 O O . ASN B 1 52 ? -15.773 29.422 -1.081 1 90.06 52 ASN B O 1
ATOM 3029 N N . ARG B 1 53 ? -14.508 30.547 0.355 1 90.06 53 ARG B N 1
ATOM 3030 C CA . ARG B 1 53 ? -15.203 30.109 1.559 1 90.06 53 ARG B CA 1
ATOM 3031 C C . ARG B 1 53 ? -15.555 31.281 2.459 1 90.06 53 ARG B C 1
ATOM 3033 O O . ARG B 1 53 ? -15.289 31.25 3.662 1 90.06 53 ARG B O 1
ATOM 3040 N N . TYR B 1 54 ? -15.969 32.375 1.924 1 92.94 54 TYR B N 1
ATOM 3041 C CA . TYR B 1 54 ? -16.219 33.562 2.725 1 92.94 54 TYR B CA 1
ATOM 3042 C C . TYR B 1 54 ? -17.641 33.562 3.252 1 92.94 54 TYR B C 1
ATOM 3044 O O . TYR B 1 54 ? -18.562 33.094 2.58 1 92.94 54 TYR B O 1
ATOM 3052 N N . PRO B 1 55 ? -17.781 34.219 4.449 1 94.62 55 PRO B N 1
ATOM 3053 C CA . PRO B 1 55 ? -16.766 34.562 5.457 1 94.62 55 PRO B CA 1
ATOM 3054 C C . PRO B 1 55 ? -16.156 33.312 6.109 1 94.62 55 PRO B C 1
ATOM 3056 O O . PRO B 1 55 ? -16.844 32.312 6.27 1 94.62 55 PRO B O 1
ATOM 3059 N N . PHE B 1 56 ? -14.883 33.406 6.441 1 94.38 56 PHE B N 1
ATOM 3060 C CA . PHE B 1 56 ? -14.156 32.25 6.949 1 94.38 56 PHE B CA 1
ATOM 3061 C C . PHE B 1 56 ? -13.328 32.625 8.172 1 94.38 56 PHE B C 1
ATOM 3063 O O . PHE B 1 56 ? -12.414 33.438 8.086 1 94.38 56 PHE B O 1
ATOM 3070 N N . ALA B 1 57 ? -13.727 32.094 9.336 1 94.75 57 ALA B N 1
ATOM 3071 C CA . ALA B 1 57 ? -12.859 32.188 10.5 1 94.75 57 ALA B CA 1
ATOM 3072 C C . ALA B 1 57 ? -11.719 31.172 10.422 1 94.75 57 ALA B C 1
ATOM 3074 O O . ALA B 1 57 ? -11.875 30.016 10.836 1 94.75 57 ALA B O 1
ATOM 3075 N N . GLY B 1 58 ? -10.562 31.562 9.992 1 93.81 58 GLY B N 1
ATOM 3076 C CA . GLY B 1 58 ? -9.453 30.656 9.742 1 93.81 58 GLY B CA 1
ATOM 3077 C C . GLY B 1 58 ? -8.688 30.281 11 1 93.81 58 GLY B C 1
ATOM 3078 O O . GLY B 1 58 ? -9.055 30.703 12.094 1 93.81 58 GLY B O 1
ATOM 3079 N N . GLY B 1 59 ? -7.664 29.422 10.789 1 95.75 59 GLY B N 1
ATOM 3080 C CA . GLY B 1 59 ? -6.754 29.047 11.867 1 95.75 59 GLY B CA 1
ATOM 3081 C C . GLY B 1 59 ? -7.012 27.656 12.422 1 95.75 59 GLY B C 1
ATOM 3082 O O . GLY B 1 59 ? -7.66 27.516 13.453 1 95.75 59 GLY B O 1
ATOM 3083 N N . HIS B 1 60 ? -6.445 26.625 11.781 1 95.56 60 HIS B N 1
ATOM 3084 C CA . HIS B 1 60 ? -6.648 25.266 12.297 1 95.56 60 HIS B CA 1
ATOM 3085 C C . HIS B 1 60 ? -5.379 24.734 12.945 1 95.56 60 HIS B C 1
ATOM 3087 O O . HIS B 1 60 ? -5.359 23.594 13.438 1 95.56 60 HIS B O 1
ATOM 3093 N N . GLU B 1 61 ? -4.32 25.5 12.977 1 97.81 61 GLU B N 1
ATOM 3094 C CA . GLU B 1 61 ? -3.078 25.203 13.672 1 97.81 61 GLU B CA 1
ATOM 3095 C C . GLU B 1 61 ? -2.934 26.031 14.945 1 97.81 61 GLU B C 1
ATOM 3097 O O . GLU B 1 61 ? -2.221 27.047 14.953 1 97.81 61 GLU B O 1
ATOM 3102 N N . ALA B 1 62 ? -3.555 25.547 16.016 1 97.81 62 ALA B N 1
ATOM 3103 C CA . ALA B 1 62 ? -3.727 26.438 17.172 1 97.81 62 ALA B CA 1
ATOM 3104 C C . ALA B 1 62 ? -3.26 25.766 18.453 1 97.81 62 ALA B C 1
ATOM 3106 O O . ALA B 1 62 ? -3.379 24.547 18.609 1 97.81 62 ALA B O 1
ATOM 3107 N N . ALA B 1 63 ? -2.711 26.562 19.344 1 98.62 63 ALA B N 1
ATOM 3108 C CA . ALA B 1 63 ? -2.33 26.203 20.703 1 98.62 63 ALA B CA 1
ATOM 3109 C C . ALA B 1 63 ? -2.664 27.328 21.688 1 98.62 63 ALA B C 1
ATOM 3111 O O . ALA B 1 63 ? -2.758 28.5 21.281 1 98.62 63 ALA B O 1
ATOM 3112 N N . GLY B 1 64 ? -2.859 26.969 22.906 1 98.5 64 GLY B N 1
ATOM 3113 C CA . GLY B 1 64 ? -3.201 27.969 23.906 1 98.5 64 GLY B CA 1
ATOM 3114 C C . GLY B 1 64 ? -3.244 27.422 25.312 1 98.5 64 GLY B C 1
ATOM 3115 O O . GLY B 1 64 ? -2.576 26.422 25.609 1 98.5 64 GLY B O 1
ATOM 3116 N N . VAL B 1 65 ? -3.932 28.188 26.141 1 98.62 65 VAL B N 1
ATOM 3117 C CA . VAL B 1 65 ? -4.074 27.828 27.547 1 98.62 65 VAL B CA 1
ATOM 3118 C C . VAL B 1 65 ? -5.551 27.672 27.891 1 98.62 65 VAL B C 1
ATOM 3120 O O . VAL B 1 65 ? -6.379 28.484 27.484 1 98.62 65 VAL B O 1
ATOM 3123 N N . VAL B 1 66 ? -5.832 26.594 28.625 1 98.56 66 VAL B N 1
ATOM 3124 C CA . VAL B 1 66 ? -7.207 26.406 29.078 1 98.56 66 VAL B CA 1
ATOM 3125 C C . VAL B 1 66 ? -7.598 27.547 30.031 1 98.56 66 VAL B C 1
ATOM 3127 O O . VAL B 1 66 ? -6.945 27.75 31.047 1 98.56 66 VAL B O 1
ATOM 3130 N N . GLU B 1 67 ? -8.602 28.25 29.656 1 98.31 67 GLU B N 1
ATOM 3131 C CA . GLU B 1 67 ? -9.109 29.328 30.484 1 98.31 67 GLU B CA 1
ATOM 3132 C C . GLU B 1 67 ? -10.18 28.844 31.438 1 98.31 67 GLU B C 1
ATOM 3134 O O . GLU B 1 67 ? -10.188 29.219 32.625 1 98.31 67 GLU B O 1
ATOM 3139 N N . ALA B 1 68 ? -11.125 28.047 30.984 1 98.25 68 ALA B N 1
ATOM 3140 C CA . ALA B 1 68 ? -12.227 27.484 31.75 1 98.25 68 ALA B CA 1
ATOM 3141 C C . ALA B 1 68 ? -12.727 26.172 31.141 1 98.25 68 ALA B C 1
ATOM 3143 O O . ALA B 1 68 ? -12.477 25.906 29.953 1 98.25 68 ALA B O 1
ATOM 3144 N N . VAL B 1 69 ? -13.359 25.344 31.984 1 98.12 69 VAL B N 1
ATOM 3145 C CA . VAL B 1 69 ? -13.875 24.078 31.5 1 98.12 69 VAL B CA 1
ATOM 3146 C C . VAL B 1 69 ? -15.312 23.875 32 1 98.12 69 VAL B C 1
ATOM 3148 O O . VAL B 1 69 ? -15.688 24.391 33.062 1 98.12 69 VAL B O 1
ATOM 3151 N N . GLY B 1 70 ? -16.078 23.188 31.172 1 97.44 70 GLY B N 1
ATOM 3152 C CA . GLY B 1 70 ? -17.391 22.781 31.609 1 97.44 70 GLY B CA 1
ATOM 3153 C C . GLY B 1 70 ? -17.359 21.734 32.719 1 97.44 70 GLY B C 1
ATOM 3154 O O . GLY B 1 70 ? -16.312 21.125 32.969 1 97.44 70 GLY B O 1
ATOM 3155 N N . LYS B 1 71 ? -18.516 21.406 33.281 1 96.94 71 LYS B N 1
ATOM 3156 C CA . LYS B 1 71 ? -18.625 20.594 34.469 1 96.94 71 LYS B CA 1
ATOM 3157 C C . LYS B 1 71 ? -18.297 19.125 34.188 1 96.94 71 LYS B C 1
ATOM 3159 O O . LYS B 1 71 ? -17.922 18.375 35.062 1 96.94 71 LYS B O 1
ATOM 3164 N N . LYS B 1 72 ? -18.406 18.719 32.906 1 96.69 72 LYS B N 1
ATOM 3165 C CA . LYS B 1 72 ? -18.234 17.297 32.594 1 96.69 72 LYS B CA 1
ATOM 3166 C C . LYS B 1 72 ? -16.859 17.047 31.984 1 96.69 72 LYS B C 1
ATOM 3168 O O . LYS B 1 72 ? -16.594 15.945 31.5 1 96.69 72 LYS B O 1
ATOM 3173 N N . VAL B 1 73 ? -16.016 18.062 32 1 96.38 73 VAL B N 1
ATOM 3174 C CA . VAL B 1 73 ? -14.672 17.922 31.453 1 96.38 73 VAL B CA 1
ATOM 3175 C C . VAL B 1 73 ? -13.742 17.359 32.531 1 96.38 73 VAL B C 1
ATOM 3177 O O . VAL B 1 73 ? -13.727 17.844 33.656 1 96.38 73 VAL B O 1
ATOM 3180 N N . ALA B 1 74 ? -12.961 16.266 32.25 1 92.06 74 ALA B N 1
ATOM 3181 C CA . ALA B 1 74 ? -12.07 15.656 33.219 1 92.06 74 ALA B CA 1
ATOM 3182 C C . ALA B 1 74 ? -10.633 15.617 32.719 1 92.06 74 ALA B C 1
ATOM 3184 O O . ALA B 1 74 ? -9.688 15.531 33.5 1 92.06 74 ALA B O 1
ATOM 3185 N N . GLY B 1 75 ? -10.305 15.812 31.547 1 92.31 75 GLY B N 1
ATOM 3186 C CA . GLY B 1 75 ? -9 15.555 30.969 1 92.31 75 GLY B CA 1
ATOM 3187 C C . GLY B 1 75 ? -8.07 16.75 31.031 1 92.31 75 GLY B C 1
ATOM 3188 O O . GLY B 1 75 ? -6.852 16.609 30.938 1 92.31 75 GLY B O 1
ATOM 3189 N N . VAL B 1 76 ? -8.602 18 31.25 1 96.81 76 VAL B N 1
ATOM 3190 C CA . VAL B 1 76 ? -7.809 19.219 31.312 1 96.81 76 VAL B CA 1
ATOM 3191 C C . VAL B 1 76 ? -8.383 20.156 32.375 1 96.81 76 VAL B C 1
ATOM 3193 O O . VAL B 1 76 ? -9.523 19.984 32.812 1 96.81 76 VAL B O 1
ATOM 3196 N N . LYS B 1 77 ? -7.602 21.109 32.844 1 97.19 77 LYS B N 1
ATOM 3197 C CA . LYS B 1 77 ? -8.008 22.109 33.812 1 97.19 77 LYS B CA 1
ATOM 3198 C C . LYS B 1 77 ? -7.453 23.484 33.438 1 97.19 77 LYS B C 1
ATOM 3200 O O . LYS B 1 77 ? -6.5 23.594 32.688 1 97.19 77 LYS B O 1
ATOM 3205 N N . PRO B 1 78 ? -8.094 24.562 34 1 98.25 78 PRO B N 1
ATOM 3206 C CA . PRO B 1 78 ? -7.57 25.906 33.719 1 98.25 78 PRO B CA 1
ATOM 3207 C C . PRO B 1 78 ? -6.074 26.016 34 1 98.25 78 PRO B C 1
ATOM 3209 O O . PRO B 1 78 ? -5.59 25.516 35.031 1 98.25 78 PRO B O 1
ATOM 3212 N N . GLY B 1 79 ? -5.379 26.625 33.094 1 98.31 79 GLY B N 1
ATOM 3213 C CA . GLY B 1 79 ? -3.943 26.797 33.219 1 98.31 79 GLY B CA 1
ATOM 3214 C C . GLY B 1 79 ? -3.135 25.812 32.406 1 98.31 79 GLY B C 1
ATOM 3215 O O . GLY B 1 79 ? -1.954 26.047 32.125 1 98.31 79 GLY B O 1
ATOM 3216 N N . ASP B 1 80 ? -3.752 24.703 32 1 98.31 80 ASP B N 1
ATOM 3217 C CA . ASP B 1 80 ? -3.055 23.719 31.188 1 98.31 80 ASP B CA 1
ATOM 3218 C C . ASP B 1 80 ? -2.73 24.297 29.812 1 98.31 80 ASP B C 1
ATOM 3220 O O . ASP B 1 80 ? -3.564 24.953 29.188 1 98.31 80 ASP B O 1
ATOM 3224 N N . LYS B 1 81 ? -1.485 24.094 29.297 1 98.62 81 LYS B N 1
ATOM 3225 C CA . LYS B 1 81 ? -1.145 24.359 27.906 1 98.62 81 LYS B CA 1
ATOM 3226 C C . LYS B 1 81 ? -1.64 23.219 27 1 98.62 81 LYS B C 1
ATOM 3228 O O . LYS B 1 81 ? -1.548 22.047 27.375 1 98.62 81 LYS B O 1
ATOM 3233 N N . VAL B 1 82 ? -2.219 23.578 25.859 1 98.69 82 VAL B N 1
ATOM 3234 C CA . VAL B 1 82 ? -2.879 22.547 25.062 1 98.69 82 VAL B CA 1
ATOM 3235 C C . VAL B 1 82 ? -2.676 22.828 23.578 1 98.69 82 VAL B C 1
ATOM 3237 O O . VAL B 1 82 ? -2.494 23.984 23.172 1 98.69 82 VAL B O 1
ATOM 3240 N N . ALA B 1 83 ? -2.59 21.828 22.75 1 98.56 83 ALA B N 1
ATOM 3241 C CA . ALA B 1 83 ? -2.846 21.859 21.312 1 98.56 83 ALA B CA 1
ATOM 3242 C C . ALA B 1 83 ? -4.309 21.547 21.016 1 98.56 83 ALA B C 1
ATOM 3244 O O . ALA B 1 83 ? -4.938 20.75 21.719 1 98.56 83 ALA B O 1
ATOM 3245 N N . VAL B 1 84 ? -4.891 22.125 19.969 1 97.19 84 VAL B N 1
ATOM 3246 C CA . VAL B 1 84 ? -6.312 21.969 19.672 1 97.19 84 VAL B CA 1
ATOM 3247 C C . VAL B 1 84 ? -6.488 21.328 18.297 1 97.19 84 VAL B C 1
ATOM 3249 O O . VAL B 1 84 ? -5.977 21.859 17.297 1 97.19 84 VAL B O 1
ATOM 3252 N N . ARG B 1 85 ? -7.168 20.203 18.219 1 95.44 85 ARG B N 1
ATOM 3253 C CA . ARG B 1 85 ? -7.516 19.562 16.953 1 95.44 85 ARG B CA 1
ATOM 3254 C C . ARG B 1 85 ? -8.812 20.141 16.391 1 95.44 85 ARG B C 1
ATOM 3256 O O . ARG B 1 85 ? -9.891 19.891 16.938 1 95.44 85 ARG B O 1
ATOM 3263 N N . LEU B 1 86 ? -8.734 20.906 15.305 1 93 86 LEU B N 1
ATOM 3264 C CA . LEU B 1 86 ? -9.859 21.734 14.891 1 93 86 LEU B CA 1
ATOM 3265 C C . LEU B 1 86 ? -10.469 21.203 13.594 1 93 86 LEU B C 1
ATOM 3267 O O . LEU B 1 86 ? -11.523 21.672 13.164 1 93 86 LEU B O 1
ATOM 3271 N N . LEU B 1 87 ? -9.898 20.312 12.867 1 87.5 87 LEU B N 1
ATOM 3272 C CA . LEU B 1 87 ? -10.5 19.672 11.695 1 87.5 87 LEU B CA 1
ATOM 3273 C C . LEU B 1 87 ? -11.125 18.328 12.062 1 87.5 87 LEU B C 1
ATOM 3275 O O . LEU B 1 87 ? -10.531 17.281 11.812 1 87.5 87 LEU B O 1
ATOM 3279 N N . ASN B 1 88 ? -12.344 18.422 12.523 1 84.56 88 ASN B N 1
ATOM 3280 C CA . ASN B 1 88 ? -13.008 17.312 13.195 1 84.56 88 ASN B CA 1
ATOM 3281 C C . ASN B 1 88 ? -13.688 16.375 12.203 1 84.56 88 ASN B C 1
ATOM 3283 O O . ASN B 1 88 ? -13.875 16.734 11.039 1 84.56 88 ASN B O 1
ATOM 3287 N N . SER B 1 89 ? -13.938 15.203 12.719 1 89.06 89 SER B N 1
ATOM 328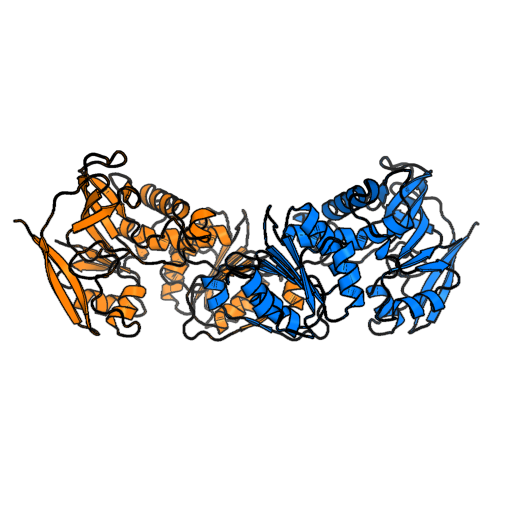8 C CA . SER B 1 89 ? -14.688 14.18 12 1 89.06 89 SER B CA 1
ATOM 3289 C C . SER B 1 89 ? -16.094 14.016 12.562 1 89.06 89 SER B C 1
ATOM 3291 O O . SER B 1 89 ? -16.359 14.422 13.695 1 89.06 89 SER B O 1
ATOM 3293 N N . CYS B 1 90 ? -17.047 13.414 11.82 1 88.25 90 CYS B N 1
ATOM 3294 C CA . CYS B 1 90 ? -18.453 13.367 12.18 1 88.25 90 CYS B CA 1
ATOM 3295 C C . CYS B 1 90 ? -18.719 12.281 13.227 1 88.25 90 CYS B C 1
ATOM 3297 O O . CYS B 1 90 ? -19.703 12.344 13.953 1 88.25 90 CYS B O 1
ATOM 3299 N N . GLY B 1 91 ? -17.953 11.312 13.211 1 88.31 91 GLY B N 1
ATOM 3300 C CA . GLY B 1 91 ? -18.078 10.25 14.188 1 88.31 91 GLY B CA 1
ATOM 3301 C C . GLY B 1 91 ? -19.094 9.195 13.805 1 88.31 91 GLY B C 1
ATOM 3302 O O . GLY B 1 91 ? -19.203 8.156 14.453 1 88.31 91 GLY B O 1
ATOM 3303 N N . GLU B 1 92 ? -19.828 9.461 12.656 1 90.31 92 GLU B N 1
ATOM 3304 C CA . GLU B 1 92 ? -20.938 8.547 12.422 1 90.31 92 GLU B CA 1
ATOM 3305 C C . GLU B 1 92 ? -20.875 7.941 11.023 1 90.31 92 GLU B C 1
ATOM 3307 O O . GLU B 1 92 ? -21.594 6.988 10.727 1 90.31 92 GLU B O 1
ATOM 3312 N N . CYS B 1 93 ? -20.047 8.484 10.18 1 91 93 CYS B N 1
ATOM 3313 C CA . CYS B 1 93 ? -19.984 7.926 8.828 1 91 93 CYS B CA 1
ATOM 3314 C C . CYS B 1 93 ? -19.25 6.59 8.82 1 91 93 CYS B C 1
ATOM 3316 O O . CYS B 1 93 ? -18.719 6.168 9.844 1 91 93 CYS B O 1
ATOM 3318 N N . TYR B 1 94 ? -19.219 5.902 7.707 1 93 94 TYR B N 1
ATOM 3319 C CA . TYR B 1 94 ? -18.594 4.594 7.551 1 93 94 TYR B CA 1
ATOM 3320 C C . TYR B 1 94 ? -17.141 4.621 8.016 1 93 94 TYR B C 1
ATOM 3322 O O . TYR B 1 94 ? -16.719 3.748 8.773 1 93 94 TYR B O 1
ATOM 3330 N N . TYR B 1 95 ? -16.438 5.617 7.656 1 94.12 95 TYR B N 1
ATOM 3331 C CA . TYR B 1 95 ? -15.016 5.695 7.941 1 94.12 95 TYR B CA 1
ATOM 3332 C C . TYR B 1 95 ? -14.766 6.043 9.406 1 94.12 95 TYR B C 1
ATOM 3334 O O . TYR B 1 95 ? -13.852 5.504 10.031 1 94.12 95 TYR B O 1
ATOM 3342 N N . CYS B 1 96 ? -15.516 6.918 9.984 1 91.62 96 CYS B N 1
ATOM 3343 C CA . CYS B 1 96 ? -15.391 7.215 11.406 1 91.62 96 CYS B CA 1
ATOM 3344 C C . CYS B 1 96 ? -15.641 5.973 12.25 1 91.62 96 CYS B C 1
ATOM 3346 O O . CYS B 1 96 ? -14.945 5.738 13.242 1 91.62 96 CYS B O 1
ATOM 3348 N N . ARG B 1 97 ? -16.578 5.203 11.758 1 90.88 97 ARG B N 1
ATOM 3349 C CA . ARG B 1 97 ? -16.969 4.047 12.555 1 90.88 97 ARG B CA 1
ATOM 3350 C C . ARG B 1 97 ? -15.969 2.91 12.398 1 90.88 97 ARG B C 1
ATOM 3352 O O . ARG B 1 97 ? -15.922 2 13.234 1 90.88 97 ARG B O 1
ATOM 3359 N N . ASN B 1 98 ? -15.219 2.959 11.328 1 89.81 98 ASN B N 1
ATOM 3360 C CA . ASN B 1 98 ? -14.281 1.858 11.141 1 89.81 98 ASN B CA 1
ATOM 3361 C C . ASN B 1 98 ? -12.867 2.25 11.555 1 89.81 98 ASN B C 1
ATOM 3363 O O . ASN B 1 98 ? -11.891 1.637 11.117 1 89.81 98 ASN B O 1
ATOM 3367 N N . GLY B 1 99 ? -12.75 3.322 12.305 1 90.56 99 GLY B N 1
ATOM 3368 C CA . GLY B 1 99 ? -11.477 3.691 12.914 1 90.56 99 GLY B CA 1
ATOM 3369 C C . GLY B 1 99 ? -10.633 4.582 12.023 1 90.56 99 GLY B C 1
ATOM 3370 O O . GLY B 1 99 ? -9.461 4.844 12.328 1 90.56 99 GLY B O 1
ATOM 3371 N N . HIS B 1 100 ? -11.195 4.957 10.891 1 94 100 HIS B N 1
ATOM 3372 C CA . HIS B 1 100 ? -10.469 5.82 9.961 1 94 100 HIS B CA 1
ATOM 3373 C C . HIS B 1 100 ? -11.133 7.195 9.867 1 94 100 HIS B C 1
ATOM 3375 O O . HIS B 1 100 ? -11.438 7.664 8.766 1 94 100 HIS B O 1
ATOM 3381 N N . GLU B 1 101 ? -11.242 7.844 11.047 1 91.5 101 GLU B N 1
ATOM 3382 C CA . GLU B 1 101 ? -11.938 9.133 11.117 1 91.5 101 GLU B CA 1
ATOM 3383 C C . GLU B 1 101 ? -11.188 10.203 10.344 1 91.5 101 GLU B C 1
ATOM 3385 O O . GLU B 1 101 ? -11.758 11.242 10 1 91.5 101 GLU B O 1
ATOM 3390 N N . ASN B 1 102 ? -9.875 10.016 10.039 1 93.12 102 ASN B N 1
ATOM 3391 C CA . ASN B 1 102 ? -9.141 10.945 9.18 1 93.12 102 ASN B CA 1
ATOM 3392 C C . ASN B 1 102 ? -9.727 10.984 7.773 1 93.12 102 ASN B C 1
ATOM 3394 O O . ASN B 1 102 ? -9.469 11.93 7.02 1 93.12 102 ASN B O 1
ATOM 3398 N N . GLN B 1 103 ? -10.523 9.969 7.387 1 94.75 103 GLN B N 1
ATOM 3399 C CA . GLN B 1 103 ? -11.141 9.867 6.066 1 94.75 103 GLN B CA 1
ATOM 3400 C C . GLN B 1 103 ? -12.625 10.211 6.125 1 94.75 103 GLN B C 1
ATOM 3402 O O . GLN B 1 103 ? -13.383 9.859 5.227 1 94.75 103 GLN B O 1
ATOM 3407 N N . CYS B 1 104 ? -13.047 10.914 7.188 1 93.38 104 CYS B N 1
ATOM 3408 C CA . CYS B 1 104 ? -14.445 11.297 7.367 1 93.38 104 CYS B CA 1
ATOM 3409 C C . CYS B 1 104 ? -14.984 11.992 6.121 1 93.38 104 CYS B C 1
ATOM 3411 O O . CYS B 1 104 ? -14.305 12.828 5.523 1 93.38 104 CYS B O 1
ATOM 3413 N N . VAL B 1 105 ? -16.203 11.695 5.723 1 90.88 105 VAL B N 1
ATOM 3414 C CA . VAL B 1 105 ? -16.766 12.242 4.484 1 90.88 105 VAL B CA 1
ATOM 3415 C C . VAL B 1 105 ? -17.469 13.57 4.773 1 90.88 105 VAL B C 1
ATOM 3417 O O . VAL B 1 105 ? -17.875 14.273 3.85 1 90.88 105 VAL B O 1
ATOM 3420 N N . LYS B 1 106 ? -17.797 13.984 5.938 1 82.94 106 LYS B N 1
ATOM 3421 C CA . LYS B 1 106 ? -18.375 15.266 6.312 1 82.94 106 LYS B CA 1
ATOM 3422 C C . LYS B 1 106 ? -17.297 16.234 6.777 1 82.94 106 LYS B C 1
ATOM 3424 O O . LYS B 1 106 ? -17.547 17.438 6.898 1 82.94 106 LYS B O 1
ATOM 3429 N N . SER B 1 107 ? -16 15.992 6.555 1 67.56 107 SER B N 1
ATOM 3430 C CA . SER B 1 107 ? -14.805 16.625 7.094 1 67.56 107 SER B CA 1
ATOM 3431 C C . SER B 1 107 ? -14.992 18.141 7.188 1 67.56 107 SER B C 1
ATOM 3433 O O . SER B 1 107 ? -15.797 18.719 6.461 1 67.56 107 SER B O 1
ATOM 3435 N N . PHE B 1 108 ? -14.273 18.844 8.062 1 65.19 108 PHE B N 1
ATOM 3436 C CA . PHE B 1 108 ? -13.977 20.25 8.305 1 65.19 108 PHE B CA 1
ATOM 3437 C C . PHE B 1 108 ? -15.227 21 8.766 1 65.19 108 PHE B C 1
ATOM 3439 O O . PHE B 1 108 ? -15.594 22.016 8.188 1 65.19 108 PHE B O 1
ATOM 3446 N N . ILE B 1 109 ? -15.883 20.375 9.773 1 67 109 ILE B N 1
ATOM 3447 C CA . ILE B 1 109 ? -17.141 20.938 10.258 1 67 109 ILE B CA 1
ATOM 3448 C C . ILE B 1 109 ? -16.891 21.734 11.539 1 67 109 ILE B C 1
ATOM 3450 O O . ILE B 1 109 ? -17.828 22.109 12.234 1 67 109 ILE B O 1
ATOM 3454 N N . ALA B 1 110 ? -15.672 22.078 11.695 1 69.62 110 ALA B N 1
ATOM 3455 C CA . ALA B 1 110 ? -15.43 22.781 12.961 1 69.62 110 ALA B CA 1
ATOM 3456 C C . ALA B 1 110 ? -16.141 24.125 12.984 1 69.62 110 ALA B C 1
ATOM 3458 O O . ALA B 1 110 ? -16.078 24.875 12 1 69.62 110 ALA B O 1
ATOM 3459 N N . GLU B 1 111 ? -16.938 24.328 13.953 1 79.06 111 GLU B N 1
ATOM 3460 C CA . GLU B 1 111 ? -17.594 25.609 14.219 1 79.06 111 GLU B CA 1
ATOM 3461 C C . GLU B 1 111 ? -17.281 26.094 15.625 1 79.06 111 GLU B C 1
ATOM 3463 O O . GLU B 1 111 ? -18.109 26.016 16.531 1 79.06 111 GLU B O 1
ATOM 3468 N N . THR B 1 112 ? -16.078 26.719 15.703 1 85.19 112 THR B N 1
ATOM 3469 C CA . THR B 1 112 ? -15.594 27.094 17.031 1 85.19 112 THR B CA 1
ATOM 3470 C C . THR B 1 112 ? -15.992 28.531 17.344 1 85.19 112 THR B C 1
ATOM 3472 O O . THR B 1 112 ? -15.883 28.969 18.5 1 85.19 112 THR B O 1
ATOM 3475 N N . GLN B 1 113 ? -16.453 29.234 16.312 1 88.5 113 GLN B N 1
ATOM 3476 C CA . GLN B 1 113 ? -16.844 30.625 16.484 1 88.5 113 GLN B CA 1
ATOM 3477 C C . GLN B 1 113 ? -18.281 30.859 16.047 1 88.5 113 GLN B C 1
ATOM 3479 O O . GLN B 1 113 ? -18.734 30.281 15.047 1 88.5 113 GLN B O 1
ATOM 3484 N N . GLU B 1 114 ? -18.953 31.75 16.641 1 87.88 114 GLU B N 1
ATOM 3485 C CA . GLU B 1 114 ? -20.359 32.031 16.344 1 87.88 114 GLU B CA 1
ATOM 3486 C C . GLU B 1 114 ? -20.5 32.938 15.141 1 87.88 114 GLU B C 1
ATOM 3488 O O . GLU B 1 114 ? -21.516 32.906 14.445 1 87.88 114 GLU B O 1
ATOM 3493 N N . CYS B 1 115 ? -19.516 33.719 14.93 1 89.81 115 CYS B N 1
ATOM 3494 C CA . CYS B 1 115 ? -19.625 34.812 13.961 1 89.81 115 CYS B CA 1
ATOM 3495 C C . CYS B 1 115 ? -19.344 34.312 12.547 1 89.81 115 CYS B C 1
ATOM 3497 O O . CYS B 1 115 ? -19.641 35 11.57 1 89.81 115 CYS B O 1
ATOM 3499 N N . ALA B 1 116 ? -18.703 33.219 12.367 1 90.94 116 ALA B N 1
ATOM 3500 C CA . ALA B 1 116 ? -18.375 32.688 11.055 1 90.94 116 ALA B CA 1
ATOM 3501 C C . ALA B 1 116 ? -18.031 31.203 11.141 1 90.94 116 ALA B C 1
ATOM 3503 O O . ALA B 1 116 ? -17.609 30.719 12.195 1 90.94 116 ALA B O 1
ATOM 3504 N N . MET B 1 117 ? -18.203 30.484 10.023 1 89.5 117 MET B N 1
ATOM 3505 C CA . MET B 1 117 ? -17.812 29.078 9.953 1 89.5 117 MET B CA 1
ATOM 3506 C C . MET B 1 117 ? -16.312 28.938 9.836 1 89.5 117 MET B C 1
ATOM 3508 O O . MET B 1 117 ? -15.633 29.812 9.297 1 89.5 117 MET B O 1
ATOM 3512 N N . GLY B 1 118 ? -15.766 27.781 10.289 1 91.31 118 GLY B N 1
ATOM 3513 C CA . GLY B 1 118 ? -14.344 27.5 10.18 1 91.31 118 GLY B CA 1
ATOM 3514 C C . GLY B 1 118 ? -13.719 27.078 11.5 1 91.31 118 GLY B C 1
ATOM 3515 O O . GLY B 1 118 ? -14.398 27.047 12.531 1 91.31 118 GLY B O 1
ATOM 3516 N N . PRO B 1 119 ? -12.398 26.781 11.453 1 93.5 119 PRO B N 1
ATOM 3517 C CA . PRO B 1 119 ? -11.711 26.297 12.656 1 93.5 119 PRO B CA 1
ATOM 3518 C C . PRO B 1 119 ? -11.609 27.344 13.75 1 93.5 119 PRO B C 1
ATOM 3520 O O . PRO B 1 119 ? -11.695 27.031 14.938 1 93.5 119 PRO B O 1
ATOM 3523 N N . GLY B 1 120 ? -11.359 28.688 13.359 1 94.06 120 GLY B N 1
ATOM 3524 C CA . GLY B 1 120 ? -11.57 29.797 14.273 1 94.06 120 GLY B CA 1
ATOM 3525 C C . GLY B 1 120 ? -10.375 30.062 15.172 1 94.06 120 GLY B C 1
ATOM 3526 O O . GLY B 1 120 ? -10.508 30.719 16.203 1 94.06 120 GLY B O 1
ATOM 3527 N N . GLY B 1 121 ? -9.219 29.562 14.844 1 96.44 121 GLY B N 1
ATOM 3528 C CA . GLY B 1 121 ? -8.047 29.719 15.703 1 96.44 121 GLY B CA 1
ATOM 3529 C C . GLY B 1 121 ? -7.426 31.109 15.609 1 96.44 121 GLY B C 1
ATOM 3530 O O . GLY B 1 121 ? -6.629 31.484 16.469 1 96.44 121 GLY B O 1
ATOM 3531 N N . LEU B 1 122 ? -7.688 31.859 14.578 1 97.56 122 LEU B N 1
ATOM 3532 C CA . LEU B 1 122 ? -7.242 33.25 14.484 1 97.56 122 LEU B CA 1
ATOM 3533 C C . LEU B 1 122 ? -8.133 34.156 15.328 1 97.56 122 LEU B C 1
ATOM 3535 O O . LEU B 1 122 ? -8.836 35 14.781 1 97.56 122 LEU B O 1
ATOM 3539 N N . SER B 1 123 ? -8.078 34.031 16.609 1 97.75 123 SER B N 1
ATOM 3540 C CA . SER B 1 123 ? -8.922 34.688 17.609 1 97.75 123 SER B CA 1
ATOM 3541 C C . SER B 1 123 ? -8.25 34.688 18.969 1 97.75 123 SER B C 1
ATOM 3543 O O . SER B 1 123 ? -7.215 34.062 19.172 1 97.75 123 SER B O 1
ATOM 3545 N N . GLU B 1 124 ? -8.773 35.5 19.859 1 98.06 124 GLU B N 1
ATOM 3546 C CA . GLU B 1 124 ? -8.227 35.562 21.219 1 98.06 124 GLU B CA 1
ATOM 3547 C C . GLU B 1 124 ? -8.648 34.344 22.047 1 98.06 124 GLU B C 1
ATOM 3549 O O . GLU B 1 124 ? -7.918 33.906 22.938 1 98.06 124 GLU B O 1
ATOM 3554 N N . TYR B 1 125 ? -9.891 33.844 21.75 1 97.44 125 TYR B N 1
ATOM 3555 C CA . TYR B 1 125 ? -10.422 32.688 22.469 1 97.44 125 TYR B CA 1
ATOM 3556 C C . TYR B 1 125 ? -11.125 31.734 21.5 1 97.44 125 TYR B C 1
ATOM 3558 O O . TYR B 1 125 ? -11.523 32.125 20.406 1 97.44 125 TYR B O 1
ATOM 3566 N N . MET B 1 126 ? -11.242 30.516 21.875 1 96.12 126 MET B N 1
ATOM 3567 C CA . MET B 1 126 ? -12.008 29.484 21.172 1 96.12 126 MET B CA 1
ATOM 3568 C C . MET B 1 126 ? -12.812 28.625 22.141 1 96.12 126 MET B C 1
ATOM 3570 O O . MET B 1 126 ? -12.32 28.281 23.219 1 96.12 126 MET B O 1
ATOM 3574 N N . MET B 1 127 ? -14.023 28.344 21.781 1 96 127 MET B N 1
ATOM 3575 C CA . MET B 1 127 ? -14.82 27.328 22.469 1 96 127 MET B CA 1
ATOM 3576 C C . MET B 1 127 ? -14.789 26 21.719 1 96 127 MET B C 1
ATOM 3578 O O . MET B 1 127 ? -15.25 25.922 20.578 1 96 127 MET B O 1
ATOM 3582 N N . VAL B 1 128 ? -14.242 24.953 22.359 1 95.81 128 VAL B N 1
ATOM 3583 C CA . VAL B 1 128 ? -14.094 23.688 21.656 1 95.81 128 VAL B CA 1
ATOM 3584 C C . VAL B 1 128 ? -14.586 22.547 22.547 1 95.81 128 VAL B C 1
ATOM 3586 O O . VAL B 1 128 ? -14.852 22.734 23.734 1 95.81 128 VAL B O 1
ATOM 3589 N N . SER B 1 129 ? -14.789 21.375 21.922 1 94.12 129 SER B N 1
ATOM 3590 C CA . SER B 1 129 ? -15.117 20.172 22.688 1 94.12 129 SER B CA 1
ATOM 3591 C C . SER B 1 129 ? -13.891 19.609 23.406 1 94.12 129 SER B C 1
ATOM 3593 O O . SER B 1 129 ? -12.781 19.672 22.875 1 94.12 129 SER B O 1
ATOM 3595 N N . ALA B 1 130 ? -14.117 19.031 24.562 1 95.12 130 ALA B N 1
ATOM 3596 C CA . ALA B 1 130 ? -13.023 18.484 25.359 1 95.12 130 ALA B CA 1
ATOM 3597 C C . ALA B 1 130 ? -12.273 17.406 24.578 1 95.12 130 ALA B C 1
ATOM 3599 O O . ALA B 1 130 ? -11.062 17.25 24.734 1 95.12 130 ALA B O 1
ATOM 3600 N N . ASP B 1 131 ? -12.922 16.734 23.688 1 92.38 131 ASP B N 1
ATOM 3601 C CA . ASP B 1 131 ? -12.32 15.641 22.938 1 92.38 131 ASP B CA 1
ATOM 3602 C C . ASP B 1 131 ? -11.344 16.156 21.875 1 92.38 131 ASP B C 1
ATOM 3604 O O . ASP B 1 131 ? -10.562 15.398 21.312 1 92.38 131 ASP B O 1
ATOM 3608 N N . ASP B 1 132 ? -11.266 17.453 21.719 1 94.19 132 ASP B N 1
ATOM 3609 C CA . ASP B 1 132 ? -10.391 18.047 20.703 1 94.19 132 ASP B CA 1
ATOM 3610 C C . ASP B 1 132 ? -9.172 18.703 21.344 1 94.19 132 ASP B C 1
ATOM 3612 O O . ASP B 1 132 ? -8.352 19.312 20.656 1 94.19 132 ASP B O 1
ATOM 3616 N N . VAL B 1 133 ? -9.078 18.594 22.625 1 96.94 133 VAL B N 1
ATOM 3617 C CA . VAL B 1 133 ? -8.055 19.328 23.375 1 96.94 133 VAL B CA 1
ATOM 3618 C C . VAL B 1 133 ? -6.992 18.344 23.875 1 96.94 133 VAL B C 1
ATOM 3620 O O . VAL B 1 133 ? -7.316 17.359 24.547 1 96.94 133 VAL B O 1
ATOM 3623 N N . TYR B 1 134 ? -5.738 18.594 23.562 1 97.88 134 TYR B N 1
ATOM 3624 C CA . TYR B 1 134 ? -4.629 17.75 23.969 1 97.88 134 TYR B CA 1
ATOM 3625 C C . TYR B 1 134 ? -3.658 18.5 24.859 1 97.88 134 TYR B C 1
ATOM 3627 O O . TYR B 1 134 ? -3.018 19.453 24.422 1 97.88 134 TYR B O 1
ATOM 3635 N N . LYS B 1 135 ? -3.488 18 26.047 1 97.81 135 LYS B N 1
ATOM 3636 C CA . LYS B 1 135 ? -2.549 18.625 26.984 1 97.81 135 LYS B CA 1
ATOM 3637 C C . LYS B 1 135 ? -1.107 18.422 26.531 1 97.81 135 LYS B C 1
ATOM 3639 O O . LYS B 1 135 ? -0.75 17.344 26.047 1 97.81 135 LYS B O 1
ATOM 3644 N N . VAL B 1 136 ? -0.286 19.469 26.672 1 97.94 136 VAL B N 1
ATOM 3645 C CA . VAL B 1 136 ? 1.129 19.391 26.328 1 97.94 136 VAL B CA 1
ATOM 3646 C C . VAL B 1 136 ? 1.979 19.703 27.547 1 97.94 136 VAL B C 1
ATOM 3648 O O . VAL B 1 136 ? 1.447 19.953 28.641 1 97.94 136 VAL B O 1
ATOM 3651 N N . ALA B 1 137 ? 3.289 19.578 27.438 1 96.31 137 ALA B N 1
ATOM 3652 C CA . ALA B 1 137 ? 4.199 19.812 28.562 1 96.31 137 ALA B CA 1
ATOM 3653 C C . ALA B 1 137 ? 4.074 21.25 29.062 1 96.31 137 ALA B C 1
ATOM 3655 O O . ALA B 1 137 ? 3.891 22.172 28.281 1 96.31 137 ALA B O 1
ATOM 3656 N N . ASP B 1 138 ? 4.266 21.438 30.328 1 96.06 138 ASP B N 1
ATOM 3657 C CA . ASP B 1 138 ? 4.113 22.75 30.953 1 96.06 138 ASP B CA 1
ATOM 3658 C C . ASP B 1 138 ? 5.16 23.734 30.438 1 96.06 138 ASP B C 1
ATOM 3660 O O . ASP B 1 138 ? 4.918 24.938 30.391 1 96.06 138 ASP B O 1
ATOM 3664 N N . ASP B 1 139 ? 6.227 23.266 30.031 1 96.94 139 ASP B N 1
ATOM 3665 C CA . ASP B 1 139 ? 7.305 24.141 29.609 1 96.94 139 ASP B CA 1
ATOM 3666 C C . ASP B 1 139 ? 7.355 24.266 28.078 1 96.94 139 ASP B C 1
ATOM 3668 O O . ASP B 1 139 ? 8.312 24.812 27.531 1 96.94 139 ASP B O 1
ATOM 3672 N N . ALA B 1 140 ? 6.344 23.734 27.438 1 96.25 140 ALA B N 1
ATOM 3673 C CA . ALA B 1 140 ? 6.344 23.766 25.984 1 96.25 140 ALA B CA 1
ATOM 3674 C C . ALA B 1 140 ? 6.172 25.188 25.453 1 96.25 140 ALA B C 1
ATOM 3676 O O . ALA B 1 140 ? 5.422 25.984 26.031 1 96.25 140 ALA B O 1
ATOM 3677 N N . ASP B 1 141 ? 6.926 25.531 24.422 1 97.56 141 ASP B N 1
ATOM 3678 C CA . ASP B 1 141 ? 6.695 26.75 23.672 1 97.56 141 ASP B CA 1
ATOM 3679 C C . ASP B 1 141 ? 5.434 26.656 22.812 1 97.56 141 ASP B C 1
ATOM 3681 O O . ASP B 1 141 ? 5.391 25.875 21.844 1 97.56 141 ASP B O 1
ATOM 3685 N N . LEU B 1 142 ? 4.449 27.438 23.109 1 98.31 142 LEU B N 1
ATOM 3686 C CA . LEU B 1 142 ? 3.135 27.312 22.484 1 98.31 142 LEU B CA 1
ATOM 3687 C C . LEU B 1 142 ? 3.197 27.656 21 1 98.31 142 LEU B C 1
ATOM 3689 O O . LEU B 1 142 ? 2.375 27.188 20.203 1 98.31 142 LEU B O 1
ATOM 3693 N N . SER B 1 143 ? 4.16 28.5 20.578 1 98.25 143 SER B N 1
ATOM 3694 C CA . SER B 1 143 ? 4.344 28.719 19.141 1 98.25 143 SER B CA 1
ATOM 3695 C C . SER B 1 143 ? 4.77 27.438 18.438 1 98.25 143 SER B C 1
ATOM 3697 O O . SER B 1 143 ? 4.367 27.188 17.297 1 98.25 143 SER B O 1
ATOM 3699 N N . HIS B 1 144 ? 5.582 26.625 19.109 1 98.38 144 HIS B N 1
ATOM 3700 C CA . HIS B 1 144 ? 5.957 25.328 18.547 1 98.38 144 HIS B CA 1
ATOM 3701 C C . HIS B 1 144 ? 4.777 24.359 18.562 1 98.38 144 HIS B C 1
ATOM 3703 O O . HIS B 1 144 ? 4.555 23.641 17.578 1 98.38 144 HIS B O 1
ATOM 3709 N N . ILE B 1 145 ? 3.957 24.406 19.625 1 98.5 145 ILE B N 1
ATOM 3710 C CA . ILE B 1 145 ? 2.826 23.5 19.797 1 98.5 145 ILE B CA 1
ATOM 3711 C C . ILE B 1 145 ? 1.768 23.797 18.734 1 98.5 145 ILE B C 1
ATOM 3713 O O . ILE B 1 145 ? 1.041 22.891 18.312 1 98.5 145 ILE B O 1
ATOM 3717 N N . SER B 1 146 ? 1.712 25.047 18.234 1 98.44 146 SER B N 1
ATOM 3718 C CA . SER B 1 146 ? 0.752 25.391 17.188 1 98.44 146 SER B CA 1
ATOM 3719 C C . SER B 1 146 ? 1.021 24.594 15.914 1 98.44 146 SER B C 1
ATOM 3721 O O . SER B 1 146 ? 0.158 24.516 15.039 1 98.44 146 SER B O 1
ATOM 3723 N N . ILE B 1 147 ? 2.188 23.984 15.781 1 98.31 147 ILE B N 1
ATOM 3724 C CA . ILE B 1 147 ? 2.568 23.219 14.602 1 98.31 147 ILE B CA 1
ATOM 3725 C C . ILE B 1 147 ? 2.17 21.75 14.789 1 98.31 147 ILE B C 1
ATOM 3727 O O . ILE B 1 147 ? 2.566 20.891 14 1 98.31 147 ILE B O 1
ATOM 3731 N N . THR B 1 148 ? 1.321 21.469 15.766 1 98.44 148 THR B N 1
ATOM 3732 C CA . THR B 1 148 ? 0.918 20.109 16.078 1 98.44 148 THR B CA 1
ATOM 3733 C C . THR B 1 148 ? 0.133 19.5 14.914 1 98.44 148 THR B C 1
ATOM 3735 O O . THR B 1 148 ? 0.385 18.359 14.508 1 98.44 148 THR B O 1
ATOM 3738 N N . GLU B 1 149 ? -0.777 20.25 14.398 1 97.69 149 GLU B N 1
ATOM 3739 C CA . GLU B 1 149 ? -1.632 19.719 13.344 1 97.69 149 GLU B CA 1
ATOM 3740 C C . GLU B 1 149 ? -0.812 19.312 12.125 1 97.69 149 GLU B C 1
ATOM 3742 O O . GLU B 1 149 ? -0.911 18.172 11.648 1 97.69 149 GLU B O 1
ATOM 3747 N N . PRO B 1 150 ? 0.045 20.172 11.57 1 97.69 150 PRO B N 1
ATOM 3748 C CA . PRO B 1 150 ? 0.849 19.734 10.422 1 97.69 150 PRO B CA 1
ATOM 3749 C C . PRO B 1 150 ? 1.802 18.594 10.773 1 97.69 150 PRO B C 1
ATOM 3751 O O . PRO B 1 150 ? 2.043 17.719 9.945 1 97.69 150 PRO B O 1
ATOM 3754 N N . LEU B 1 151 ? 2.373 18.594 11.984 1 98.5 151 LEU B N 1
ATOM 3755 C CA . LEU B 1 151 ? 3.211 17.469 12.391 1 98.5 151 LEU B CA 1
ATOM 3756 C C . LEU B 1 151 ? 2.404 16.188 12.43 1 98.5 151 LEU B C 1
ATOM 3758 O O . LEU B 1 151 ? 2.893 15.125 12.023 1 98.5 151 LEU B O 1
ATOM 3762 N N . ALA B 1 152 ? 1.167 16.297 12.969 1 98.31 152 ALA B N 1
ATOM 3763 C CA . ALA B 1 152 ? 0.297 15.125 13.023 1 98.31 152 ALA B CA 1
ATOM 3764 C C . ALA B 1 152 ? 0.032 14.562 11.633 1 98.31 152 ALA B C 1
ATOM 3766 O O . ALA B 1 152 ? -0.007 13.352 11.438 1 98.31 152 ALA B O 1
ATOM 3767 N N . CYS B 1 153 ? -0.165 15.43 10.672 1 97.88 153 CYS B N 1
ATOM 3768 C CA . CYS B 1 153 ? -0.343 15 9.289 1 97.88 153 CYS B CA 1
ATOM 3769 C C . CYS B 1 153 ? 0.871 14.219 8.797 1 97.88 153 CYS B C 1
ATOM 3771 O O . CYS B 1 153 ? 0.726 13.188 8.148 1 97.88 153 CYS B O 1
ATOM 3773 N N . CYS B 1 154 ? 2.074 14.695 9.109 1 98.62 154 CYS B N 1
ATOM 3774 C CA . CYS B 1 154 ? 3.303 14.039 8.68 1 98.62 154 CYS B CA 1
ATOM 3775 C C . CYS B 1 154 ? 3.49 12.711 9.414 1 98.62 154 CYS B C 1
ATOM 3777 O O . CYS B 1 154 ? 4.02 11.758 8.844 1 98.62 154 CYS B O 1
ATOM 3779 N N . VAL B 1 155 ? 3.074 12.695 10.727 1 98.38 155 VAL B N 1
ATOM 3780 C CA . VAL B 1 155 ? 3.129 11.445 11.477 1 98.38 155 VAL B CA 1
ATOM 3781 C C . VAL B 1 155 ? 2.287 10.383 10.773 1 98.38 155 VAL B C 1
ATOM 3783 O O . VAL B 1 155 ? 2.74 9.258 10.57 1 98.38 155 VAL B O 1
ATOM 3786 N N . HIS B 1 156 ? 1.083 10.797 10.375 1 98.12 156 HIS B N 1
ATOM 3787 C CA . HIS B 1 156 ? 0.221 9.867 9.656 1 98.12 156 HIS B CA 1
ATOM 3788 C C . HIS B 1 156 ? 0.882 9.398 8.359 1 98.12 156 HIS B C 1
ATOM 3790 O O . HIS B 1 156 ? 0.843 8.203 8.039 1 98.12 156 HIS B O 1
ATOM 3796 N N . SER B 1 157 ? 1.474 10.273 7.664 1 98.31 157 SER B N 1
ATOM 3797 C CA . SER B 1 157 ? 2.143 9.984 6.398 1 98.31 157 SER B CA 1
ATOM 3798 C C . SER B 1 157 ? 3.293 9 6.594 1 98.31 157 SER B C 1
ATOM 3800 O O . SER B 1 157 ? 3.418 8.031 5.848 1 98.31 157 SER B O 1
ATOM 3802 N N . ILE B 1 158 ? 4.152 9.289 7.59 1 97.56 158 ILE B N 1
ATOM 3803 C CA . ILE B 1 158 ? 5.309 8.453 7.883 1 97.56 158 ILE B CA 1
ATOM 3804 C C . ILE B 1 158 ? 4.848 7.039 8.234 1 97.56 158 ILE B C 1
ATOM 3806 O O . ILE B 1 158 ? 5.484 6.055 7.848 1 97.56 158 ILE B O 1
ATOM 3810 N N . GLU B 1 159 ? 3.768 6.965 8.984 1 95.81 159 GLU B N 1
ATOM 3811 C CA . GLU B 1 159 ? 3.225 5.648 9.312 1 95.81 159 GLU B CA 1
ATOM 3812 C C . GLU B 1 159 ? 2.781 4.91 8.055 1 95.81 159 GLU B C 1
ATOM 3814 O O . GLU B 1 159 ? 2.977 3.695 7.941 1 95.81 159 GLU B O 1
ATOM 3819 N N . ASN B 1 160 ? 2.188 5.625 7.117 1 96.25 160 ASN B N 1
ATOM 3820 C CA . ASN B 1 160 ? 1.775 5.008 5.863 1 96.25 160 ASN B CA 1
ATOM 3821 C C . ASN B 1 160 ? 2.979 4.602 5.016 1 96.25 160 ASN B C 1
ATOM 3823 O O . ASN B 1 160 ? 2.859 3.754 4.129 1 96.25 160 ASN B O 1
ATOM 3827 N N . GLY B 1 161 ? 4.137 5.262 5.23 1 96.88 161 GLY B N 1
ATOM 3828 C CA . GLY B 1 161 ? 5.359 4.93 4.52 1 96.88 161 GLY B CA 1
ATOM 3829 C C . GLY B 1 161 ? 5.98 3.619 4.973 1 96.88 161 GLY B C 1
ATOM 3830 O O . GLY B 1 161 ? 6.789 3.027 4.254 1 96.88 161 GLY B O 1
ATOM 3831 N N . LYS B 1 162 ? 5.656 3.146 6.199 1 96.44 162 LYS B N 1
ATOM 3832 C CA . LYS B 1 162 ? 6.105 1.882 6.77 1 96.44 162 LYS B CA 1
ATOM 3833 C C . LYS B 1 162 ? 7.629 1.781 6.754 1 96.44 162 LYS B C 1
ATOM 3835 O O . LYS B 1 162 ? 8.188 0.779 6.301 1 96.44 162 LYS B O 1
ATOM 3840 N N . ILE B 1 163 ? 8.273 2.83 7.199 1 95.44 163 ILE B N 1
ATOM 3841 C CA . ILE B 1 163 ? 9.734 2.904 7.23 1 95.44 163 ILE B CA 1
ATOM 3842 C C . ILE B 1 163 ? 10.281 1.907 8.25 1 95.44 163 ILE B C 1
ATOM 3844 O O . ILE B 1 163 ? 9.766 1.813 9.367 1 95.44 163 ILE B O 1
ATOM 3848 N N . GLU B 1 164 ? 11.266 1.107 7.891 1 92.44 164 GLU B N 1
ATOM 3849 C CA . GLU B 1 164 ? 12 0.234 8.797 1 92.44 164 GLU B CA 1
ATOM 3850 C C . GLU B 1 164 ? 13.414 0.765 9.047 1 92.44 164 GLU B C 1
ATOM 3852 O O . GLU B 1 164 ? 13.906 1.606 8.297 1 92.44 164 GLU B O 1
ATOM 3857 N N . LEU B 1 165 ? 13.984 0.271 10.117 1 92.88 165 LEU B N 1
ATOM 3858 C CA . LEU B 1 165 ? 15.352 0.645 10.453 1 92.88 165 LEU B CA 1
ATOM 3859 C C . LEU B 1 165 ? 16.297 0.367 9.289 1 92.88 165 LEU B C 1
ATOM 3861 O O . LEU B 1 165 ? 16.25 -0.713 8.695 1 92.88 165 LEU B O 1
ATOM 3865 N N . GLY B 1 166 ? 17.047 1.408 8.922 1 94 166 GLY B N 1
ATOM 3866 C CA . GLY B 1 166 ? 18.078 1.236 7.906 1 94 166 GLY B CA 1
ATOM 3867 C C . GLY B 1 166 ? 17.578 1.51 6.5 1 94 166 GLY B C 1
ATOM 3868 O O . GLY B 1 166 ? 18.359 1.49 5.543 1 94 166 GLY B O 1
ATOM 3869 N N . ASN B 1 167 ? 16.234 1.788 6.312 1 96.94 167 ASN B N 1
ATOM 3870 C CA . ASN B 1 167 ? 15.672 2.07 4.996 1 96.94 167 ASN B CA 1
ATOM 3871 C C . ASN B 1 167 ? 16.297 3.32 4.379 1 96.94 167 ASN B C 1
ATOM 3873 O O . ASN B 1 167 ? 16.672 4.25 5.094 1 96.94 167 ASN B O 1
ATOM 3877 N N . ASP B 1 168 ? 16.422 3.32 3.09 1 98.12 168 ASP B N 1
ATOM 3878 C CA . ASP B 1 168 ? 16.656 4.535 2.318 1 98.12 168 ASP B CA 1
ATOM 3879 C C . ASP B 1 168 ? 15.336 5.27 2.037 1 98.12 168 ASP B C 1
ATOM 3881 O O . ASP B 1 168 ? 14.461 4.738 1.357 1 98.12 168 ASP B O 1
ATOM 3885 N N . VAL B 1 169 ? 15.25 6.512 2.518 1 98.81 169 VAL B N 1
ATOM 3886 C CA . VAL B 1 169 ? 14.016 7.281 2.398 1 98.81 169 VAL B CA 1
ATOM 3887 C C . VAL B 1 169 ? 14.289 8.586 1.647 1 98.81 169 VAL B C 1
ATOM 3889 O O . VAL B 1 169 ? 15.266 9.281 1.934 1 98.81 169 VAL B O 1
ATOM 3892 N N . VAL B 1 170 ? 13.461 8.867 0.628 1 98.94 170 VAL B N 1
ATOM 3893 C CA . VAL B 1 170 ? 13.578 10.109 -0.129 1 98.94 170 VAL B CA 1
ATOM 3894 C C . VAL B 1 170 ? 12.438 11.047 0.247 1 98.94 170 VAL B C 1
ATOM 3896 O O . VAL B 1 170 ? 11.281 10.625 0.358 1 98.94 170 VAL B O 1
ATOM 3899 N N . VAL B 1 171 ? 12.711 12.266 0.485 1 98.88 171 VAL B N 1
ATOM 3900 C CA . VAL B 1 171 ? 11.727 13.328 0.654 1 98.88 171 VAL B CA 1
ATOM 3901 C C . VAL B 1 171 ? 11.883 14.359 -0.459 1 98.88 171 VAL B C 1
ATOM 3903 O O . VAL B 1 171 ? 12.945 14.969 -0.602 1 98.88 171 VAL B O 1
ATOM 3906 N N . ILE B 1 172 ? 10.82 14.516 -1.266 1 98.69 172 ILE B N 1
ATOM 3907 C CA . ILE B 1 172 ? 10.828 15.469 -2.375 1 98.69 172 ILE B CA 1
ATOM 3908 C C . ILE B 1 172 ? 10.148 16.766 -1.95 1 98.69 172 ILE B C 1
ATOM 3910 O O . ILE B 1 172 ? 8.945 16.781 -1.681 1 98.69 172 ILE B O 1
ATOM 3914 N N . GLY B 1 173 ? 10.883 17.875 -1.958 1 97.75 173 GLY B N 1
ATOM 3915 C CA . GLY B 1 173 ? 10.367 19.156 -1.52 1 97.75 173 GLY B CA 1
ATOM 3916 C C . GLY B 1 173 ? 10.609 19.422 -0.047 1 97.75 173 GLY B C 1
ATOM 3917 O O . GLY B 1 173 ? 10.258 18.609 0.806 1 97.75 173 GLY B O 1
ATOM 3918 N N . ILE B 1 174 ? 11.25 20.641 0.163 1 97.38 174 ILE B N 1
ATOM 3919 C CA . ILE B 1 174 ? 11.602 20.938 1.548 1 97.38 174 ILE B CA 1
ATOM 3920 C C . ILE B 1 174 ? 10.875 22.203 1.994 1 97.38 174 ILE B C 1
ATOM 3922 O O . ILE B 1 174 ? 11.516 23.172 2.406 1 97.38 174 ILE B O 1
ATOM 3926 N N . GLY B 1 175 ? 9.539 22.203 1.852 1 96.38 175 GLY B N 1
ATOM 3927 C CA . GLY B 1 175 ? 8.711 23.078 2.662 1 96.38 175 GLY B CA 1
ATOM 3928 C C . GLY B 1 175 ? 8.578 22.625 4.102 1 96.38 175 GLY B C 1
ATOM 3929 O O . GLY B 1 175 ? 9.391 21.828 4.578 1 96.38 175 GLY B O 1
ATOM 3930 N N . ILE B 1 176 ? 7.59 23.141 4.762 1 96.44 176 ILE B N 1
ATOM 3931 C CA . ILE B 1 176 ? 7.441 22.766 6.16 1 96.44 176 ILE B CA 1
ATOM 3932 C C . ILE B 1 176 ? 7.129 21.266 6.258 1 96.44 176 ILE B C 1
ATOM 3934 O O . ILE B 1 176 ? 7.668 20.562 7.125 1 96.44 176 ILE B O 1
ATOM 3938 N N . MET B 1 177 ? 6.301 20.75 5.371 1 97.69 177 MET B N 1
ATOM 3939 C CA . MET B 1 177 ? 5.914 19.344 5.43 1 97.69 177 MET B CA 1
ATOM 3940 C C . MET B 1 177 ? 7.105 18.438 5.125 1 97.69 177 MET B C 1
ATOM 3942 O O . MET B 1 177 ? 7.309 17.438 5.801 1 97.69 177 MET B O 1
ATOM 3946 N N . GLY B 1 178 ? 7.852 18.797 4.094 1 98.44 178 GLY B N 1
ATOM 3947 C CA . GLY B 1 178 ? 9.055 18.031 3.801 1 98.44 178 GLY B CA 1
ATOM 3948 C C . GLY B 1 178 ? 10.047 18.016 4.945 1 98.44 178 GLY B C 1
ATOM 3949 O O . GLY B 1 178 ? 10.625 16.969 5.262 1 98.44 178 GLY B O 1
ATOM 3950 N N . ALA B 1 179 ? 10.266 19.172 5.543 1 98.5 179 ALA B N 1
ATOM 3951 C CA . ALA B 1 179 ? 11.188 19.281 6.672 1 98.5 179 ALA B CA 1
ATOM 3952 C C . ALA B 1 179 ? 10.758 18.391 7.824 1 98.5 179 ALA B C 1
ATOM 3954 O O . ALA B 1 179 ? 11.586 17.719 8.445 1 98.5 179 ALA B O 1
ATOM 3955 N N . LEU B 1 180 ? 9.469 18.375 8.086 1 98.69 180 LEU B N 1
ATOM 3956 C CA . LEU B 1 180 ? 8.945 17.531 9.156 1 98.69 180 LEU B CA 1
ATOM 3957 C C . LEU B 1 180 ? 9.094 16.047 8.797 1 98.69 180 LEU B C 1
ATOM 3959 O O . LEU B 1 180 ? 9.422 15.234 9.664 1 98.69 180 LEU B O 1
ATOM 3963 N N . HIS B 1 181 ? 8.898 15.68 7.539 1 98.81 181 HIS B N 1
ATOM 3964 C CA . HIS B 1 181 ? 9.086 14.305 7.094 1 98.81 181 HIS B CA 1
ATOM 3965 C C . HIS B 1 181 ? 10.523 13.844 7.332 1 98.81 181 HIS B C 1
ATOM 3967 O O . HIS B 1 181 ? 10.758 12.703 7.73 1 98.81 181 HIS B O 1
ATOM 3973 N N . ILE B 1 182 ? 11.492 14.734 7.047 1 98.75 182 ILE B N 1
ATOM 3974 C CA . ILE B 1 182 ? 12.898 14.391 7.223 1 98.75 182 ILE B CA 1
ATOM 3975 C C . ILE B 1 182 ? 13.164 14.008 8.68 1 98.75 182 ILE B C 1
ATOM 3977 O O . ILE B 1 182 ? 13.734 12.953 8.961 1 98.75 182 ILE B O 1
ATOM 3981 N N . GLN B 1 183 ? 12.719 14.82 9.594 1 98.62 183 GLN B N 1
ATOM 3982 C CA . GLN B 1 183 ? 12.953 14.547 11.008 1 98.62 183 GLN B CA 1
ATOM 3983 C C . GLN B 1 183 ? 12.305 13.234 11.43 1 98.62 183 GLN B C 1
ATOM 3985 O O . GLN B 1 183 ? 12.914 12.43 12.133 1 98.62 183 GLN B O 1
ATOM 3990 N N . LEU B 1 184 ? 11.055 13.047 11.023 1 98.69 184 LEU B N 1
ATOM 3991 C CA . LEU B 1 184 ? 10.328 11.852 11.422 1 98.69 184 LEU B CA 1
ATOM 3992 C C . LEU B 1 184 ? 10.969 10.602 10.828 1 98.69 184 LEU B C 1
ATOM 3994 O O . LEU B 1 184 ? 11.055 9.562 11.492 1 98.69 184 LEU B O 1
ATOM 3998 N N . ALA B 1 185 ? 11.383 10.664 9.539 1 98.56 185 ALA B N 1
ATOM 3999 C CA . ALA B 1 185 ? 12.062 9.531 8.914 1 98.56 185 ALA B CA 1
ATOM 4000 C C . ALA B 1 185 ? 13.352 9.188 9.656 1 98.56 185 ALA B C 1
ATOM 4002 O O . ALA B 1 185 ? 13.68 8.008 9.836 1 98.56 185 ALA B O 1
ATOM 4003 N N . LYS B 1 186 ? 14.102 10.195 10.086 1 97.69 186 LYS B N 1
ATOM 4004 C CA . LYS B 1 186 ? 15.312 9.977 10.867 1 97.69 186 LYS B CA 1
ATOM 4005 C C . LYS B 1 186 ? 14.992 9.273 12.188 1 97.69 186 LYS B C 1
ATOM 4007 O O . LYS B 1 186 ? 15.734 8.383 12.609 1 97.69 186 LYS B O 1
ATOM 4012 N N . LEU B 1 187 ? 13.945 9.68 12.836 1 95.81 187 LEU B N 1
ATOM 4013 C CA . LEU B 1 187 ? 13.539 9.07 14.094 1 95.81 187 LEU B CA 1
ATOM 4014 C C . LEU B 1 187 ? 13.195 7.598 13.898 1 95.81 187 LEU B C 1
ATOM 4016 O O . LEU B 1 187 ? 13.281 6.805 14.844 1 95.81 187 LEU B O 1
ATOM 4020 N N . LYS B 1 188 ? 12.828 7.203 12.672 1 96.06 188 LYS B N 1
ATOM 4021 C CA . LYS B 1 188 ? 12.531 5.809 12.359 1 96.06 188 LYS B CA 1
ATOM 4022 C C . LYS B 1 188 ? 13.805 5.039 12 1 96.06 188 LYS B C 1
ATOM 4024 O O . LYS B 1 188 ? 13.742 3.861 11.648 1 96.06 188 LYS B O 1
ATOM 4029 N N . GLY B 1 189 ? 14.984 5.711 12.039 1 95.31 189 GLY B N 1
ATOM 4030 C CA . GLY B 1 189 ? 16.266 5.051 11.805 1 95.31 189 GLY B CA 1
ATOM 4031 C C . GLY B 1 189 ? 16.625 4.953 10.336 1 95.31 189 GLY B C 1
ATOM 4032 O O . GLY B 1 189 ? 17.406 4.094 9.945 1 95.31 189 GLY B O 1
ATOM 4033 N N . ALA B 1 190 ? 16.047 5.816 9.469 1 97.44 190 ALA B N 1
ATOM 4034 C CA . ALA B 1 190 ? 16.281 5.758 8.031 1 97.44 190 ALA B CA 1
ATOM 4035 C C . ALA B 1 190 ? 17.484 6.59 7.625 1 97.44 190 ALA B C 1
ATOM 4037 O O . ALA B 1 190 ? 17.875 7.52 8.336 1 97.44 190 ALA B O 1
ATOM 4038 N N . ARG B 1 191 ? 18.188 6.223 6.574 1 97.31 191 ARG B N 1
ATOM 4039 C CA . ARG B 1 191 ? 19.031 7.133 5.801 1 97.31 191 ARG B CA 1
ATOM 4040 C C . ARG B 1 191 ? 18.188 8.023 4.898 1 97.31 191 ARG B C 1
ATOM 4042 O O . ARG B 1 191 ? 17.531 7.539 3.973 1 97.31 191 ARG B O 1
ATOM 4049 N N . VAL B 1 192 ? 18.172 9.352 5.117 1 98.81 192 VAL B N 1
ATOM 4050 C CA . VAL B 1 192 ? 17.219 10.242 4.465 1 98.81 192 VAL B CA 1
ATOM 4051 C C . VAL B 1 192 ? 17.922 11.039 3.367 1 98.81 192 VAL B C 1
ATOM 4053 O O . VAL B 1 192 ? 18.953 11.672 3.613 1 98.81 192 VAL B O 1
ATOM 4056 N N . ILE B 1 193 ? 17.406 10.977 2.166 1 98.81 193 ILE B N 1
ATOM 4057 C CA . ILE B 1 193 ? 17.844 11.734 0.995 1 98.81 193 ILE B CA 1
ATOM 4058 C C . ILE B 1 193 ? 16.828 12.828 0.683 1 98.81 193 ILE B C 1
ATOM 4060 O O . ILE B 1 193 ? 15.664 12.531 0.379 1 98.81 193 ILE B O 1
ATOM 4064 N N . ALA B 1 194 ? 17.219 14.094 0.746 1 98.81 194 ALA B N 1
ATOM 4065 C CA . ALA B 1 194 ? 16.344 15.219 0.464 1 98.81 194 ALA B CA 1
ATOM 4066 C C . ALA B 1 194 ? 16.547 15.742 -0.954 1 98.81 194 ALA B C 1
ATOM 4068 O O . ALA B 1 194 ? 17.688 16 -1.363 1 98.81 194 ALA B O 1
ATOM 4069 N N . CYS B 1 195 ? 15.484 15.852 -1.706 1 98.69 195 CYS B N 1
ATOM 4070 C CA . CYS B 1 195 ? 15.508 16.422 -3.051 1 98.69 195 CYS B CA 1
ATOM 4071 C C . CYS B 1 195 ? 14.82 17.781 -3.082 1 98.69 195 CYS B C 1
ATOM 4073 O O . CYS B 1 195 ? 13.656 17.906 -2.699 1 98.69 195 CYS B O 1
ATOM 4075 N N . GLU B 1 196 ? 15.484 18.797 -3.525 1 97.88 196 GLU B N 1
ATOM 4076 C CA . GLU B 1 196 ? 15.008 20.172 -3.51 1 97.88 196 GLU B CA 1
ATOM 4077 C C . GLU B 1 196 ? 15.766 21.031 -4.516 1 97.88 196 GLU B C 1
ATOM 4079 O O . GLU B 1 196 ? 16.938 20.781 -4.793 1 97.88 196 GLU B O 1
ATOM 4084 N N . LEU B 1 197 ? 15.047 22.016 -5.109 1 95.81 197 LEU B N 1
ATOM 4085 C CA . LEU B 1 197 ? 15.641 22.906 -6.098 1 95.81 197 LEU B CA 1
ATOM 4086 C C . LEU B 1 197 ? 16.422 24.031 -5.418 1 95.81 197 LEU B C 1
ATOM 4088 O O . LEU B 1 197 ? 17.469 24.453 -5.922 1 95.81 197 LEU B O 1
ATOM 4092 N N . ASP B 1 198 ? 15.938 24.547 -4.266 1 96.19 198 ASP B N 1
ATOM 4093 C CA . ASP B 1 198 ? 16.453 25.734 -3.602 1 96.19 198 ASP B CA 1
ATOM 4094 C C . ASP B 1 198 ? 17.562 25.391 -2.613 1 96.19 198 ASP B C 1
ATOM 4096 O O . ASP B 1 198 ? 17.344 24.625 -1.669 1 96.19 198 ASP B O 1
ATOM 4100 N N . GLU B 1 199 ? 18.688 25.984 -2.793 1 96.75 199 GLU B N 1
ATOM 4101 C CA . GLU B 1 199 ? 19.844 25.688 -1.947 1 96.75 199 GLU B CA 1
ATOM 4102 C C . GLU B 1 199 ? 19.578 26.078 -0.495 1 96.75 199 GLU B C 1
ATOM 4104 O O . GLU B 1 199 ? 20.047 25.391 0.426 1 96.75 199 GLU B O 1
ATOM 4109 N N . LYS B 1 200 ? 18.891 27.125 -0.309 1 96.56 200 LYS B N 1
ATOM 4110 C CA . LYS B 1 200 ? 18.578 27.547 1.052 1 96.56 200 LYS B CA 1
ATOM 4111 C C . LYS B 1 200 ? 17.703 26.516 1.759 1 96.56 200 LYS B C 1
ATOM 4113 O O . LYS B 1 200 ? 17.891 26.25 2.949 1 96.56 200 LYS B O 1
ATOM 4118 N N . ARG B 1 201 ? 16.797 25.953 1.045 1 97 201 ARG B N 1
ATOM 4119 C CA . ARG B 1 201 ? 15.922 24.938 1.622 1 97 201 ARG B CA 1
ATOM 4120 C C . ARG B 1 201 ? 16.688 23.641 1.855 1 97 201 ARG B C 1
ATOM 4122 O O . ARG B 1 201 ? 16.375 22.891 2.791 1 97 201 ARG B O 1
ATOM 4129 N N . LEU B 1 202 ? 17.672 23.375 1.007 1 98.12 202 LEU B N 1
ATOM 4130 C CA . LEU B 1 202 ? 18.531 22.203 1.239 1 98.12 202 LEU B CA 1
ATOM 4131 C C . LEU B 1 202 ? 19.297 22.359 2.543 1 98.12 202 LEU B C 1
ATOM 4133 O O . LEU B 1 202 ? 19.547 21.375 3.246 1 98.12 202 LEU B O 1
ATOM 4137 N N . GLU B 1 203 ? 19.703 23.609 2.838 1 97.75 203 GLU B N 1
ATOM 4138 C CA . GLU B 1 203 ? 20.359 23.844 4.117 1 97.75 203 GLU B CA 1
ATOM 4139 C C . GLU B 1 203 ? 19.438 23.531 5.285 1 97.75 203 GLU B C 1
ATOM 4141 O O . GLU B 1 203 ? 19.859 23 6.305 1 97.75 203 GLU B O 1
ATOM 4146 N N . VAL B 1 204 ? 18.188 23.906 5.133 1 97.69 204 VAL B N 1
ATOM 4147 C CA . VAL B 1 204 ? 17.203 23.578 6.148 1 97.69 204 VAL B CA 1
ATOM 4148 C C . VAL B 1 204 ? 17.062 22.062 6.266 1 97.69 204 VAL B C 1
ATOM 4150 O O . VAL B 1 204 ? 17.016 21.516 7.375 1 97.69 204 VAL B O 1
ATOM 4153 N N . ALA B 1 205 ? 17.047 21.359 5.129 1 98.5 205 ALA B N 1
ATOM 4154 C CA . ALA B 1 205 ? 16.969 19.891 5.129 1 98.5 205 ALA B CA 1
ATOM 4155 C C . ALA B 1 205 ? 18.094 19.281 5.938 1 98.5 205 ALA B C 1
ATOM 4157 O O . ALA B 1 205 ? 17.891 18.344 6.711 1 98.5 205 ALA B O 1
ATOM 4158 N N . LYS B 1 206 ? 19.25 19.797 5.746 1 98.25 206 LYS B N 1
ATOM 4159 C CA . LYS B 1 206 ? 20.422 19.328 6.488 1 98.25 206 LYS B CA 1
ATOM 4160 C C . LYS B 1 206 ? 20.219 19.516 7.988 1 98.25 206 LYS B C 1
ATOM 4162 O O . LYS B 1 206 ? 20.5 18.609 8.773 1 98.25 206 LYS B O 1
ATOM 4167 N N . LYS B 1 207 ? 19.734 20.672 8.352 1 97.56 207 LYS B N 1
ATOM 4168 C CA . LYS B 1 207 ? 19.5 20.969 9.758 1 97.56 207 LYS B CA 1
ATOM 4169 C C . LYS B 1 207 ? 18.453 20.031 10.344 1 97.56 207 LYS B C 1
ATOM 4171 O O . LYS B 1 207 ? 18.469 19.719 11.539 1 97.56 207 LYS B O 1
ATOM 4176 N N . MET B 1 208 ? 17.516 19.609 9.492 1 97.88 208 MET B N 1
ATOM 4177 C CA . MET B 1 208 ? 16.453 18.719 9.938 1 97.88 208 MET B CA 1
ATOM 4178 C C . MET B 1 208 ? 16.953 17.281 10.047 1 97.88 208 MET B C 1
ATOM 4180 O O . MET B 1 208 ? 16.234 16.406 10.539 1 97.88 208 MET B O 1
ATOM 4184 N N . GLY B 1 209 ? 18.141 16.953 9.5 1 97.88 209 GLY B N 1
ATOM 4185 C CA . GLY B 1 209 ? 18.75 15.648 9.719 1 97.88 209 GLY B CA 1
ATOM 4186 C C . GLY B 1 209 ? 18.969 14.867 8.43 1 97.88 209 GLY B C 1
ATOM 4187 O O . GLY B 1 209 ? 19.438 13.727 8.469 1 97.88 209 GLY B O 1
ATOM 4188 N N . ALA B 1 210 ? 18.672 15.43 7.281 1 98.56 210 ALA B N 1
ATOM 4189 C CA . ALA B 1 210 ? 18.891 14.711 6.027 1 98.56 210 ALA B CA 1
ATOM 4190 C C . ALA B 1 210 ? 20.344 14.289 5.891 1 98.56 210 ALA B C 1
ATOM 4192 O O . ALA B 1 210 ? 21.266 15.047 6.223 1 98.56 210 ALA B O 1
ATOM 4193 N N . ASP B 1 211 ? 20.594 13.086 5.449 1 98.38 211 ASP B N 1
ATOM 4194 C CA . ASP B 1 211 ? 21.938 12.547 5.305 1 98.38 211 ASP B CA 1
ATOM 4195 C C . ASP B 1 211 ? 22.562 12.945 3.965 1 98.38 211 ASP B C 1
ATOM 4197 O O . ASP B 1 211 ? 23.766 13.125 3.857 1 98.38 211 ASP B O 1
ATOM 4201 N N . ILE B 1 212 ? 21.734 13.016 2.957 1 98.56 212 ILE B N 1
ATOM 4202 C CA . ILE B 1 212 ? 22.188 13.352 1.606 1 98.56 212 ILE B CA 1
ATOM 4203 C C . ILE B 1 212 ? 21.266 14.422 1.017 1 98.56 212 ILE B C 1
ATOM 4205 O O . ILE B 1 212 ? 20.047 14.375 1.185 1 98.56 212 ILE B O 1
ATOM 4209 N N . LEU B 1 213 ? 21.859 15.422 0.376 1 98.75 213 LEU B N 1
ATOM 4210 C CA . LEU B 1 213 ? 21.125 16.5 -0.284 1 98.75 213 LEU B CA 1
ATOM 4211 C C . LEU B 1 213 ? 21.281 16.422 -1.798 1 98.75 213 LEU B C 1
ATOM 4213 O O . LEU B 1 213 ? 22.406 16.312 -2.301 1 98.75 213 LEU B O 1
ATOM 4217 N N . ILE B 1 214 ? 20.188 16.375 -2.525 1 98.56 214 ILE B N 1
ATOM 4218 C CA . ILE B 1 214 ? 20.188 16.391 -3.982 1 98.56 214 ILE B CA 1
ATOM 4219 C C . ILE B 1 214 ? 19.531 17.672 -4.484 1 98.56 214 ILE B C 1
ATOM 4221 O O . ILE B 1 214 ? 18.359 17.922 -4.207 1 98.56 214 ILE B O 1
ATOM 4225 N N . ASN B 1 215 ? 20.281 18.516 -5.16 1 98.38 215 ASN B N 1
ATOM 4226 C CA . ASN B 1 215 ? 19.688 19.609 -5.898 1 98.38 215 ASN B CA 1
ATOM 4227 C C . ASN B 1 215 ? 19.109 19.156 -7.234 1 98.38 215 ASN B C 1
ATOM 4229 O O . ASN B 1 215 ? 19.859 18.953 -8.195 1 98.38 215 ASN B O 1
ATOM 4233 N N . SER B 1 216 ? 17.812 19 -7.289 1 96.06 216 SER B N 1
ATOM 4234 C CA . SER B 1 216 ? 17.141 18.391 -8.438 1 96.06 216 SER B CA 1
ATOM 4235 C C . SER B 1 216 ? 17.156 19.344 -9.633 1 96.06 216 SER B C 1
ATOM 4237 O O . SER B 1 216 ? 16.703 18.984 -10.727 1 96.06 216 SER B O 1
ATOM 4239 N N . GLY B 1 217 ? 17.594 20.578 -9.438 1 95.5 217 GLY B N 1
ATOM 4240 C CA . GLY B 1 217 ? 17.812 21.5 -10.539 1 95.5 217 GLY B CA 1
ATOM 4241 C C . GLY B 1 217 ? 19.125 21.266 -11.258 1 95.5 217 GLY B C 1
ATOM 4242 O O . GLY B 1 217 ? 19.328 21.75 -12.375 1 95.5 217 GLY B O 1
ATOM 4243 N N . LYS B 1 218 ? 20.016 20.578 -10.633 1 96.62 218 LYS B N 1
ATOM 4244 C CA . LYS B 1 218 ? 21.359 20.406 -11.148 1 96.62 218 LYS B CA 1
ATOM 4245 C C . LYS B 1 218 ? 21.594 19 -11.68 1 96.62 218 LYS B C 1
ATOM 4247 O O . LYS B 1 218 ? 22.438 18.781 -12.539 1 96.62 218 LYS B O 1
ATOM 4252 N N . VAL B 1 219 ? 20.906 18.016 -11.18 1 97 219 VAL B N 1
ATOM 4253 C CA . VAL B 1 219 ? 21.078 16.625 -11.594 1 97 219 VAL B CA 1
ATOM 4254 C C . VAL B 1 219 ? 19.703 15.969 -11.719 1 97 219 VAL B C 1
ATOM 4256 O O . VAL B 1 219 ? 18.703 16.5 -11.227 1 97 219 VAL B O 1
ATOM 4259 N N . ASP B 1 220 ? 19.672 14.812 -12.406 1 97.75 220 ASP B N 1
ATOM 4260 C CA . ASP B 1 220 ? 18.469 13.969 -12.438 1 97.75 220 ASP B CA 1
ATOM 4261 C C . ASP B 1 220 ? 18.281 13.242 -11.109 1 97.75 220 ASP B C 1
ATOM 4263 O O . ASP B 1 220 ? 19.016 12.297 -10.805 1 97.75 220 ASP B O 1
ATOM 4267 N N . ALA B 1 221 ? 17.344 13.664 -10.344 1 98 221 ALA B N 1
ATOM 4268 C CA . ALA B 1 221 ? 17.156 13.156 -8.984 1 98 221 ALA B CA 1
ATOM 4269 C C . ALA B 1 221 ? 16.891 11.656 -8.992 1 98 221 ALA B C 1
ATOM 4271 O O . ALA B 1 221 ? 17.344 10.93 -8.102 1 98 221 ALA B O 1
ATOM 4272 N N . VAL B 1 222 ? 16.141 11.133 -9.969 1 98.44 222 VAL B N 1
ATOM 4273 C CA . VAL B 1 222 ? 15.812 9.719 -10.062 1 98.44 222 VAL B CA 1
ATOM 4274 C C . VAL B 1 222 ? 17.094 8.898 -10.234 1 98.44 222 VAL B C 1
ATOM 4276 O O . VAL B 1 222 ? 17.328 7.934 -9.5 1 98.44 222 VAL B O 1
ATOM 4279 N N . GLU B 1 223 ? 17.875 9.25 -11.156 1 98.12 223 GLU B N 1
ATOM 4280 C CA . GLU B 1 223 ? 19.125 8.555 -11.414 1 98.12 223 GLU B CA 1
ATOM 4281 C C . GLU B 1 223 ? 20.062 8.625 -10.203 1 98.12 223 GLU B C 1
ATOM 4283 O O . GLU B 1 223 ? 20.734 7.641 -9.875 1 98.12 223 GLU B O 1
ATOM 4288 N N . GLU B 1 224 ? 20.156 9.812 -9.562 1 98.19 224 GLU B N 1
ATOM 4289 C CA . GLU B 1 224 ? 21.016 9.969 -8.398 1 98.19 224 GLU B CA 1
ATOM 4290 C C . GLU B 1 224 ? 20.578 9.062 -7.254 1 98.19 224 GLU B C 1
ATOM 4292 O O . GLU B 1 224 ? 21.406 8.453 -6.578 1 98.19 224 GLU B O 1
ATOM 4297 N N . VAL B 1 225 ? 19.281 8.969 -7 1 98.44 225 VAL B N 1
ATOM 4298 C CA . VAL B 1 225 ? 18.75 8.102 -5.949 1 98.44 225 VAL B CA 1
ATOM 4299 C C . VAL B 1 225 ? 19.094 6.648 -6.262 1 98.44 225 VAL B C 1
ATOM 4301 O O . VAL B 1 225 ? 19.5 5.891 -5.379 1 98.44 225 VAL B O 1
ATOM 4304 N N . LYS B 1 226 ? 18.891 6.203 -7.516 1 97.69 226 LYS B N 1
ATOM 4305 C CA . LYS B 1 226 ? 19.234 4.84 -7.91 1 97.69 226 LYS B CA 1
ATOM 4306 C C . LYS B 1 226 ? 20.703 4.547 -7.68 1 97.69 226 LYS B C 1
ATOM 4308 O O . LYS B 1 226 ? 21.062 3.475 -7.184 1 97.69 226 LYS B O 1
ATOM 4313 N N . LYS B 1 227 ? 21.547 5.52 -8.031 1 96.94 227 LYS B N 1
ATOM 4314 C CA . LYS B 1 227 ? 22.984 5.367 -7.797 1 96.94 227 LYS B CA 1
ATOM 4315 C C . LYS B 1 227 ? 23.281 5.211 -6.309 1 96.94 227 LYS B C 1
ATOM 4317 O O . LYS B 1 227 ? 24.062 4.34 -5.914 1 96.94 227 LYS B O 1
ATOM 4322 N N . LEU B 1 228 ? 22.625 5.996 -5.453 1 97 228 LEU B N 1
ATOM 4323 C CA . LEU B 1 228 ? 22.875 6.023 -4.016 1 97 228 LEU B CA 1
ATOM 4324 C C . LEU B 1 228 ? 22.344 4.762 -3.346 1 97 228 LEU B C 1
ATOM 4326 O O . LEU B 1 228 ? 22.672 4.48 -2.191 1 97 228 LEU B O 1
ATOM 4330 N N . THR B 1 229 ? 21.5 4.004 -4.035 1 96.62 229 THR B N 1
ATOM 4331 C CA . THR B 1 229 ? 20.875 2.816 -3.463 1 96.62 229 THR B CA 1
ATOM 4332 C C . THR B 1 229 ? 21.297 1.564 -4.227 1 96.62 229 THR B C 1
ATOM 4334 O O . THR B 1 229 ? 20.547 0.589 -4.289 1 96.62 229 THR B O 1
ATOM 4337 N N . ASP B 1 230 ? 22.422 1.615 -4.934 1 93.62 230 ASP B N 1
ATOM 4338 C CA . ASP B 1 230 ? 23.016 0.49 -5.645 1 93.62 230 ASP B CA 1
ATOM 4339 C C . ASP B 1 230 ? 22.062 -0.037 -6.727 1 93.62 230 ASP B C 1
ATOM 4341 O O . ASP B 1 230 ? 21.938 -1.249 -6.902 1 93.62 230 ASP B O 1
ATOM 4345 N N . GLY B 1 231 ? 21.281 0.893 -7.289 1 95.12 231 GLY B N 1
ATOM 4346 C CA . GLY B 1 231 ? 20.438 0.571 -8.43 1 95.12 231 GLY B CA 1
ATOM 4347 C C . GLY B 1 231 ? 19.047 0.107 -8.039 1 95.12 231 GLY B C 1
ATOM 4348 O O . GLY B 1 231 ? 18.188 -0.083 -8.891 1 95.12 231 GLY B O 1
ATOM 4349 N N . ARG B 1 232 ? 18.672 -0.111 -6.82 1 94.81 232 ARG B N 1
ATOM 4350 C CA . ARG B 1 232 ? 17.406 -0.693 -6.355 1 94.81 232 ARG B CA 1
ATOM 4351 C C . ARG B 1 232 ? 16.281 0.327 -6.41 1 94.81 232 ARG B C 1
ATOM 4353 O O . ARG B 1 232 ? 15.148 -0.013 -6.758 1 94.81 232 ARG B O 1
ATOM 4360 N N . GLY B 1 233 ? 16.609 1.636 -6.023 1 97.69 233 GLY B N 1
ATOM 4361 C CA . GLY B 1 233 ? 15.594 2.619 -5.66 1 97.69 233 GLY B CA 1
ATOM 4362 C C . GLY B 1 233 ? 15.359 2.707 -4.164 1 97.69 233 GLY B C 1
ATOM 4363 O O . GLY B 1 233 ? 15.852 1.871 -3.404 1 97.69 233 GLY B O 1
ATOM 4364 N N . ALA B 1 234 ? 14.672 3.688 -3.766 1 98.56 234 ALA B N 1
ATOM 4365 C CA . ALA B 1 234 ? 14.453 3.965 -2.348 1 98.56 234 ALA B CA 1
ATOM 4366 C C . ALA B 1 234 ? 13.406 3.025 -1.76 1 98.56 234 ALA B C 1
ATOM 4368 O O . ALA B 1 234 ? 12.555 2.5 -2.484 1 98.56 234 ALA B O 1
ATOM 4369 N N . ASP B 1 235 ? 13.469 2.781 -0.461 1 98.38 235 ASP B N 1
ATOM 4370 C CA . ASP B 1 235 ? 12.5 1.962 0.255 1 98.38 235 ASP B CA 1
ATOM 4371 C C . ASP B 1 235 ? 11.195 2.725 0.47 1 98.38 235 ASP B C 1
ATOM 4373 O O . ASP B 1 235 ? 10.117 2.121 0.532 1 98.38 235 ASP B O 1
ATOM 4377 N N . ALA B 1 236 ? 11.289 4.016 0.615 1 98.75 236 ALA B N 1
ATOM 4378 C CA . ALA B 1 236 ? 10.125 4.891 0.73 1 98.75 236 ALA B CA 1
ATOM 4379 C C . ALA B 1 236 ? 10.414 6.266 0.134 1 98.75 236 ALA B C 1
ATOM 4381 O O . ALA B 1 236 ? 11.516 6.793 0.27 1 98.75 236 ALA B O 1
ATOM 4382 N N . VAL B 1 237 ? 9.453 6.812 -0.565 1 98.88 237 VAL B N 1
ATOM 4383 C CA . VAL B 1 237 ? 9.547 8.148 -1.147 1 98.88 237 VAL B CA 1
ATOM 4384 C C . VAL B 1 237 ? 8.32 8.969 -0.761 1 98.88 237 VAL B C 1
ATOM 4386 O O . VAL B 1 237 ? 7.184 8.539 -0.959 1 98.88 237 VAL B O 1
ATOM 4389 N N . PHE B 1 238 ? 8.523 10.102 -0.182 1 98.81 238 PHE B N 1
ATOM 4390 C CA . PHE B 1 238 ? 7.457 11.031 0.162 1 98.81 238 PHE B CA 1
ATOM 4391 C C . PHE B 1 238 ? 7.477 12.242 -0.77 1 98.81 238 PHE B C 1
ATOM 4393 O O . PHE B 1 238 ? 8.43 13.016 -0.772 1 98.81 238 PHE B O 1
ATOM 4400 N N . CYS B 1 239 ? 6.457 12.352 -1.588 1 98.62 239 CYS B N 1
ATOM 4401 C CA . CYS B 1 239 ? 6.289 13.516 -2.449 1 98.62 239 CYS B CA 1
ATOM 4402 C C . CYS B 1 239 ? 5.469 14.594 -1.752 1 98.62 239 CYS B C 1
ATOM 4404 O O . CYS B 1 239 ? 4.246 14.469 -1.63 1 98.62 239 CYS B O 1
ATOM 4406 N N . THR B 1 240 ? 6.133 15.664 -1.324 1 97.62 240 THR B N 1
ATOM 4407 C CA . THR B 1 240 ? 5.453 16.688 -0.546 1 97.62 240 THR B CA 1
ATOM 4408 C C . THR B 1 240 ? 5.273 17.969 -1.371 1 97.62 240 THR B C 1
ATOM 4410 O O . THR B 1 240 ? 5.027 19.047 -0.82 1 97.62 240 THR B O 1
ATOM 4413 N N . VAL B 1 241 ? 5.43 17.906 -2.674 1 95.19 241 VAL B N 1
ATOM 4414 C CA . VAL B 1 241 ? 5.242 19.016 -3.611 1 95.19 241 VAL B CA 1
ATOM 4415 C C . VAL B 1 241 ? 4.062 18.703 -4.535 1 95.19 241 VAL B C 1
ATOM 4417 O O . VAL B 1 241 ? 3.953 17.609 -5.066 1 95.19 241 VAL B O 1
ATOM 4420 N N . PRO B 1 242 ? 3.199 19.641 -4.75 1 93.12 242 PRO B N 1
ATOM 4421 C CA . PRO B 1 242 ? 1.998 19.391 -5.551 1 93.12 242 PRO B CA 1
ATOM 4422 C C . PRO B 1 242 ? 2.252 19.531 -7.051 1 93.12 242 PRO B C 1
ATOM 4424 O O . PRO B 1 242 ? 1.546 20.281 -7.738 1 93.12 242 PRO B O 1
ATOM 4427 N N . VAL B 1 243 ? 3.232 18.844 -7.586 1 94.5 243 VAL B N 1
ATOM 4428 C CA . VAL B 1 243 ? 3.592 18.859 -9 1 94.5 243 VAL B CA 1
ATOM 4429 C C . VAL B 1 243 ? 3.539 17.438 -9.555 1 94.5 243 VAL B C 1
ATOM 4431 O O . VAL B 1 243 ? 4.242 16.547 -9.07 1 94.5 243 VAL B O 1
ATOM 4434 N N . ALA B 1 244 ? 2.783 17.25 -10.578 1 95.5 244 ALA B N 1
ATOM 4435 C CA . ALA B 1 244 ? 2.533 15.914 -11.133 1 95.5 244 ALA B CA 1
ATOM 4436 C C . ALA B 1 244 ? 3.834 15.258 -11.586 1 95.5 244 ALA B C 1
ATOM 4438 O O . ALA B 1 244 ? 4.039 14.062 -11.367 1 95.5 244 ALA B O 1
ATOM 4439 N N . ALA B 1 245 ? 4.672 16.031 -12.219 1 95.19 245 ALA B N 1
ATOM 4440 C CA . ALA B 1 245 ? 5.938 15.492 -12.703 1 95.19 245 ALA B CA 1
ATOM 4441 C C . ALA B 1 245 ? 6.766 14.922 -11.555 1 95.19 245 ALA B C 1
ATOM 4443 O O . ALA B 1 245 ? 7.48 13.93 -11.734 1 95.19 245 ALA B O 1
ATOM 4444 N N . LEU B 1 246 ? 6.688 15.539 -10.398 1 96.69 246 LEU B N 1
ATOM 4445 C CA . LEU B 1 246 ? 7.438 15.062 -9.242 1 96.69 246 LEU B CA 1
ATOM 4446 C C . LEU B 1 246 ? 6.785 13.82 -8.641 1 96.69 246 LEU B C 1
ATOM 4448 O O . LEU B 1 246 ? 7.477 12.945 -8.117 1 96.69 246 LEU B O 1
ATOM 4452 N N . ALA B 1 247 ? 5.465 13.797 -8.742 1 97.44 247 ALA B N 1
ATOM 4453 C CA . ALA B 1 247 ? 4.785 12.562 -8.367 1 97.44 247 ALA B CA 1
ATOM 4454 C C . ALA B 1 247 ? 5.258 11.391 -9.219 1 97.44 247 ALA B C 1
ATOM 4456 O O . ALA B 1 247 ? 5.52 10.305 -8.703 1 97.44 247 ALA B O 1
ATOM 4457 N N . ASP B 1 248 ? 5.332 11.617 -10.523 1 97.25 248 ASP B N 1
ATOM 4458 C CA . ASP B 1 248 ? 5.844 10.602 -11.445 1 97.25 248 ASP B CA 1
ATOM 4459 C C . ASP B 1 248 ? 7.266 10.195 -11.07 1 97.25 248 ASP B C 1
ATOM 4461 O O . ASP B 1 248 ? 7.582 9 -11.031 1 97.25 248 ASP B O 1
ATOM 4465 N N . GLN B 1 249 ? 8.117 11.164 -10.773 1 97.38 249 GLN B N 1
ATOM 4466 C CA . GLN B 1 249 ? 9.492 10.891 -10.375 1 97.38 249 GLN B CA 1
ATOM 4467 C C . GLN B 1 249 ? 9.539 10.078 -9.078 1 97.38 249 GLN B C 1
ATOM 4469 O O . GLN B 1 249 ? 10.398 9.211 -8.914 1 97.38 249 GLN B O 1
ATOM 4474 N N . ALA B 1 250 ? 8.633 10.43 -8.164 1 98.5 250 ALA B N 1
ATOM 4475 C CA . ALA B 1 250 ? 8.578 9.703 -6.898 1 98.5 250 ALA B CA 1
ATOM 4476 C C . ALA B 1 250 ? 8.359 8.211 -7.133 1 98.5 250 ALA B C 1
ATOM 4478 O O . ALA B 1 250 ? 9.023 7.375 -6.516 1 98.5 250 ALA B O 1
ATOM 4479 N N . VAL B 1 251 ? 7.465 7.871 -8.039 1 98.38 251 VAL B N 1
ATOM 4480 C CA . VAL B 1 251 ? 7.18 6.48 -8.375 1 98.38 251 VAL B CA 1
ATOM 4481 C C . VAL B 1 251 ? 8.422 5.836 -8.992 1 98.38 251 VAL B C 1
ATOM 4483 O O . VAL B 1 251 ? 8.766 4.703 -8.664 1 98.38 251 VAL B O 1
ATOM 4486 N N . GLN B 1 252 ? 9.086 6.566 -9.781 1 97.81 252 GLN B N 1
ATOM 4487 C CA . GLN B 1 252 ? 10.242 6.047 -10.5 1 97.81 252 GLN B CA 1
ATOM 4488 C C . GLN B 1 252 ? 11.422 5.809 -9.562 1 97.81 252 GLN B C 1
ATOM 4490 O O . GLN B 1 252 ? 12.227 4.902 -9.781 1 97.81 252 GLN B O 1
ATOM 4495 N N . MET B 1 253 ? 11.492 6.609 -8.438 1 97.5 253 MET B N 1
ATOM 4496 C CA . MET B 1 253 ? 12.602 6.504 -7.492 1 97.5 253 MET B CA 1
ATOM 4497 C C . MET B 1 253 ? 12.375 5.359 -6.512 1 97.5 253 MET B C 1
ATOM 4499 O O . MET B 1 253 ? 13.297 4.938 -5.816 1 97.5 253 MET B O 1
ATOM 4503 N N . THR B 1 254 ? 11.227 4.875 -6.504 1 98.44 254 THR B N 1
ATOM 4504 C CA . THR B 1 254 ? 10.875 3.855 -5.52 1 98.44 254 THR B CA 1
ATOM 4505 C C . THR B 1 254 ? 11.305 2.473 -6.004 1 98.44 254 THR B C 1
ATOM 4507 O O . THR B 1 254 ? 11.078 2.115 -7.16 1 98.44 254 THR B O 1
ATOM 4510 N N . GLY B 1 255 ? 11.992 1.697 -5.145 1 97.31 255 GLY B N 1
ATOM 4511 C CA . GLY B 1 255 ? 12.453 0.359 -5.48 1 97.31 255 GLY B CA 1
ATOM 4512 C C . GLY B 1 255 ? 11.383 -0.7 -5.312 1 97.31 255 GLY B C 1
ATOM 4513 O O . GLY B 1 255 ? 10.234 -0.384 -4.988 1 97.31 255 GLY B O 1
ATOM 4514 N N . LYS B 1 256 ? 11.766 -1.998 -5.578 1 97.56 256 LYS B N 1
ATOM 4515 C CA . LYS B 1 256 ? 10.883 -3.127 -5.301 1 97.56 256 LYS B CA 1
ATOM 4516 C C . LYS B 1 256 ? 10.422 -3.113 -3.848 1 97.56 256 LYS B C 1
ATOM 4518 O O . LYS B 1 256 ? 11.195 -2.814 -2.941 1 97.56 256 LYS B O 1
ATOM 4523 N N . LEU B 1 257 ? 9.133 -3.395 -3.664 1 97.06 257 LEU B N 1
ATOM 4524 C CA . LEU B 1 257 ? 8.516 -3.512 -2.346 1 97.06 257 LEU B CA 1
ATOM 4525 C C . LEU B 1 257 ? 8.484 -2.16 -1.642 1 97.06 257 LEU B C 1
ATOM 4527 O O . LEU B 1 257 ? 7.953 -2.047 -0.532 1 97.06 257 LEU B O 1
ATOM 4531 N N . GLY B 1 258 ? 9.141 -1.154 -2.271 1 98.19 258 GLY B N 1
ATOM 4532 C CA . GLY B 1 258 ? 9.148 0.168 -1.667 1 98.19 258 GLY B CA 1
ATOM 4533 C C . GLY B 1 258 ? 7.797 0.858 -1.721 1 98.19 258 GLY B C 1
ATOM 4534 O O . GLY B 1 258 ? 6.855 0.345 -2.33 1 98.19 258 GLY B O 1
ATOM 4535 N N . ARG B 1 259 ? 7.703 2.057 -1.103 1 98.44 259 ARG B N 1
ATOM 4536 C CA . ARG B 1 259 ? 6.434 2.775 -1.021 1 98.44 259 ARG B CA 1
ATOM 4537 C C . ARG B 1 259 ? 6.602 4.227 -1.456 1 98.44 259 ARG B C 1
ATOM 4539 O O . ARG B 1 259 ? 7.559 4.895 -1.062 1 98.44 259 ARG B O 1
ATOM 4546 N N . THR B 1 260 ? 5.719 4.625 -2.312 1 98.69 260 THR B N 1
ATOM 4547 C CA . THR B 1 260 ? 5.559 6.035 -2.643 1 98.69 260 THR B CA 1
ATOM 4548 C C . THR B 1 260 ? 4.332 6.621 -1.951 1 98.69 260 THR B C 1
ATOM 4550 O O . THR B 1 260 ? 3.232 6.07 -2.061 1 98.69 260 THR B O 1
ATOM 4553 N N . VAL B 1 261 ? 4.488 7.711 -1.256 1 98.69 261 VAL B N 1
ATOM 4554 C CA . VAL B 1 261 ? 3.387 8.375 -0.564 1 98.69 261 VAL B CA 1
ATOM 4555 C C . VAL B 1 261 ? 3.182 9.773 -1.14 1 98.69 261 VAL B C 1
ATOM 4557 O O . VAL B 1 261 ? 4.043 10.641 -0.988 1 98.69 261 VAL B O 1
ATOM 4560 N N . PHE B 1 262 ? 2.072 9.922 -1.802 1 98.19 262 PHE B N 1
ATOM 4561 C CA . PHE B 1 262 ? 1.654 11.258 -2.207 1 98.19 262 PHE B CA 1
ATOM 4562 C C . PHE B 1 262 ? 1.062 12.023 -1.028 1 98.19 262 PHE B C 1
ATOM 4564 O O . PHE B 1 262 ? -0.041 11.719 -0.573 1 98.19 262 PHE B O 1
ATOM 4571 N N . TYR B 1 263 ? 1.715 13.039 -0.466 1 96.12 263 TYR B N 1
ATOM 4572 C CA . TYR B 1 263 ? 1.35 13.695 0.783 1 96.12 263 TYR B CA 1
ATOM 4573 C C . TYR B 1 263 ? 0.536 14.961 0.518 1 96.12 263 TYR B C 1
ATOM 4575 O O . TYR B 1 263 ? -0.195 15.43 1.393 1 96.12 263 TYR B O 1
ATOM 4583 N N . THR B 1 264 ? 0.555 15.523 -0.7 1 90.94 264 THR B N 1
ATOM 4584 C CA . THR B 1 264 ? -0.049 16.844 -0.881 1 90.94 264 THR B CA 1
ATOM 4585 C C . THR B 1 264 ? -1.137 16.797 -1.95 1 90.94 264 THR B C 1
ATOM 4587 O O . THR B 1 264 ? -1.199 15.852 -2.738 1 90.94 264 THR B O 1
ATOM 4590 N N . SER B 1 265 ? -1.976 17.844 -1.801 1 88.5 265 SER B N 1
ATOM 4591 C CA . SER B 1 265 ? -2.998 18.016 -2.83 1 88.5 265 SER B CA 1
ATOM 4592 C C . SER B 1 265 ? -2.404 18.562 -4.117 1 88.5 265 SER B C 1
ATOM 4594 O O . SER B 1 265 ? -1.693 19.578 -4.09 1 88.5 265 SER B O 1
ATOM 4596 N N . PHE B 1 266 ? -2.689 17.875 -5.145 1 87.5 266 PHE B N 1
ATOM 4597 C CA . PHE B 1 266 ? -2.172 18.297 -6.441 1 87.5 266 PHE B CA 1
ATOM 4598 C C . PHE B 1 266 ? -3.17 19.203 -7.16 1 87.5 266 PHE B C 1
ATOM 4600 O O . PHE B 1 266 ? -4.258 18.75 -7.535 1 87.5 266 PHE B O 1
ATOM 4607 N N . HIS B 1 267 ? -2.746 20.422 -7.27 1 83.44 267 HIS B N 1
ATOM 4608 C CA . HIS B 1 267 ? -3.555 21.391 -8 1 83.44 267 HIS B CA 1
ATOM 4609 C C . HIS B 1 267 ? -2.711 22.172 -9.008 1 83.44 267 HIS B C 1
ATOM 4611 O O . HIS B 1 267 ? -1.842 22.953 -8.617 1 83.44 267 HIS B O 1
ATOM 4617 N N . PRO B 1 268 ? -2.814 21.953 -10.336 1 87.94 268 PRO B N 1
ATOM 4618 C CA . PRO B 1 268 ? -3.865 21.156 -10.961 1 87.94 268 PRO B CA 1
ATOM 4619 C C . PRO B 1 268 ? -3.629 19.656 -10.805 1 87.94 268 PRO B C 1
ATOM 4621 O O . PRO B 1 268 ? -2.49 19.219 -10.602 1 87.94 268 PRO B O 1
ATOM 4624 N N . ASP B 1 269 ? -4.719 19.016 -10.898 1 89 269 ASP B N 1
ATOM 4625 C CA . ASP B 1 269 ? -4.641 17.562 -10.859 1 89 269 ASP B CA 1
ATOM 4626 C C . ASP B 1 269 ? -4.34 16.984 -12.25 1 89 269 ASP B C 1
ATOM 4628 O O . ASP B 1 269 ? -5.254 16.766 -13.047 1 89 269 ASP B O 1
ATOM 4632 N N . LYS B 1 270 ? -3.131 16.797 -12.539 1 93.88 270 LYS B N 1
ATOM 4633 C CA . LYS B 1 270 ? -2.693 16.172 -13.781 1 93.88 270 LYS B CA 1
ATOM 4634 C C . LYS B 1 270 ? -2.338 14.703 -13.555 1 93.88 270 LYS B C 1
ATOM 4636 O O . LYS B 1 270 ? -1.472 14.391 -12.734 1 93.88 270 LYS B O 1
ATOM 4641 N N . PRO B 1 271 ? -3.012 13.883 -14.219 1 95.94 271 PRO B N 1
ATOM 4642 C CA . PRO B 1 271 ? -2.701 12.461 -14.039 1 95.94 271 PRO B CA 1
ATOM 4643 C C . PRO B 1 271 ? -1.269 12.117 -14.438 1 95.94 271 PRO B C 1
ATOM 4645 O O . PRO B 1 271 ? -0.677 12.797 -15.281 1 95.94 271 PRO B O 1
ATOM 4648 N N . ILE B 1 272 ? -0.747 11.164 -13.797 1 96.5 272 ILE B N 1
ATOM 4649 C CA . ILE B 1 272 ? 0.562 10.641 -14.172 1 96.5 272 ILE B CA 1
ATOM 4650 C C . ILE B 1 272 ? 0.408 9.242 -14.773 1 96.5 272 ILE B C 1
ATOM 4652 O O . ILE B 1 272 ? -0.594 8.562 -14.531 1 96.5 272 ILE B O 1
ATOM 4656 N N . GLU B 1 273 ? 1.397 8.828 -15.539 1 96.31 273 GLU B N 1
ATOM 4657 C CA . GLU B 1 273 ? 1.395 7.508 -16.156 1 96.31 273 GLU B CA 1
ATOM 4658 C C . GLU B 1 273 ? 2.172 6.504 -15.312 1 96.31 273 GLU B C 1
ATOM 4660 O O . GLU B 1 273 ? 3.316 6.754 -14.93 1 96.31 273 GLU B O 1
ATOM 4665 N N . ILE B 1 274 ? 1.51 5.414 -15.031 1 96.31 274 ILE B N 1
ATOM 4666 C CA . ILE B 1 274 ? 2.213 4.352 -14.32 1 96.31 274 ILE B CA 1
ATOM 4667 C C . ILE B 1 274 ? 2.141 3.057 -15.125 1 96.31 274 ILE B C 1
ATOM 4669 O O . ILE B 1 274 ? 1.13 2.779 -15.773 1 96.31 274 ILE B O 1
ATOM 4673 N N . SER B 1 275 ? 3.191 2.326 -15.141 1 96.69 275 SER B N 1
ATOM 4674 C CA . SER B 1 275 ? 3.213 0.999 -15.75 1 96.69 275 SER B CA 1
ATOM 4675 C C . SER B 1 275 ? 2.645 -0.05 -14.797 1 96.69 275 SER B C 1
ATOM 4677 O O . SER B 1 275 ? 3.264 -0.378 -13.781 1 96.69 275 SER B O 1
ATOM 4679 N N . PRO B 1 276 ? 1.456 -0.583 -15.117 1 95.94 276 PRO B N 1
ATOM 4680 C CA . PRO B 1 276 ? 0.945 -1.655 -14.258 1 95.94 276 PRO B CA 1
ATOM 4681 C C . PRO B 1 276 ? 1.898 -2.844 -14.164 1 95.94 276 PRO B C 1
ATOM 4683 O O . PRO B 1 276 ? 1.957 -3.518 -13.133 1 95.94 276 PRO B O 1
ATOM 4686 N N . ASN B 1 277 ? 2.631 -3.09 -15.195 1 95.62 277 ASN B N 1
ATOM 4687 C CA . ASN B 1 277 ? 3.588 -4.191 -15.188 1 95.62 277 ASN B CA 1
ATOM 4688 C C . ASN B 1 277 ? 4.734 -3.936 -14.219 1 95.62 277 ASN B C 1
ATOM 4690 O O . ASN B 1 277 ? 5.18 -4.848 -13.523 1 95.62 277 ASN B O 1
ATOM 4694 N N . LYS B 1 278 ? 5.191 -2.686 -14.227 1 95.06 278 LYS B N 1
ATOM 4695 C CA . LYS B 1 278 ? 6.25 -2.346 -13.281 1 95.06 278 LYS B CA 1
ATOM 4696 C C . LYS B 1 278 ? 5.766 -2.498 -11.844 1 95.06 278 LYS B C 1
ATOM 4698 O O . LYS B 1 278 ? 6.48 -3.043 -11 1 95.06 278 LYS B O 1
ATOM 4703 N N . VAL B 1 279 ? 4.562 -2.01 -11.594 1 97.19 279 VAL B N 1
ATOM 4704 C CA . VAL B 1 279 ? 3.992 -2.117 -10.25 1 97.19 279 VAL B CA 1
ATOM 4705 C C . VAL B 1 279 ? 3.801 -3.588 -9.891 1 97.19 279 VAL B C 1
ATOM 4707 O O . VAL B 1 279 ? 4.148 -4.008 -8.781 1 97.19 279 VAL B O 1
ATOM 4710 N N . HIS B 1 280 ? 3.312 -4.359 -10.812 1 96.12 280 HIS B N 1
ATOM 4711 C CA . HIS B 1 280 ? 3.131 -5.793 -10.633 1 96.12 280 HIS B CA 1
ATOM 4712 C C . HIS B 1 280 ? 4.441 -6.473 -10.242 1 96.12 280 HIS B C 1
ATOM 4714 O O . HIS B 1 280 ? 4.512 -7.152 -9.219 1 96.12 280 HIS B O 1
ATOM 4720 N N . SER B 1 281 ? 5.492 -6.25 -11.016 1 95.5 281 SER B N 1
ATOM 4721 C CA . SER B 1 281 ? 6.734 -7.004 -10.875 1 95.5 281 SER B CA 1
ATOM 4722 C C . SER B 1 281 ? 7.543 -6.523 -9.68 1 95.5 281 SER B C 1
ATOM 4724 O O . SER B 1 281 ? 8.312 -7.289 -9.094 1 95.5 281 SER B O 1
ATOM 4726 N N . SER B 1 282 ? 7.359 -5.258 -9.258 1 96.38 282 SER B N 1
ATOM 4727 C CA . SER B 1 282 ? 8.156 -4.695 -8.164 1 96.38 282 SER B CA 1
ATOM 4728 C C . SER B 1 282 ? 7.414 -4.797 -6.836 1 96.38 282 SER B C 1
ATOM 4730 O O . SER B 1 282 ? 8.008 -4.613 -5.773 1 96.38 282 SER B O 1
ATOM 4732 N N . GLU B 1 283 ? 6.098 -5.008 -6.961 1 97.81 283 GLU B N 1
ATOM 4733 C CA . GLU B 1 283 ? 5.227 -4.984 -5.793 1 97.81 283 GLU B CA 1
ATOM 4734 C C . GLU B 1 283 ? 5.379 -3.682 -5.012 1 97.81 283 GLU B C 1
ATOM 4736 O O . GLU B 1 283 ? 5.168 -3.648 -3.799 1 97.81 283 GLU B O 1
ATOM 4741 N N . GLN B 1 284 ? 5.895 -2.656 -5.703 1 98.12 284 GLN B N 1
ATOM 4742 C CA . GLN B 1 284 ? 5.918 -1.372 -5.012 1 98.12 284 GLN B CA 1
ATOM 4743 C C . GLN B 1 284 ? 4.512 -0.926 -4.629 1 98.12 284 GLN B C 1
ATOM 4745 O O . GLN B 1 284 ? 3.529 -1.368 -5.234 1 98.12 284 GLN B O 1
ATOM 4750 N N . VAL B 1 285 ? 4.426 -0.111 -3.627 1 98.56 285 VAL B N 1
ATOM 4751 C CA . VAL B 1 285 ? 3.15 0.413 -3.148 1 98.56 285 VAL B CA 1
ATOM 4752 C C . VAL B 1 285 ? 3.059 1.907 -3.455 1 98.56 285 VAL B C 1
ATOM 4754 O O . VAL B 1 285 ? 3.969 2.672 -3.123 1 98.56 285 VAL B O 1
ATOM 4757 N N . ILE B 1 286 ? 2.059 2.283 -4.195 1 98.62 286 ILE B N 1
ATOM 4758 C CA . ILE B 1 286 ? 1.727 3.686 -4.422 1 98.62 286 ILE B CA 1
ATOM 4759 C C . ILE B 1 286 ? 0.502 4.066 -3.594 1 98.62 286 ILE B C 1
ATOM 4761 O O . ILE B 1 286 ? -0.554 3.441 -3.711 1 98.62 286 ILE B O 1
ATOM 4765 N N . THR B 1 287 ? 0.659 5.043 -2.729 1 98.56 287 THR B N 1
ATOM 4766 C CA . THR B 1 287 ? -0.442 5.449 -1.861 1 98.56 287 THR B CA 1
ATOM 4767 C C . THR B 1 287 ? -0.353 6.934 -1.53 1 98.56 287 THR B C 1
ATOM 4769 O O . THR B 1 287 ? 0.417 7.668 -2.152 1 98.56 287 THR B O 1
ATOM 4772 N N . GLY B 1 288 ? -1.25 7.352 -0.738 1 97.69 288 GLY B N 1
ATOM 4773 C CA . GLY B 1 288 ? -1.286 8.727 -0.278 1 97.69 288 GLY B CA 1
ATOM 4774 C C . GLY B 1 288 ? -1.614 8.859 1.197 1 97.69 288 GLY B C 1
ATOM 4775 O O . GLY B 1 288 ? -1.688 7.855 1.912 1 97.69 288 GLY B O 1
ATOM 4776 N N . THR B 1 289 ? -1.689 10.031 1.573 1 97 289 THR B N 1
ATOM 4777 C CA . THR B 1 289 ? -2.07 10.336 2.947 1 97 289 THR B CA 1
ATOM 4778 C C . THR B 1 289 ? -2.867 11.633 3.012 1 97 289 THR B C 1
ATOM 4780 O O . THR B 1 289 ? -2.58 12.586 2.277 1 97 289 THR B O 1
ATOM 4783 N N . VAL B 1 290 ? -3.859 11.555 3.873 1 94.75 290 VAL B N 1
ATOM 4784 C CA . VAL B 1 290 ? -4.652 12.766 4.062 1 94.75 290 VAL B CA 1
ATOM 4785 C C . VAL B 1 290 ? -5.102 12.867 5.52 1 94.75 290 VAL B C 1
ATOM 4787 O O . VAL B 1 290 ? -5.418 11.852 6.148 1 94.75 290 VAL B O 1
ATOM 4790 N N . ASN B 1 291 ? -5.047 14.047 6.09 1 93.94 291 ASN B N 1
ATOM 4791 C CA . ASN B 1 291 ? -5.516 14.344 7.441 1 93.94 291 ASN B CA 1
ATOM 4792 C C . ASN B 1 291 ? -4.898 13.398 8.469 1 93.94 291 ASN B C 1
ATOM 4794 O O . ASN B 1 291 ? -4.559 12.266 8.148 1 93.94 291 ASN B O 1
ATOM 4798 N N . PRO B 1 292 ? -4.707 13.852 9.602 1 95.31 292 PRO B N 1
ATOM 4799 C CA . PRO B 1 292 ? -4.234 12.984 10.68 1 95.31 292 PRO B CA 1
ATOM 4800 C C . PRO B 1 292 ? -5.371 12.344 11.477 1 95.31 292 PRO B C 1
ATOM 4802 O O . PRO B 1 292 ? -6.469 12.906 11.547 1 95.31 292 PRO B O 1
ATOM 4805 N N . SER B 1 293 ? -5.18 11.172 12.031 1 94.38 293 SER B N 1
ATOM 4806 C CA . SER B 1 293 ? -6.098 10.586 13.008 1 94.38 293 SER B CA 1
ATOM 4807 C C . SER B 1 293 ? -5.898 11.195 14.391 1 94.38 293 SER B C 1
ATOM 4809 O O . SER B 1 293 ? -4.953 11.953 14.609 1 94.38 293 SER B O 1
ATOM 4811 N N . LYS B 1 294 ? -6.781 10.859 15.289 1 94.19 294 LYS B N 1
ATOM 4812 C CA . LYS B 1 294 ? -6.625 11.258 16.688 1 94.19 294 LYS B CA 1
ATOM 4813 C C . LYS B 1 294 ? -5.332 10.695 17.266 1 94.19 294 LYS B C 1
ATOM 4815 O O . LYS B 1 294 ? -4.645 11.383 18.031 1 94.19 294 LYS B O 1
ATOM 4820 N N . LYS B 1 295 ? -5.023 9.484 16.922 1 94.75 295 LYS B N 1
ATOM 4821 C CA . LYS B 1 295 ? -3.791 8.852 17.375 1 94.75 295 LYS B CA 1
ATOM 4822 C C . LYS B 1 295 ? -2.564 9.617 16.875 1 94.75 295 LYS B C 1
ATOM 4824 O O . LYS B 1 295 ? -1.602 9.805 17.625 1 94.75 295 LYS B O 1
ATOM 4829 N N . ASP B 1 296 ? -2.613 10.016 15.617 1 97.06 296 ASP B N 1
ATOM 4830 C CA . ASP B 1 296 ? -1.514 10.781 15.047 1 97.06 296 ASP B CA 1
ATOM 4831 C C . ASP B 1 296 ? -1.336 12.117 15.773 1 97.06 296 ASP B C 1
ATOM 4833 O O . ASP B 1 296 ? -0.209 12.547 16.016 1 97.06 296 ASP B O 1
ATOM 4837 N N . PHE B 1 297 ? -2.418 12.781 16.062 1 97.56 297 PHE B N 1
ATOM 4838 C CA . PHE B 1 297 ? -2.377 14.062 16.734 1 97.56 297 PHE B CA 1
ATOM 4839 C C . PHE B 1 297 ? -1.768 13.922 18.125 1 97.56 297 PHE B C 1
ATOM 4841 O O . PHE B 1 297 ? -0.928 14.727 18.531 1 97.56 297 PHE B O 1
ATOM 4848 N N . LEU B 1 298 ? -2.154 12.867 18.844 1 96.56 298 LEU B N 1
ATOM 4849 C CA . LEU B 1 298 ? -1.573 12.594 20.156 1 96.56 298 LEU B CA 1
ATOM 4850 C C . LEU B 1 298 ? -0.066 12.391 20.047 1 96.56 298 LEU B C 1
ATOM 4852 O O . LEU B 1 298 ? 0.699 12.945 20.828 1 96.56 298 LEU B O 1
ATOM 4856 N N . ALA B 1 299 ? 0.344 11.625 19.094 1 97.31 299 ALA B N 1
ATOM 4857 C CA . ALA B 1 299 ? 1.771 11.383 18.891 1 97.31 299 ALA B CA 1
ATOM 4858 C C . ALA B 1 299 ? 2.512 12.695 18.625 1 97.31 299 ALA B C 1
ATOM 4860 O O . ALA B 1 299 ? 3.59 12.922 19.188 1 97.31 299 ALA B O 1
ATOM 4861 N N . ALA B 1 300 ? 1.93 13.547 17.766 1 98.38 300 ALA B N 1
ATOM 4862 C CA . ALA B 1 300 ? 2.553 14.828 17.438 1 98.38 300 ALA B CA 1
ATOM 4863 C C . ALA B 1 300 ? 2.715 15.695 18.688 1 98.38 300 ALA B C 1
ATOM 4865 O O . ALA B 1 300 ? 3.752 16.344 18.875 1 98.38 300 ALA B O 1
ATOM 4866 N N . THR B 1 301 ? 1.726 15.703 19.578 1 97.75 301 THR B N 1
ATOM 4867 C CA . THR B 1 301 ? 1.814 16.484 20.797 1 97.75 301 THR B CA 1
ATOM 4868 C C . THR B 1 301 ? 2.957 15.977 21.688 1 97.75 301 THR B C 1
ATOM 4870 O O . THR B 1 301 ? 3.689 16.766 22.266 1 97.75 301 THR B O 1
ATOM 4873 N N . ARG B 1 302 ? 3.102 14.695 21.719 1 96.88 302 ARG B N 1
ATOM 4874 C CA . ARG B 1 302 ? 4.16 14.102 22.531 1 96.88 302 ARG B CA 1
ATOM 4875 C C . ARG B 1 302 ? 5.535 14.438 21.969 1 96.88 302 ARG B C 1
ATOM 4877 O O . ARG B 1 302 ? 6.461 14.75 22.719 1 96.88 302 ARG B O 1
ATOM 4884 N N . LEU B 1 303 ? 5.664 14.383 20.672 1 97.94 303 LEU B N 1
ATOM 4885 C CA . LEU B 1 303 ? 6.934 14.664 20.016 1 97.94 303 LEU B CA 1
ATOM 4886 C C . LEU B 1 303 ? 7.371 16.109 20.25 1 97.94 303 LEU B C 1
ATOM 4888 O O . LEU B 1 303 ? 8.547 16.375 20.516 1 97.94 303 LEU B O 1
ATOM 4892 N N . LEU B 1 304 ? 6.48 17.047 20.172 1 98.06 304 LEU B N 1
ATOM 4893 C CA . LEU B 1 304 ? 6.805 18.438 20.391 1 98.06 304 LEU B CA 1
ATOM 4894 C C . LEU B 1 304 ? 7.031 18.719 21.875 1 98.06 304 LEU B C 1
ATOM 4896 O O . LEU B 1 304 ? 7.945 19.453 22.25 1 98.06 304 LEU B O 1
ATOM 4900 N N . SER B 1 305 ? 6.207 18.094 22.734 1 97.12 305 SER B N 1
ATOM 4901 C CA . SER B 1 305 ? 6.34 18.266 24.172 1 97.12 305 SER B CA 1
ATOM 4902 C C . SER B 1 305 ? 7.707 17.812 24.672 1 97.12 305 SER B C 1
ATOM 4904 O O . SER B 1 305 ? 8.312 18.453 25.531 1 97.12 305 SER B O 1
ATOM 4906 N N . ALA B 1 306 ? 8.164 16.703 24.109 1 95.38 306 ALA B N 1
ATOM 4907 C CA . ALA B 1 306 ? 9.43 16.109 24.531 1 95.38 306 ALA B CA 1
ATOM 4908 C C . ALA B 1 306 ? 10.602 16.734 23.781 1 95.38 306 ALA B C 1
ATOM 4910 O O . ALA B 1 306 ? 11.758 16.391 24.016 1 95.38 306 ALA B O 1
ATOM 4911 N N . LYS B 1 307 ? 10.312 17.609 22.812 1 95.69 307 LYS B N 1
ATOM 4912 C CA . LYS B 1 307 ? 11.312 18.312 22.016 1 95.69 307 LYS B CA 1
ATOM 4913 C C . LYS B 1 307 ? 12.141 17.328 21.188 1 95.69 307 LYS B C 1
ATOM 4915 O O . LYS B 1 307 ? 13.336 17.531 20.969 1 95.69 307 LYS B O 1
ATOM 4920 N N . ILE B 1 308 ? 11.508 16.203 20.859 1 95.5 308 ILE B N 1
ATOM 4921 C CA . ILE B 1 308 ? 12.117 15.211 19.984 1 95.5 308 ILE B CA 1
ATOM 4922 C C . ILE B 1 308 ? 12.148 15.734 18.547 1 95.5 308 ILE B C 1
ATOM 4924 O O . ILE B 1 308 ? 13.102 15.484 17.812 1 95.5 308 ILE B O 1
ATOM 4928 N N . VAL B 1 309 ? 11.047 16.453 18.156 1 97.25 309 VAL B N 1
ATOM 4929 C CA . VAL B 1 309 ? 11 17.203 16.906 1 97.25 309 VAL B CA 1
ATOM 4930 C C . VAL B 1 309 ? 11.188 18.688 17.172 1 97.25 309 VAL B C 1
ATOM 4932 O O . VAL B 1 309 ? 10.547 19.25 18.078 1 97.25 309 VAL B O 1
ATOM 4935 N N . ASP B 1 310 ? 12.062 19.266 16.453 1 96.88 310 ASP B N 1
ATOM 4936 C CA . ASP B 1 310 ? 12.336 20.703 16.594 1 96.88 310 ASP B CA 1
ATOM 4937 C C . ASP B 1 310 ? 11.773 21.484 15.406 1 96.88 310 ASP B C 1
ATOM 4939 O O . ASP B 1 310 ? 12.172 21.25 14.258 1 96.88 310 ASP B O 1
ATOM 4943 N N . VAL B 1 311 ? 10.906 22.453 15.695 1 98.19 311 VAL B N 1
ATOM 4944 C CA . VAL B 1 311 ? 10.25 23.172 14.609 1 98.19 311 VAL B CA 1
ATOM 4945 C C . VAL B 1 311 ? 10.719 24.625 14.609 1 98.19 311 VAL B C 1
ATOM 4947 O O . VAL B 1 311 ? 10.141 25.469 13.906 1 98.19 311 VAL B O 1
ATOM 4950 N N . SER B 1 312 ? 11.781 24.922 15.367 1 97.31 312 SER B N 1
ATOM 4951 C CA . SER B 1 312 ? 12.242 26.297 15.523 1 97.31 312 SER B CA 1
ATOM 4952 C C . SER B 1 312 ? 12.586 26.922 14.18 1 97.31 312 SER B C 1
ATOM 4954 O O . SER B 1 312 ? 12.227 28.062 13.914 1 97.31 312 SER B O 1
ATOM 4956 N N . GLU B 1 313 ? 13.234 26.094 13.328 1 95.81 313 GLU B N 1
ATOM 4957 C CA . GLU B 1 313 ? 13.672 26.578 12.023 1 95.81 313 GLU B CA 1
ATOM 4958 C C . GLU B 1 313 ? 12.5 26.734 11.062 1 95.81 313 GLU B C 1
ATOM 4960 O O . GLU B 1 313 ? 12.633 27.359 10.008 1 95.81 313 GLU B O 1
ATOM 4965 N N . LEU B 1 314 ? 11.328 26.219 11.445 1 97.75 314 LEU B N 1
ATOM 4966 C CA . LEU B 1 314 ? 10.188 26.172 10.531 1 97.75 314 LEU B CA 1
ATOM 4967 C C . LEU B 1 314 ? 9.18 27.266 10.867 1 97.75 314 LEU B C 1
ATOM 4969 O O . LEU B 1 314 ? 8.102 27.312 10.281 1 97.75 314 LEU B O 1
ATOM 4973 N N . ILE B 1 315 ? 9.484 28.062 11.852 1 97.88 315 ILE B N 1
ATOM 4974 C CA . ILE B 1 315 ? 8.727 29.266 12.18 1 97.88 315 ILE B CA 1
ATOM 4975 C C . ILE B 1 315 ? 9.484 30.5 11.711 1 97.88 315 ILE B C 1
ATOM 4977 O O . ILE B 1 315 ? 10.516 30.859 12.289 1 97.88 315 ILE B O 1
ATOM 4981 N N . SER B 1 316 ? 8.961 31.109 10.703 1 97.44 316 SER B N 1
ATOM 4982 C CA . SER B 1 316 ? 9.664 32.219 10.07 1 97.44 316 SER B CA 1
ATOM 4983 C C . SER B 1 316 ? 9.492 33.5 10.875 1 97.44 316 SER B C 1
ATOM 4985 O O . SER B 1 316 ? 10.383 34.375 10.883 1 97.44 316 SER B O 1
ATOM 4987 N N . ASP B 1 317 ? 8.32 33.656 11.398 1 97.5 317 ASP B N 1
ATOM 4988 C CA . ASP B 1 317 ? 8.031 34.875 12.148 1 97.5 317 ASP B CA 1
ATOM 4989 C C . ASP B 1 317 ? 6.844 34.688 13.086 1 97.5 317 ASP B C 1
ATOM 4991 O O . ASP B 1 317 ? 6.117 33.719 12.977 1 97.5 317 ASP B O 1
ATOM 4995 N N . ARG B 1 318 ? 6.773 35.562 14.062 1 97.81 318 ARG B N 1
ATOM 4996 C CA . ARG B 1 318 ? 5.641 35.688 14.977 1 97.81 318 ARG B CA 1
ATOM 4997 C C . ARG B 1 318 ? 5.016 37.094 14.867 1 97.81 318 ARG B C 1
ATOM 4999 O O . ARG B 1 318 ? 5.719 38.094 14.945 1 97.81 318 ARG B O 1
ATOM 5006 N N . MET B 1 319 ? 3.756 37.125 14.633 1 98 319 MET B N 1
ATOM 5007 C CA . MET B 1 319 ? 3.086 38.375 14.398 1 98 319 MET B CA 1
ATOM 5008 C C . MET B 1 319 ? 1.818 38.5 15.234 1 98 319 MET B C 1
ATOM 5010 O O . MET B 1 319 ? 1.307 37.5 15.734 1 98 319 MET B O 1
ATOM 5014 N N . SER B 1 320 ? 1.289 39.719 15.367 1 97.69 320 SER B N 1
ATOM 5015 C CA . SER B 1 320 ? 0.121 40 16.203 1 97.69 320 SER B CA 1
ATOM 5016 C C . SER B 1 320 ? -1.174 39.719 15.445 1 97.69 320 SER B C 1
ATOM 5018 O O . SER B 1 320 ? -1.248 39.938 14.234 1 97.69 320 SER B O 1
ATOM 5020 N N . LEU B 1 321 ? -2.182 39.281 16.156 1 97.81 321 LEU B N 1
ATOM 5021 C CA . LEU B 1 321 ? -3.52 39.094 15.602 1 97.81 321 LEU B CA 1
ATOM 5022 C C . LEU B 1 321 ? -4.027 40.406 15 1 97.81 321 LEU B C 1
ATOM 5024 O O . LEU B 1 321 ? -4.793 40.375 14.031 1 97.81 321 LEU B O 1
ATOM 5028 N N . ASP B 1 322 ? -3.523 41.531 15.469 1 95.81 322 ASP B N 1
ATOM 5029 C CA . ASP B 1 322 ? -3.953 42.844 15 1 95.81 322 ASP B CA 1
ATOM 5030 C C . ASP B 1 322 ? -3.324 43.188 13.648 1 95.81 322 ASP B C 1
ATOM 5032 O O . ASP B 1 322 ? -3.77 44.094 12.961 1 95.81 322 ASP B O 1
ATOM 5036 N N . ASP B 1 323 ? -2.301 42.469 13.219 1 95.44 323 ASP B N 1
ATOM 5037 C CA . ASP B 1 323 ? -1.574 42.688 11.977 1 95.44 323 ASP B CA 1
ATOM 5038 C C . ASP B 1 323 ? -1.745 41.531 11.008 1 95.44 323 ASP B C 1
ATOM 5040 O O . ASP B 1 323 ? -0.781 41.094 10.375 1 95.44 323 ASP B O 1
ATOM 5044 N N . LEU B 1 324 ? -2.898 41.031 11 1 96.56 324 LEU B N 1
ATOM 5045 C CA . LEU B 1 324 ? -3.127 39.781 10.281 1 96.56 324 LEU B CA 1
ATOM 5046 C C . LEU B 1 324 ? -2.926 39.969 8.781 1 96.56 324 LEU B C 1
ATOM 5048 O O . LEU B 1 324 ? -2.482 39.062 8.094 1 96.56 324 LEU B O 1
ATOM 5052 N N . GLU B 1 325 ? -3.312 41.156 8.234 1 96.12 325 GLU B N 1
ATOM 5053 C CA . GLU B 1 325 ? -3.072 41.375 6.812 1 96.12 325 GLU B CA 1
ATOM 5054 C C . GLU B 1 325 ? -1.59 41.281 6.473 1 96.12 325 GLU B C 1
ATOM 5056 O O . GLU B 1 325 ? -1.222 40.625 5.496 1 96.12 325 GLU B O 1
ATOM 5061 N N . ALA B 1 326 ? -0.803 41.906 7.281 1 96.94 326 ALA B N 1
ATOM 5062 C CA . ALA B 1 326 ? 0.642 41.812 7.082 1 96.94 326 ALA B CA 1
ATOM 5063 C C . ALA B 1 326 ? 1.132 40.375 7.266 1 96.94 326 ALA B C 1
ATOM 5065 O O . ALA B 1 326 ? 2.039 39.938 6.559 1 96.94 326 ALA B O 1
ATOM 5066 N N . ALA B 1 327 ? 0.584 39.688 8.227 1 97.81 327 ALA B N 1
ATOM 5067 C CA . ALA B 1 327 ? 0.953 38.281 8.477 1 97.81 327 ALA B CA 1
ATOM 5068 C C . ALA B 1 327 ? 0.67 37.406 7.258 1 97.81 327 ALA B C 1
ATOM 5070 O O . ALA B 1 327 ? 1.504 36.594 6.867 1 97.81 327 ALA B O 1
ATOM 5071 N N . PHE B 1 328 ? -0.494 37.594 6.672 1 98.06 328 PHE B N 1
ATOM 5072 C CA . PHE B 1 328 ? -0.861 36.812 5.492 1 98.06 328 PHE B CA 1
ATOM 5073 C C . PHE B 1 328 ? 0.037 37.156 4.312 1 98.06 328 PHE B C 1
ATOM 5075 O O . PHE B 1 328 ? 0.439 36.281 3.551 1 98.06 328 PHE B O 1
ATOM 5082 N N . GLU B 1 329 ? 0.345 38.438 4.148 1 97.62 329 GLU B N 1
ATOM 5083 C CA . GLU B 1 329 ? 1.211 38.875 3.051 1 97.62 329 GLU B CA 1
ATOM 5084 C C . GLU B 1 329 ? 2.607 38.25 3.186 1 97.62 329 GLU B C 1
ATOM 5086 O O . GLU B 1 329 ? 3.25 37.938 2.184 1 97.62 329 GLU B O 1
ATOM 5091 N N . LYS B 1 330 ? 3.025 38.125 4.359 1 97 330 LYS B N 1
ATOM 5092 C CA . LYS B 1 330 ? 4.309 37.469 4.594 1 97 330 LYS B CA 1
ATOM 5093 C C . LYS B 1 330 ? 4.211 35.969 4.363 1 97 330 LYS B C 1
ATOM 5095 O O . LYS B 1 330 ? 5.121 35.375 3.785 1 97 330 LYS B O 1
ATOM 5100 N N . ALA B 1 331 ? 3.145 35.406 4.812 1 97.06 331 ALA B N 1
ATOM 5101 C CA . ALA B 1 331 ? 2.951 33.938 4.762 1 97.06 331 ALA B CA 1
ATOM 5102 C C . ALA B 1 331 ? 2.936 33.438 3.322 1 97.06 331 ALA B C 1
ATOM 5104 O O . ALA B 1 331 ? 3.332 32.312 3.049 1 97.06 331 ALA B O 1
ATOM 5105 N N . ILE B 1 332 ? 2.531 34.25 2.367 1 95.88 332 ILE B N 1
ATOM 5106 C CA . ILE B 1 332 ? 2.34 33.781 1.001 1 95.88 332 ILE B CA 1
ATOM 5107 C C . ILE B 1 332 ? 3.645 33.938 0.219 1 95.88 332 ILE B C 1
ATOM 5109 O O . ILE B 1 332 ? 3.732 33.5 -0.937 1 95.88 332 ILE B O 1
ATOM 5113 N N . LEU B 1 333 ? 4.699 34.531 0.859 1 93.56 333 LEU B N 1
ATOM 5114 C CA . LEU B 1 333 ? 6 34.594 0.205 1 93.56 333 LEU B CA 1
ATOM 5115 C C . LEU B 1 333 ? 6.621 33.219 0.07 1 93.56 333 LEU B C 1
ATOM 5117 O O . LEU B 1 333 ? 6.543 32.406 0.996 1 93.56 333 LEU B O 1
ATOM 5121 N N . PRO B 1 334 ? 7.211 32.875 -1.046 1 87.44 334 PRO B N 1
ATOM 5122 C CA . PRO B 1 334 ? 7.676 31.516 -1.351 1 87.44 334 PRO B CA 1
ATOM 5123 C C . PRO B 1 334 ? 8.727 31.016 -0.366 1 87.44 334 PRO B C 1
ATOM 5125 O O . PRO B 1 334 ? 8.836 29.812 -0.126 1 87.44 334 PRO B O 1
ATOM 5128 N N . ASP B 1 335 ? 9.523 31.812 0.213 1 90.19 335 ASP B N 1
ATOM 5129 C CA . ASP B 1 335 ? 10.625 31.359 1.062 1 90.19 335 ASP B CA 1
ATOM 5130 C C . ASP B 1 335 ? 10.195 31.312 2.527 1 90.19 335 ASP B C 1
ATOM 5132 O O . ASP B 1 335 ? 10.992 30.953 3.396 1 90.19 335 ASP B O 1
ATOM 5136 N N . THR B 1 336 ? 8.961 31.594 2.752 1 94.81 336 THR B N 1
ATOM 5137 C CA . THR B 1 336 ? 8.477 31.656 4.129 1 94.81 336 THR B CA 1
ATOM 5138 C C . THR B 1 336 ? 7.965 30.297 4.586 1 94.81 336 THR B C 1
ATOM 5140 O O . THR B 1 336 ? 7.293 29.594 3.83 1 94.81 336 THR B O 1
ATOM 5143 N N . TYR B 1 337 ? 8.438 29.891 5.754 1 96.88 337 TYR B N 1
ATOM 5144 C CA . TYR B 1 337 ? 7.797 28.75 6.402 1 96.88 337 TYR B CA 1
ATOM 5145 C C . TYR B 1 337 ? 6.555 29.188 7.172 1 96.88 337 TYR B C 1
ATOM 5147 O O . TYR B 1 337 ? 5.711 29.906 6.637 1 96.88 337 TYR B O 1
ATOM 5155 N N . ARG B 1 338 ? 6.359 28.844 8.391 1 97.5 338 ARG B N 1
ATOM 5156 C CA . ARG B 1 338 ? 5.117 29.219 9.07 1 97.5 338 ARG B CA 1
ATOM 5157 C C . ARG B 1 338 ? 5.23 30.594 9.719 1 97.5 338 ARG B C 1
ATOM 5159 O O . ARG B 1 338 ? 6.258 30.922 10.312 1 97.5 338 ARG B O 1
ATOM 5166 N N . ILE B 1 339 ? 4.207 31.375 9.531 1 98.5 339 ILE B N 1
ATOM 5167 C CA . ILE B 1 339 ? 3.984 32.562 10.328 1 98.5 339 ILE B CA 1
ATOM 5168 C C . ILE B 1 339 ? 3.029 32.25 11.477 1 98.5 339 ILE B C 1
ATOM 5170 O O . ILE B 1 339 ? 1.915 31.781 11.258 1 98.5 339 ILE B O 1
ATOM 5174 N N . VAL B 1 340 ? 3.512 32.5 12.688 1 98.62 340 VAL B N 1
ATOM 5175 C CA . VAL B 1 340 ? 2.684 32.25 13.859 1 98.62 340 VAL B CA 1
ATOM 5176 C C . VAL B 1 340 ? 2.039 33.562 14.32 1 98.62 340 VAL B C 1
ATOM 5178 O O . VAL B 1 340 ? 2.725 34.562 14.5 1 98.62 340 VAL B O 1
ATOM 5181 N N . VAL B 1 341 ? 0.732 33.531 14.445 1 98.62 341 VAL B N 1
ATOM 5182 C CA . VAL B 1 341 ? -0.042 34.688 14.891 1 98.62 341 VAL B CA 1
ATOM 5183 C C . VAL B 1 341 ? -0.347 34.562 16.391 1 98.62 341 VAL B C 1
ATOM 5185 O O . VAL B 1 341 ? -0.832 33.5 16.844 1 98.62 341 VAL B O 1
ATOM 5188 N N . GLN B 1 342 ? -0.106 35.531 17.125 1 97.88 342 GLN B N 1
ATOM 5189 C CA . GLN B 1 342 ? -0.323 35.531 18.562 1 97.88 342 GLN B CA 1
ATOM 5190 C C . GLN B 1 342 ? -1.218 36.719 18.969 1 97.88 342 GLN B C 1
ATOM 5192 O O . GLN B 1 342 ? -0.885 37.875 18.734 1 97.88 342 GLN B O 1
ATOM 5197 N N . PRO B 1 343 ? -2.346 36.344 19.594 1 92.19 343 PRO B N 1
ATOM 5198 C CA . PRO B 1 343 ? -3.225 37.406 20.062 1 92.19 343 PRO B CA 1
ATOM 5199 C C . PRO B 1 343 ? -2.602 38.25 21.188 1 92.19 343 PRO B C 1
ATOM 5201 O O . PRO B 1 343 ? -1.729 37.75 21.906 1 92.19 343 PRO B O 1
ATOM 5204 N N . GLU B 1 344 ? -2.1 39.375 21.5 1 76.56 344 GLU B N 1
ATOM 5205 C CA . GLU B 1 344 ? -1.54 40.188 22.594 1 76.56 344 GLU B CA 1
ATOM 5206 C C . GLU B 1 344 ? -2.146 39.781 23.938 1 76.56 344 GLU B C 1
ATOM 5208 O O . GLU B 1 344 ? -3.297 39.344 24 1 76.56 344 GLU B O 1
#

Foldseek 3Di:
DDWWWFWWLAQALDIDIDTDDDDADAAQKWKFFWFKFWDDVVVLCCNRVVDPFHRERETQLTKGFTCHGHPNADPDHGGFTKTFHQFFAPCPDPCNVVQNSLPHPVTQQGDFDDVGTGSRRLIRMTMDGSLGIGTFANPFDRNLSSCLFLLLQLLQQVVVQVQAAAFEEEEEDQALNSLSNLLVNVVRNYQYEYEEQDPVSQVSSVVSPHPHYHNCVVDPPLVVLCVVVVNFATQEYEYPDQDQVVLQSQVSRAGACHEYEDEDHHVVPDDDDDDPVVCVVRVYYYYYTGGGGPVSSNVSSHCSRVVSGDCPVQEQEEEESVPVSVQSVQCPDPVHGIYMYGHD/DDWWWFWWLAQALDIDIDTDDDDADAAQKWKFQWFKFWDDVVVLCCNRVVDPFPRERETQLTKGFTCHGHPNADPDHGGFTKTFHQFFFPCPDPCNVVQNSLPHPVTQQGDFDDVGTGSGSLIRMTMDGSLGIGTFANPFDRNLSSCLFLLLLLLQQVVVQVQAAAFEEEEEDQALNSLSNLLVNVVRNYQYEYEEQDPVSQVSSVVSPHPHYHNCVVDPPLVVLCVVVVNFATQEYEYPDQDQVVLQSQVSRAGACHEYEDEDHHVVPDDDDDDPVVCVVRVYYYYYTGGGGPVSSNVSSHCSRVVSGDCPVQEQEEEESVPVSVQSVQCPDPVHGIYMYGHD

Solvent-accessible surface area (backbone atoms only — not comparable to full-atom values): 33706 Å² total; per-residue (Å²): 133,61,62,42,52,34,43,27,39,53,43,65,76,33,77,43,76,43,81,40,77,64,72,81,43,55,48,48,20,28,28,30,38,36,48,16,17,28,61,49,69,68,50,48,34,35,38,69,45,75,41,87,58,66,54,23,13,40,30,51,18,20,9,26,30,31,63,39,62,9,85,67,46,78,91,70,54,63,70,39,36,30,33,43,62,31,73,39,55,74,64,71,48,75,37,27,66,69,74,38,37,40,62,27,88,65,47,63,64,26,64,31,39,91,90,35,50,30,36,24,31,44,21,39,52,37,50,41,54,49,91,33,57,41,78,44,44,87,82,47,56,44,68,60,40,9,46,27,53,66,45,3,32,40,47,39,36,50,60,72,40,64,70,45,72,68,31,41,33,37,34,35,30,56,52,63,66,22,36,50,41,40,37,54,43,44,75,46,44,29,50,33,35,36,34,30,69,50,66,70,40,46,53,50,34,44,74,39,58,35,72,38,80,41,48,49,75,79,45,62,55,49,61,52,47,19,60,77,43,79,64,51,25,25,43,21,23,38,30,51,48,48,41,46,71,54,48,46,43,34,55,69,28,29,12,64,64,7,21,24,33,29,54,35,72,33,71,71,72,46,59,32,74,42,47,56,33,56,32,6,69,32,30,20,35,40,28,23,29,49,62,36,40,72,68,26,39,52,50,26,40,51,34,50,43,69,56,75,53,79,55,70,89,45,48,66,45,78,41,44,53,90,42,45,71,60,46,52,62,50,42,70,38,88,89,44,43,30,33,32,32,26,49,128,133,61,61,42,50,35,41,26,38,52,44,64,77,34,75,42,78,42,80,40,79,65,73,80,43,56,47,48,20,28,28,30,37,36,46,17,16,28,60,49,69,69,51,48,34,35,38,69,46,77,40,88,58,66,53,25,13,39,28,52,17,20,9,25,29,30,62,40,61,10,86,66,46,79,90,71,53,61,71,39,35,30,32,44,62,32,74,40,53,75,62,70,47,74,36,28,65,69,73,38,38,41,62,28,87,67,50,64,66,27,64,33,40,93,88,33,50,29,37,23,30,43,21,38,50,36,51,42,53,49,91,34,55,40,78,42,43,87,83,47,57,44,69,59,39,9,47,27,51,66,44,3,32,40,47,37,38,50,60,73,40,65,70,44,74,67,31,40,32,36,34,34,31,56,52,63,67,22,36,49,41,39,36,53,44,44,76,45,44,29,49,32,35,36,34,30,70,50,67,71,39,44,52,50,35,45,74,38,59,34,72,40,80,41,49,49,76,79,45,63,54,49,61,52,46,19,60,77,41,79,64,51,25,25,43,22,22,38,28,52,49,48,40,46,70,53,48,44,44,34,56,69,26,30,12,64,64,7,20,25,32,28,55,34,74,31,72,70,72,48,61,31,74,43,48,54,34,57,30,6,69,31,30,21,34,41,29,24,29,49,61,37,40,74,68,26,39,53,50,26,38,50,34,49,44,69,57,75,52,80,56,70,89,43,48,67,46,77,42,43,56,91,44,44,70,61,44,51,60,49,42,69,38,88,88,45,44,29,32,31,32,24,42,130

Secondary structure (DSSP, 8-state):
--EEEEEEEEETTEEEEEEEE-PPP-TTEEEEEEEEEEPPHHHHHHHTTSS---SB----EEEEEEEEE-TT--S--TT-EEEEE-S---SSSHHHHTT-GGG-SS----B--SSSBB---SBSEEEEEGGGEEE--TT--HHHHTTHHHHHHHHHHHHHHT--TT-EEEEE--SHHHHHHHHHHHHTT-EEEEEES-HHHHHHHHHHT-SEEEETTTS-HHHHHHHHTTTS-EEEEEE-S--HHHHHHHHHHEEEEEEEEE-S--SS---EEE-HHHHHHH--EEEE--S--HHHHHHHHHHHHTTSS--GGGEEEEEEGGGHHHHHHHHTSTT--EEEEE--/--EEEEEEEEETTEEEEEEEE-PPP-TTEEEEEEEEEEPPHHHHHHHTTSS---SB----EEEEEEEEE-TT--S--TT-EEEEE-S---SSSHHHHTT-GGG-SS----B--SSSBB---SBSEEEEEGGGEEE--TT--HHHHTTHHHHHHHHHHHHHHT--TT-EEEEE--SHHHHHHHHHHHHTT-EEEEEES-HHHHHHHHHHT-SEEEETTTS-HHHHHHHHTTTS-EEEEEE-S--HHHHHHHHHHEEEEEEEEE-S--SS---EEE-HHHHHHH--EEEE--S--HHHHHHHHHHHHTTSS--GGGEEEEEEGGGHHHHHHHHTSTT--EEEEE--

pLDDT: mean 95.59, std 4.53, range [65.19, 98.94]

Sequence (688 aa):
METFKVAVLEEERKIGYHEVEKKQPKDKQVLIKVDSCAICTLEQRVYLGVMNRYPFAGGHEAAGVVEAVGKKVAGVKPGDKVAVRLLNSCGECYYCRNGHENQCVKSFIAETQECAMGPGGLSEYMMVSADDVYKVADDADLSHISITEPLACCVHSIENGKIELGNDVVVIGIGIMGALHIQLAKLKGARVIACELDEKRLEVAKKMGADILINSGKVDAVEEVKKLTDGRGADAVFCTVPVAALADQAVQMTGKLGRTVFYTSFHPDKPIEISPNKVHSSEQVITGTVNPSKKDFLAATRLLSAKIVDVSELISDRMSLDDLEAAFEKAILPDTYRIVVQPEMETFKVAVLEEERKIGYHEVEKKQPKDKQVLIKVDSCAICTLEQRVYLGVMNRYPFAGGHEAAGVVEAVGKKVAGVKPGDKVAVRLLNSCGECYYCRNGHENQCVKSFIAETQECAMGPGGLSEYMMVSADDVYKVADDADLSHISITEPLACCVHSIENGKIELGNDVVVIGIGIMGALHIQLAKLKGARVIACELDEKRLEVAKKMGADILINSGKVDAVEEVKKLTDGRGADAVFCTVPVAALADQAVQMTGKLGRTVFYTSFHPDKPIEISPNKVHSSEQVITGTVNPSKKDFLAATRLLSAKIVDVSELISDRMSLDDLEAAFEKAILPDTYRIVVQPE

Organism: Clostridium scindens (strain ATCC 35704 / DSM 5676 / VPI 13733 / 19) (NCBI:txid411468)